Protein AF-0000000077059252 (afdb_homodimer)

InterPro domains:
  IPR004911 Gamma interferon inducible lysosomal thiol reductase GILT [PF03227] (79-178)
  IPR004911 Gamma interferon inducible lysosomal thiol reductase GILT [PTHR13234] (48-245)

Structure (mmCIF, N/CA/C/O backbone):
data_AF-0000000077059252-model_v1
#
loop_
_entity.id
_entity.type
_entity.pdbx_description
1 polymer 'Gamma interferon inducible lysosomal thiol reductase'
#
loop_
_atom_site.group_PDB
_atom_site.id
_atom_site.type_symbol
_atom_site.label_atom_id
_atom_site.label_alt_id
_atom_site.label_comp_id
_atom_site.label_asym_id
_atom_site.label_entity_id
_atom_site.label_seq_id
_atom_site.pdbx_PDB_ins_code
_atom_site.Cartn_x
_atom_site.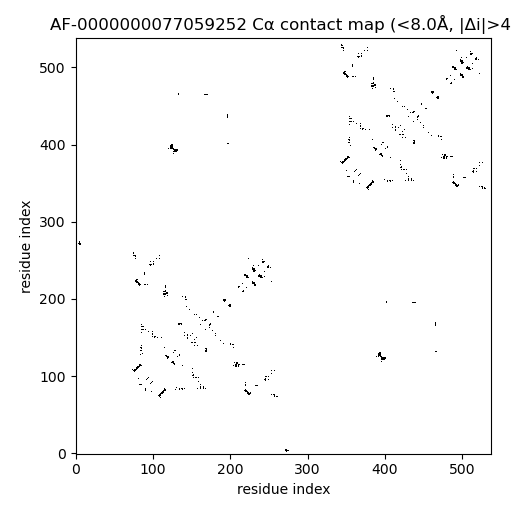Cartn_y
_atom_site.Cartn_z
_atom_site.occupancy
_atom_site.B_iso_or_equiv
_atom_site.auth_seq_id
_atom_site.auth_comp_id
_atom_site.auth_asym_id
_atom_site.auth_atom_id
_atom_site.pdbx_PDB_model_num
ATOM 1 N N . MET A 1 1 ? 4.316 29.188 -79.188 1 21.06 1 MET A N 1
ATOM 2 C CA . MET A 1 1 ? 5.75 29.453 -79.312 1 21.06 1 MET A CA 1
ATOM 3 C C . MET A 1 1 ? 6.496 28.922 -78.062 1 21.06 1 MET A C 1
ATOM 5 O O . MET A 1 1 ? 6.227 29.344 -76.938 1 21.06 1 MET A O 1
ATOM 9 N N . LYS A 1 2 ? 7.172 27.656 -77.938 1 27.19 2 LYS A N 1
ATOM 10 C CA . LYS A 1 2 ? 7.043 26.344 -77.312 1 27.19 2 LYS A CA 1
ATOM 11 C C . LYS A 1 2 ? 8.125 26.141 -76.25 1 27.19 2 LYS A C 1
ATOM 13 O O . LYS A 1 2 ? 8.258 25.047 -75.688 1 27.19 2 LYS A O 1
ATOM 18 N N . PRO A 1 3 ? 9.062 27.328 -75.75 1 21.55 3 PRO A N 1
ATOM 19 C CA . PRO A 1 3 ? 10.461 26.922 -75.625 1 21.55 3 PRO A CA 1
ATOM 20 C C . PRO A 1 3 ? 10.664 25.875 -74.5 1 21.55 3 PRO A C 1
ATOM 22 O O . PRO A 1 3 ? 9.742 25.594 -73.75 1 21.55 3 PRO A O 1
ATOM 25 N N . SER A 1 4 ? 11.836 25.984 -73.562 1 21.55 4 SER A N 1
ATOM 26 C CA . SER A 1 4 ? 13.242 25.641 -73.375 1 21.55 4 SER A CA 1
ATOM 27 C C . SER A 1 4 ? 13.469 24.969 -72.062 1 21.55 4 SER A C 1
ATOM 29 O O . SER A 1 4 ? 13.664 25.656 -71.062 1 21.55 4 SER A O 1
ATOM 31 N N . ASP A 1 5 ? 12.781 23.781 -71.562 1 21.81 5 ASP A N 1
ATOM 32 C CA . ASP A 1 5 ? 12.508 22.859 -70.5 1 21.81 5 ASP A CA 1
ATOM 33 C C . ASP A 1 5 ? 13.789 22.188 -70 1 21.81 5 ASP A C 1
ATOM 35 O O . ASP A 1 5 ? 13.742 21.25 -69.188 1 21.81 5 ASP A O 1
ATOM 39 N N . GLU A 1 6 ? 14.914 22.281 -70.875 1 21.23 6 GLU A N 1
ATOM 40 C CA . GLU A 1 6 ? 15.969 21.281 -70.875 1 21.23 6 GLU A CA 1
ATOM 41 C C . GLU A 1 6 ? 16.703 21.281 -69.5 1 21.23 6 GLU A C 1
ATOM 43 O O . GLU A 1 6 ? 17.109 20.234 -69 1 21.23 6 GLU A O 1
ATOM 48 N N . VAL A 1 7 ? 17.234 22.453 -69 1 21.25 7 VAL A N 1
ATOM 49 C CA . VAL A 1 7 ? 18.641 22.516 -68.625 1 21.25 7 VAL A CA 1
ATOM 50 C C . VAL A 1 7 ? 18.828 21.938 -67.188 1 21.25 7 VAL A C 1
ATOM 52 O O . VAL A 1 7 ? 19.922 21.469 -66.875 1 21.25 7 VAL A O 1
ATOM 55 N N . LEU A 1 8 ? 18.016 22.141 -66.125 1 22.25 8 LEU A N 1
ATOM 56 C CA . LEU A 1 8 ? 18.609 22.484 -64.812 1 22.25 8 LEU A CA 1
ATOM 57 C C . LEU A 1 8 ? 18.969 21.234 -64.062 1 22.25 8 LEU A C 1
ATOM 59 O O . LEU A 1 8 ? 18.312 20.922 -63.031 1 22.25 8 LEU A O 1
ATOM 63 N N . ILE A 1 9 ? 19.219 19.875 -64.688 1 22.58 9 ILE A N 1
ATOM 64 C CA . ILE A 1 9 ? 19.328 18.5 -64.188 1 22.58 9 ILE A CA 1
ATOM 65 C C . ILE A 1 9 ? 20.625 18.359 -63.406 1 22.58 9 ILE A C 1
ATOM 67 O O . ILE A 1 9 ? 20.953 17.266 -62.938 1 22.58 9 ILE A O 1
ATOM 71 N N . GLN A 1 10 ? 21.672 19.344 -63.5 1 19.48 10 GLN A N 1
ATOM 72 C CA . GLN A 1 10 ? 23.078 18.906 -63.5 1 19.48 10 GLN A CA 1
ATOM 73 C C . GLN A 1 10 ? 23.438 18.234 -62.188 1 19.48 10 GLN A C 1
ATOM 75 O O . GLN A 1 10 ? 24.031 17.156 -62.188 1 19.48 10 GLN A O 1
ATOM 80 N N . SER A 1 11 ? 23.75 18.938 -61 1 22.11 11 SER A N 1
ATOM 81 C CA . SER A 1 11 ? 25.047 18.812 -60.344 1 22.11 11 SER A CA 1
ATOM 82 C C . SER A 1 11 ? 25 17.797 -59.188 1 22.11 11 SER A C 1
ATOM 84 O O . SER A 1 11 ? 25.75 17.906 -58.219 1 22.11 11 SER A O 1
ATOM 86 N N . ARG A 1 12 ? 24.156 16.672 -59.156 1 21.78 12 ARG A N 1
ATOM 87 C CA . ARG A 1 12 ? 23.828 15.727 -58.094 1 21.78 12 ARG A CA 1
ATOM 88 C C . ARG A 1 12 ? 25.062 14.922 -57.688 1 21.78 12 ARG A C 1
ATOM 90 O O . ARG A 1 12 ? 24.984 14.078 -56.781 1 21.78 12 ARG A O 1
ATOM 97 N N . ARG A 1 13 ? 26.109 14.617 -58.656 1 21 13 ARG A N 1
ATOM 98 C CA . ARG A 1 13 ? 26.875 13.375 -58.625 1 21 13 ARG A CA 1
ATOM 99 C C . ARG A 1 13 ? 27.844 13.352 -57.469 1 21 13 ARG A C 1
ATOM 101 O O . ARG A 1 13 ? 28.594 12.383 -57.281 1 21 13 ARG A O 1
ATOM 108 N N . ALA A 1 14 ? 28.344 14.523 -56.781 1 20.06 14 ALA A N 1
ATOM 109 C CA . ALA A 1 14 ? 29.781 14.531 -56.5 1 20.06 14 ALA A CA 1
ATOM 110 C C . ALA A 1 14 ? 30.141 13.445 -55.469 1 20.06 14 ALA A C 1
ATOM 112 O O . ALA A 1 14 ? 31.094 12.688 -55.688 1 20.06 14 ALA A O 1
ATOM 113 N N . GLN A 1 15 ? 30.109 13.617 -54 1 19.83 15 GLN A N 1
ATOM 114 C CA . GLN A 1 15 ? 31.297 13.469 -53.156 1 19.83 15 GLN A CA 1
ATOM 115 C C . GLN A 1 15 ? 31.406 12.039 -52.625 1 19.83 15 GLN A C 1
ATOM 117 O O . GLN A 1 15 ? 30.672 11.656 -51.719 1 19.83 15 GLN A O 1
ATOM 122 N N . ARG A 1 16 ? 31.344 10.883 -53.375 1 21.17 16 ARG A N 1
ATOM 123 C CA . ARG A 1 16 ? 31.391 9.453 -53.125 1 21.17 16 ARG A CA 1
ATOM 124 C C . ARG A 1 16 ? 32.594 9.086 -52.25 1 21.17 16 ARG A C 1
ATOM 126 O O . ARG A 1 16 ? 32.531 8.141 -51.469 1 21.17 16 ARG A O 1
ATOM 133 N N . ARG A 1 17 ? 33.906 9.508 -52.688 1 20.38 17 ARG A N 1
ATOM 134 C CA . ARG A 1 17 ? 34.969 8.531 -52.844 1 20.38 17 ARG A CA 1
ATOM 135 C C . ARG A 1 17 ? 35.5 8.039 -51.5 1 20.38 17 ARG A C 1
ATOM 137 O O . ARG A 1 17 ? 35.906 6.879 -51.375 1 20.38 17 ARG A O 1
ATOM 144 N N . ARG A 1 18 ? 36 8.93 -50.5 1 20.52 18 ARG A N 1
ATOM 145 C CA . ARG A 1 18 ? 37.406 8.781 -50.094 1 20.52 18 ARG A CA 1
ATOM 146 C C . ARG A 1 18 ? 37.531 7.676 -49.062 1 20.52 18 ARG A C 1
ATOM 148 O O . ARG A 1 18 ? 38.625 7.457 -48.531 1 20.52 18 ARG A O 1
ATOM 155 N N . LEU A 1 19 ? 36.5 7.121 -48.375 1 23.69 19 LEU A N 1
ATOM 156 C CA . LEU A 1 19 ? 36.875 6.711 -47 1 23.69 19 LEU A CA 1
ATOM 157 C C . LEU A 1 19 ? 37.594 5.363 -47.031 1 23.69 19 LEU A C 1
ATOM 159 O O . LEU A 1 19 ? 36.969 4.332 -46.75 1 23.69 19 LEU A O 1
ATOM 163 N N . ALA A 1 20 ? 38.469 5.098 -48.031 1 20.31 20 ALA A N 1
ATOM 164 C CA . ALA A 1 20 ? 39.031 3.768 -48.25 1 20.31 20 ALA A CA 1
ATOM 165 C C . ALA A 1 20 ? 39.75 3.25 -47.031 1 20.31 20 ALA A C 1
ATOM 167 O O . ALA A 1 20 ? 39.5 2.135 -46.562 1 20.31 20 ALA A O 1
ATOM 168 N N . VAL A 1 21 ? 41.125 3.672 -46.719 1 21.88 21 VAL A N 1
ATOM 169 C CA . VAL A 1 21 ? 42.312 2.846 -46.906 1 21.88 21 VAL A CA 1
ATOM 170 C C . VAL A 1 21 ? 42.656 2.164 -45.594 1 21.88 21 VAL A C 1
ATOM 172 O O . VAL A 1 21 ? 43.219 1.06 -45.562 1 21.88 21 VAL A O 1
ATOM 175 N N . ARG A 1 22 ? 42.625 2.76 -44.25 1 21.72 22 ARG A N 1
ATOM 176 C CA . ARG A 1 22 ? 43.844 2.693 -43.469 1 21.72 22 ARG A CA 1
ATOM 177 C C . ARG A 1 22 ? 43.969 1.344 -42.781 1 21.72 22 ARG A C 1
ATOM 179 O O . ARG A 1 22 ? 43.344 1.102 -41.75 1 21.72 22 ARG A O 1
ATOM 186 N N . PHE A 1 23 ? 44.094 0.149 -43.406 1 23.86 23 PHE A N 1
ATOM 187 C CA . PHE A 1 23 ? 44 -1.206 -42.875 1 23.86 23 PHE A CA 1
ATOM 188 C C . PHE A 1 23 ? 45.188 -1.527 -42 1 23.86 23 PHE A C 1
ATOM 190 O O . PHE A 1 23 ? 45.281 -2.604 -41.406 1 23.86 23 PHE A O 1
ATOM 197 N N . THR A 1 24 ? 46.469 -0.781 -42.125 1 20.64 24 THR A N 1
ATOM 198 C CA . THR A 1 24 ? 47.656 -1.607 -42.219 1 20.64 24 THR A CA 1
ATOM 199 C C . THR A 1 24 ? 47.938 -2.352 -40.938 1 20.64 24 THR A C 1
ATOM 201 O O . THR A 1 24 ? 48.031 -3.582 -40.906 1 20.64 24 THR A O 1
ATOM 204 N N . LEU A 1 25 ? 49.312 -2.182 -40.188 1 21.55 25 LEU A N 1
ATOM 205 C CA . LEU A 1 25 ? 50.531 -2.965 -40.094 1 21.55 25 LEU A CA 1
ATOM 206 C C . LEU A 1 25 ? 50.688 -3.574 -38.719 1 21.55 25 LEU A C 1
ATOM 208 O O . LEU A 1 25 ? 51.188 -4.688 -38.562 1 21.55 25 LEU A O 1
ATOM 212 N N . LEU A 1 26 ? 50.531 -2.814 -37.5 1 24.98 26 LEU A N 1
ATOM 213 C CA . LEU A 1 26 ? 51.656 -2.852 -36.562 1 24.98 26 LEU A CA 1
ATOM 214 C C . LEU A 1 26 ? 51.594 -4.09 -35.656 1 24.98 26 LEU A C 1
ATOM 216 O O . LEU A 1 26 ? 50.719 -4.18 -34.781 1 24.98 26 LEU A O 1
ATOM 220 N N . ALA A 1 27 ? 51.812 -5.32 -36.156 1 22 27 ALA A N 1
ATOM 221 C CA . ALA A 1 27 ? 51.688 -6.711 -35.719 1 22 27 ALA A CA 1
ATOM 222 C C . ALA A 1 27 ? 52.531 -6.965 -34.469 1 22 27 ALA A C 1
ATOM 224 O O . ALA A 1 27 ? 52.062 -7.617 -33.531 1 22 27 ALA A O 1
ATOM 225 N N . ALA A 1 28 ? 53.969 -6.875 -34.469 1 22.64 28 ALA A N 1
ATOM 226 C CA . ALA A 1 28 ? 54.875 -8 -34.312 1 22.64 28 ALA A CA 1
ATOM 227 C C . ALA A 1 28 ? 55.281 -8.18 -32.875 1 22.64 28 ALA A C 1
ATOM 229 O O . ALA A 1 28 ? 55.656 -9.281 -32.438 1 22.64 28 ALA A O 1
ATOM 230 N N . PHE A 1 29 ? 55.719 -7.18 -31.984 1 23.59 29 PHE A N 1
ATOM 231 C CA . PHE A 1 29 ? 57.031 -7.27 -31.344 1 23.59 29 PHE A CA 1
ATOM 232 C C . PHE A 1 29 ? 56.938 -8.125 -30.078 1 23.59 29 PHE A C 1
ATOM 234 O O . PHE A 1 29 ? 57.562 -7.801 -29.062 1 23.59 29 PHE A O 1
ATOM 241 N N . VAL A 1 30 ? 55.844 -8.781 -29.734 1 25.75 30 VAL A N 1
ATOM 242 C CA . VAL A 1 30 ? 55.656 -9.18 -28.344 1 25.75 30 VAL A CA 1
ATOM 243 C C . VAL A 1 30 ? 56.594 -10.344 -28.016 1 25.75 30 VAL A C 1
ATOM 245 O O . VAL A 1 30 ? 56.219 -11.258 -27.281 1 25.75 30 VAL A O 1
ATOM 248 N N . PHE A 1 31 ? 57.75 -10.406 -28.734 1 24.16 31 PHE A N 1
ATOM 249 C CA . PHE A 1 31 ? 58.469 -11.672 -28.719 1 24.16 31 PHE A CA 1
ATOM 250 C C . PHE A 1 31 ? 58.719 -12.141 -27.281 1 24.16 31 PHE A C 1
ATOM 252 O O . PHE A 1 31 ? 58.531 -11.367 -26.344 1 24.16 31 PHE A O 1
ATOM 259 N N . VAL A 1 32 ? 60 -12.719 -26.953 1 22.73 32 VAL A N 1
ATOM 260 C CA . VAL A 1 32 ? 60.625 -13.977 -26.578 1 22.73 32 VAL A CA 1
ATOM 261 C C . VAL A 1 32 ? 61.031 -13.93 -25.109 1 22.73 32 VAL A C 1
ATOM 263 O O . VAL A 1 32 ? 61.656 -14.875 -24.609 1 22.73 32 VAL A O 1
ATOM 266 N N . CYS A 1 33 ? 60.938 -12.75 -24.344 1 24.89 33 CYS A N 1
ATOM 267 C CA . CYS A 1 33 ? 62.062 -12.656 -23.391 1 24.89 33 CYS A CA 1
ATOM 268 C C . CYS A 1 33 ? 61.938 -13.727 -22.312 1 24.89 33 CYS A C 1
ATOM 270 O O . CYS A 1 33 ? 61 -13.727 -21.531 1 24.89 33 CYS A O 1
ATOM 272 N N . LEU A 1 34 ? 62.562 -14.906 -22.531 1 24.42 34 LEU A N 1
ATOM 273 C CA . LEU A 1 34 ? 62.656 -16.281 -22.062 1 24.42 34 LEU A CA 1
ATOM 274 C C . LEU A 1 34 ? 63.094 -16.328 -20.594 1 24.42 34 LEU A C 1
ATOM 276 O O . LEU A 1 34 ? 62.469 -17.016 -19.781 1 24.42 34 LEU A O 1
ATOM 280 N N . ARG A 1 35 ? 64.375 -16.172 -20.391 1 22.2 35 ARG A N 1
ATOM 281 C CA . ARG A 1 35 ? 65.188 -17.266 -19.875 1 22.2 35 ARG A CA 1
ATOM 282 C C . ARG A 1 35 ? 65.188 -17.297 -18.344 1 22.2 35 ARG A C 1
ATOM 284 O O . ARG A 1 35 ? 65.312 -18.359 -17.75 1 22.2 35 ARG A O 1
ATOM 291 N N . ALA A 1 36 ? 65.562 -16.172 -17.656 1 24.42 36 ALA A N 1
ATOM 292 C CA . ALA A 1 36 ? 66.688 -16.344 -16.719 1 24.42 36 ALA A CA 1
ATOM 293 C C . ALA A 1 36 ? 66.188 -16.703 -15.328 1 24.42 36 ALA A C 1
ATOM 295 O O . ALA A 1 36 ? 66.312 -15.914 -14.391 1 24.42 36 ALA A O 1
ATOM 296 N N . PHE A 1 37 ? 65.062 -17.406 -15.141 1 28.09 37 PHE A N 1
ATOM 297 C CA . PHE A 1 37 ? 64.375 -17.266 -13.875 1 28.09 37 PHE A CA 1
ATOM 298 C C . PHE A 1 37 ? 65.062 -18.047 -12.766 1 28.09 37 PHE A C 1
ATOM 300 O O . PHE A 1 37 ? 64.75 -19.219 -12.547 1 28.09 37 PHE A O 1
ATOM 307 N N . GLY A 1 38 ? 66.438 -17.891 -12.727 1 23.73 38 GLY A N 1
ATOM 308 C CA . GLY A 1 38 ? 67 -18.875 -11.812 1 23.73 38 GLY A CA 1
ATOM 309 C C . GLY A 1 38 ? 66.438 -18.766 -10.414 1 23.73 38 GLY A C 1
ATOM 310 O O . GLY A 1 38 ? 66 -17.703 -10 1 23.73 38 GLY A O 1
ATOM 311 N N . PRO A 1 39 ? 66.062 -19.922 -9.656 1 28.2 39 PRO A N 1
ATOM 312 C CA . PRO A 1 39 ? 65.125 -20.156 -8.562 1 28.2 39 PRO A CA 1
ATOM 313 C C . PRO A 1 39 ? 65.625 -19.531 -7.242 1 28.2 39 PRO A C 1
ATOM 315 O O . PRO A 1 39 ? 64.812 -19.375 -6.32 1 28.2 39 PRO A O 1
ATOM 318 N N . THR A 1 40 ? 67 -19.203 -7.133 1 27.55 40 THR A N 1
ATOM 319 C CA . THR A 1 40 ? 67.562 -19.688 -5.887 1 27.55 40 THR A CA 1
ATOM 320 C C . THR A 1 40 ? 67 -18.953 -4.691 1 27.55 40 THR A C 1
ATOM 322 O O . THR A 1 40 ? 66.5 -17.828 -4.832 1 27.55 40 THR A O 1
ATOM 325 N N . PHE A 1 41 ? 66.938 -19.656 -3.453 1 26.84 41 PHE A N 1
ATOM 326 C CA . PHE A 1 41 ? 66.25 -19.781 -2.158 1 26.84 41 PHE A CA 1
ATOM 327 C C . PHE A 1 41 ? 66.75 -18.672 -1.208 1 26.84 41 PHE A C 1
ATOM 329 O O . PHE A 1 41 ? 66.375 -18.656 -0.037 1 26.84 41 PHE A O 1
ATOM 336 N N . LEU A 1 42 ? 67.438 -17.594 -1.762 1 22.05 42 LEU A N 1
ATOM 337 C CA . LEU A 1 42 ? 68.25 -17 -0.729 1 22.05 42 LEU A CA 1
ATOM 338 C C . LEU A 1 42 ? 67.438 -16.406 0.392 1 22.05 42 LEU A C 1
ATOM 340 O O . LEU A 1 42 ? 66.5 -15.641 0.136 1 22.05 42 LEU A O 1
ATOM 344 N N . ARG A 1 43 ? 67.562 -17.094 1.571 1 24.7 43 ARG A N 1
ATOM 345 C CA . ARG A 1 43 ? 67 -17.141 2.92 1 24.7 43 ARG A CA 1
ATOM 346 C C . ARG A 1 43 ? 67.188 -15.812 3.646 1 24.7 43 ARG A C 1
ATOM 348 O O . ARG A 1 43 ? 66.875 -15.695 4.832 1 24.7 43 ARG A O 1
ATOM 355 N N . SER A 1 44 ? 67.875 -14.758 2.9 1 21.94 44 SER A N 1
ATOM 356 C CA . SER A 1 44 ? 68.562 -13.875 3.824 1 21.94 44 SER A CA 1
ATOM 357 C C . SER A 1 44 ? 67.625 -13.266 4.844 1 21.94 44 SER A C 1
ATOM 359 O O . SER A 1 44 ? 66.438 -13.023 4.539 1 21.94 44 SER A O 1
ATOM 361 N N . SER A 1 45 ? 68.125 -13.188 6.098 1 26.95 45 SER A N 1
ATOM 362 C CA . SER A 1 45 ? 67.812 -12.922 7.5 1 26.95 45 SER A CA 1
ATOM 363 C C . SER A 1 45 ? 67.375 -11.477 7.719 1 26.95 45 SER A C 1
ATOM 365 O O . SER A 1 45 ? 67.312 -11 8.859 1 26.95 45 SER A O 1
ATOM 367 N N . CYS A 1 46 ? 67 -10.797 6.602 1 24.91 46 CYS A N 1
ATOM 368 C CA . CYS A 1 46 ? 67.125 -9.367 6.875 1 24.91 46 CYS A CA 1
ATOM 369 C C . CYS A 1 46 ? 66.25 -8.992 8.086 1 24.91 46 CYS A C 1
ATOM 371 O O . CYS A 1 46 ? 65.062 -9.273 8.109 1 24.91 46 CYS A O 1
ATOM 373 N N . SER A 1 47 ? 67 -8.828 9.117 1 26.28 47 SER A N 1
ATOM 374 C CA . SER A 1 47 ? 66.75 -8.398 10.484 1 26.28 47 SER A CA 1
ATOM 375 C C . SER A 1 47 ? 65.875 -7.125 10.5 1 26.28 47 SER A C 1
ATOM 377 O O . SER A 1 47 ? 66.188 -6.172 9.773 1 26.28 47 SER A O 1
ATOM 379 N N . THR A 1 48 ? 64.688 -7.285 10.938 1 27.67 48 THR A N 1
ATOM 380 C CA . THR A 1 48 ? 63.469 -6.488 11.008 1 27.67 48 THR A CA 1
ATOM 381 C C . THR A 1 48 ? 63.688 -5.23 11.844 1 27.67 48 THR A C 1
ATOM 383 O O . THR A 1 48 ? 62.75 -4.488 12.125 1 27.67 48 THR A O 1
ATOM 386 N N . HIS A 1 49 ? 64.938 -4.613 11.688 1 27.3 49 HIS A N 1
ATOM 387 C CA . HIS A 1 49 ? 65 -3.646 12.781 1 27.3 49 HIS A CA 1
ATOM 388 C C . HIS A 1 49 ? 63.906 -2.582 12.625 1 27.3 49 HIS A C 1
ATOM 390 O O . HIS A 1 49 ? 63.938 -1.572 13.328 1 27.3 49 HIS A O 1
ATOM 396 N N . LEU A 1 50 ? 63.031 -2.674 11.656 1 25.73 50 LEU A N 1
ATOM 397 C CA . LEU A 1 50 ? 62.469 -1.356 11.398 1 25.73 50 LEU A CA 1
ATOM 398 C C . LEU A 1 50 ? 61.844 -0.785 12.664 1 25.73 50 LEU A C 1
ATOM 400 O O . LEU A 1 50 ? 60.906 -1.379 13.219 1 25.73 50 LEU A O 1
ATOM 404 N N . ASP A 1 51 ? 62.688 -0.089 13.422 1 24.86 51 ASP A N 1
ATOM 405 C CA . ASP A 1 51 ? 62.438 0.659 14.648 1 24.86 51 ASP A CA 1
ATOM 406 C C . ASP A 1 51 ? 61.188 1.516 14.516 1 24.86 51 ASP A C 1
ATOM 408 O O . ASP A 1 51 ? 60.75 1.843 13.406 1 24.86 51 ASP A O 1
ATOM 412 N N . THR A 1 52 ? 60.625 1.928 15.734 1 27.36 52 THR A N 1
ATOM 413 C CA . THR A 1 52 ? 59.406 2.352 16.422 1 27.36 52 THR A CA 1
ATOM 414 C C . THR A 1 52 ? 59.094 3.801 16.094 1 27.36 52 THR A C 1
ATOM 416 O O . THR A 1 52 ? 58.125 4.367 16.641 1 27.36 52 THR A O 1
ATOM 419 N N . PHE A 1 53 ? 59.812 4.449 15.094 1 26.66 53 PHE A N 1
ATOM 420 C CA . PHE A 1 53 ? 59.562 5.852 15.391 1 26.66 53 PHE A CA 1
ATOM 421 C C . PHE A 1 53 ? 58.062 6.145 15.32 1 26.66 53 PHE A C 1
ATOM 423 O O . PHE A 1 53 ? 57.469 6.09 14.242 1 26.66 53 PHE A O 1
ATOM 430 N N . SER A 1 54 ? 57.312 5.719 16.359 1 26.39 54 SER A N 1
ATOM 431 C CA . SER A 1 54 ? 55.906 6 16.594 1 26.39 54 SER A CA 1
ATOM 432 C C . SER A 1 54 ? 55.625 7.5 16.594 1 26.39 54 SER A C 1
ATOM 434 O O . SER A 1 54 ? 55.781 8.164 17.625 1 26.39 54 SER A O 1
ATOM 436 N N . ARG A 1 55 ? 56.438 8.234 15.773 1 21.86 55 ARG A N 1
ATOM 437 C CA . ARG A 1 55 ? 56.188 9.648 16 1 21.86 55 ARG A CA 1
ATOM 438 C C . ARG A 1 55 ? 54.688 9.93 16 1 21.86 55 ARG A C 1
ATOM 440 O O . ARG A 1 55 ? 53.938 9.453 15.125 1 21.86 55 ARG A O 1
ATOM 447 N N . SER A 1 56 ? 54.219 10.453 17.156 1 27.36 56 SER A N 1
ATOM 448 C CA . SER A 1 56 ? 52.969 10.953 17.703 1 27.36 56 SER A CA 1
ATOM 449 C C . SER A 1 56 ? 52.344 12.016 16.781 1 27.36 56 SER A C 1
ATOM 451 O O . SER A 1 56 ? 51.344 12.656 17.141 1 27.36 56 SER A O 1
ATOM 453 N N . TRP A 1 57 ? 52.844 12.141 15.531 1 26.42 57 TRP A N 1
ATOM 454 C CA . TRP A 1 57 ? 52.312 13.406 15.031 1 26.42 57 TRP A CA 1
ATOM 455 C C . TRP A 1 57 ? 50.812 13.461 15.195 1 26.42 57 TRP A C 1
ATOM 457 O O . TRP A 1 57 ? 50.094 12.656 14.602 1 26.42 57 TRP A O 1
ATOM 467 N N . ARG A 1 58 ? 50.438 13.758 16.469 1 26.03 58 ARG A N 1
ATOM 468 C CA . ARG A 1 58 ? 49.125 14.195 16.891 1 26.03 58 ARG A CA 1
ATOM 469 C C . ARG A 1 58 ? 48.562 15.234 15.922 1 26.03 58 ARG A C 1
ATOM 471 O O . ARG A 1 58 ? 49.031 16.375 15.891 1 26.03 58 ARG A O 1
ATOM 478 N N . THR A 1 59 ? 48.688 14.914 14.602 1 27.92 59 THR A N 1
ATOM 479 C CA . THR A 1 59 ? 48.031 15.977 13.852 1 27.92 59 THR A CA 1
ATOM 480 C C . THR A 1 59 ? 46.719 16.391 14.531 1 27.92 59 THR A C 1
ATOM 482 O O . THR A 1 59 ? 45.906 15.539 14.875 1 27.92 59 THR A O 1
ATOM 485 N N . ASP A 1 60 ? 46.875 17.453 15.266 1 29.88 60 ASP A N 1
ATOM 486 C CA . ASP A 1 60 ? 45.75 18.203 15.844 1 29.88 60 ASP A CA 1
ATOM 487 C C . ASP A 1 60 ? 44.625 18.359 14.836 1 29.88 60 ASP A C 1
ATOM 489 O O . ASP A 1 60 ? 44.781 19.031 13.805 1 29.88 60 ASP A O 1
ATOM 493 N N . VAL A 1 61 ? 44.156 17.219 14.328 1 30.27 61 VAL A N 1
ATOM 494 C CA . VAL A 1 61 ? 42.875 17.422 13.664 1 30.27 61 VAL A CA 1
ATOM 495 C C . VAL A 1 61 ? 42.062 18.5 14.398 1 30.27 61 VAL A C 1
ATOM 497 O O . VAL A 1 61 ? 41.688 18.312 15.547 1 30.27 61 VAL A O 1
ATOM 500 N N . THR A 1 62 ? 42.594 19.656 14.219 1 29.39 62 THR A N 1
ATOM 501 C CA . THR A 1 62 ? 41.688 20.719 14.656 1 29.39 62 THR A CA 1
ATOM 502 C C . THR A 1 62 ? 40.219 20.328 14.438 1 29.39 62 THR A C 1
ATOM 504 O O . THR A 1 62 ? 39.844 19.984 13.32 1 29.39 62 THR A O 1
ATOM 507 N N . SER A 1 63 ? 39.75 19.641 15.43 1 28.94 63 SER A N 1
ATOM 508 C CA . SER A 1 63 ? 38.281 19.547 15.602 1 28.94 63 SER A CA 1
ATOM 509 C C . SER A 1 63 ? 37.594 20.766 15.055 1 28.94 63 SER A C 1
ATOM 511 O O . SER A 1 63 ? 37.719 21.875 15.586 1 28.94 63 SER A O 1
ATOM 513 N N . GLN A 1 64 ? 37.781 20.969 13.703 1 28.66 64 GLN A N 1
ATOM 514 C CA . GLN A 1 64 ? 36.844 22.062 13.383 1 28.66 64 GLN A CA 1
ATOM 515 C C . GLN A 1 64 ? 35.625 22 14.281 1 28.66 64 GLN A C 1
ATOM 517 O O . GLN A 1 64 ? 35 20.938 14.445 1 28.66 64 GLN A O 1
ATOM 522 N N . ALA A 1 65 ? 35.625 22.75 15.297 1 29.25 65 ALA A N 1
ATOM 523 C CA . ALA A 1 65 ? 34.5 22.938 16.219 1 29.25 65 ALA A CA 1
ATOM 524 C C . ALA A 1 65 ? 33.188 22.719 15.492 1 29.25 65 ALA A C 1
ATOM 526 O O . ALA A 1 65 ? 33.062 23.031 14.305 1 29.25 65 ALA A O 1
ATOM 527 N N . PRO A 1 66 ? 32.5 21.672 15.945 1 32.81 66 PRO A N 1
ATOM 528 C CA . PRO A 1 66 ? 31.156 21.641 15.383 1 32.81 66 PRO A CA 1
ATOM 529 C C . PRO A 1 66 ? 30.625 23.016 15.008 1 32.81 66 PRO A C 1
ATOM 531 O O . PRO A 1 66 ? 30.938 24 15.68 1 32.81 66 PRO A O 1
ATOM 534 N N . LEU A 1 67 ? 30.812 23.453 13.766 1 31.88 67 LEU A N 1
ATOM 535 C CA . LEU A 1 67 ? 29.953 24.609 13.5 1 31.88 67 LEU A CA 1
ATOM 536 C C . LEU A 1 67 ? 28.797 24.656 14.492 1 31.88 67 LEU A C 1
ATOM 538 O O . LEU A 1 67 ? 28.078 23.672 14.68 1 31.88 67 LEU A O 1
ATOM 542 N N . ALA A 1 68 ? 29.031 25.25 15.602 1 32.72 68 ALA A N 1
ATOM 543 C CA . ALA A 1 68 ? 27.906 25.625 16.453 1 32.72 68 ALA A CA 1
ATOM 544 C C . ALA A 1 68 ? 26.656 25.906 15.609 1 32.72 68 ALA A C 1
ATOM 546 O O . ALA A 1 68 ? 26.641 26.828 14.797 1 32.72 68 ALA A O 1
ATOM 547 N N . SER A 1 69 ? 26.156 24.875 14.992 1 33.69 69 SER A N 1
ATOM 548 C CA . SER A 1 69 ? 24.766 25.156 14.664 1 33.69 69 SER A CA 1
ATOM 549 C C . SER A 1 69 ? 24.156 26.125 15.672 1 33.69 69 SER A C 1
ATOM 551 O O . SER A 1 69 ? 24 25.797 16.844 1 33.69 69 SER A O 1
ATOM 553 N N . SER A 1 70 ? 24.734 27.266 15.766 1 34.41 70 SER A N 1
ATOM 554 C CA . SER A 1 70 ? 23.938 28.203 16.547 1 34.41 70 SER A CA 1
ATOM 555 C C . SER A 1 70 ? 22.469 27.797 16.578 1 34.41 70 SER A C 1
ATOM 557 O O . SER A 1 70 ? 21.859 27.594 15.531 1 34.41 70 SER A O 1
ATOM 559 N N . ASN A 1 71 ? 22.094 26.906 17.375 1 39.47 71 ASN A N 1
ATOM 560 C CA . ASN A 1 71 ? 20.719 26.688 17.797 1 39.47 71 ASN A CA 1
ATOM 561 C C . ASN A 1 71 ? 19.859 27.938 17.625 1 39.47 71 ASN A C 1
ATOM 563 O O . ASN A 1 71 ? 19.625 28.656 18.594 1 39.47 71 ASN A O 1
ATOM 567 N N . THR A 1 72 ? 20.281 28.812 16.875 1 42.69 72 THR A N 1
ATOM 568 C CA . THR A 1 72 ? 19.25 29.828 16.703 1 42.69 72 THR A CA 1
ATOM 569 C C . THR A 1 72 ? 17.875 29.172 16.594 1 42.69 72 THR A C 1
ATOM 571 O O . THR A 1 72 ? 17.562 28.547 15.578 1 42.69 72 THR A O 1
ATOM 574 N N . LYS A 1 73 ? 17.453 28.5 17.594 1 50.91 73 LYS A N 1
ATOM 575 C CA . LYS A 1 73 ? 16.094 27.984 17.734 1 50.91 73 LYS A CA 1
ATOM 576 C C . LYS A 1 73 ? 15.109 28.734 16.844 1 50.91 73 LYS A C 1
ATOM 578 O O . LYS A 1 73 ? 15.055 29.969 16.875 1 50.91 73 LYS A O 1
ATOM 583 N N . SER A 1 74 ? 14.703 28.203 15.734 1 62.5 74 SER A N 1
ATOM 584 C CA . SER A 1 74 ? 13.688 28.844 14.898 1 62.5 74 SER A CA 1
ATOM 585 C C . SER A 1 74 ? 12.758 29.719 15.719 1 62.5 74 SER A C 1
ATOM 587 O O . SER A 1 74 ? 12.273 29.312 16.781 1 62.5 74 SER A O 1
ATOM 589 N N . LYS A 1 75 ? 12.836 31.047 15.602 1 85.75 75 LYS A N 1
ATOM 590 C CA . LYS A 1 75 ? 11.945 32.031 16.188 1 85.75 75 LYS A CA 1
ATOM 591 C C . LYS A 1 75 ? 10.484 31.672 15.977 1 85.75 75 LYS A C 1
ATOM 593 O O . LYS A 1 75 ? 9.609 32.094 16.734 1 85.75 75 LYS A O 1
ATOM 598 N N . ARG A 1 76 ? 10.367 30.672 15.188 1 95.75 76 ARG A N 1
ATOM 599 C CA . ARG A 1 76 ? 8.992 30.312 14.875 1 95.75 76 ARG A CA 1
ATOM 600 C C . ARG A 1 76 ? 8.469 29.25 15.836 1 95.75 76 ARG A C 1
ATOM 602 O O . ARG A 1 76 ? 9.242 28.469 16.391 1 95.75 76 ARG A O 1
ATOM 609 N N . VAL A 1 77 ? 7.246 29.234 16.062 1 97.81 77 VAL A N 1
ATOM 610 C CA . VAL A 1 77 ? 6.594 28.344 17.016 1 97.81 77 VAL A CA 1
ATOM 611 C C . VAL A 1 77 ? 6.234 27.031 16.328 1 97.81 77 VAL A C 1
ATOM 613 O O . VAL A 1 77 ? 5.566 27.031 15.289 1 97.81 77 VAL A O 1
ATOM 616 N N . PRO A 1 78 ? 6.688 25.875 16.844 1 98.19 78 PRO A N 1
ATOM 617 C CA . PRO A 1 78 ? 6.305 24.594 16.25 1 98.19 78 PRO A CA 1
ATOM 618 C C . PRO A 1 78 ? 4.801 24.344 16.312 1 98.19 78 PRO A C 1
ATOM 620 O O . PRO A 1 78 ? 4.203 24.438 17.391 1 98.19 78 PRO A O 1
ATOM 623 N N . LEU A 1 79 ? 4.199 24.156 15.234 1 98.5 79 LEU A N 1
ATOM 624 C CA . LEU A 1 79 ? 2.801 23.766 15.078 1 98.5 79 LEU A CA 1
ATOM 625 C C . LEU A 1 79 ? 2.672 22.5 14.234 1 98.5 79 LEU A C 1
ATOM 627 O O . LEU A 1 79 ? 3.277 22.406 13.164 1 98.5 79 LEU A O 1
ATOM 631 N N . GLU A 1 80 ? 1.908 21.5 14.781 1 98.69 80 GLU A N 1
ATOM 632 C CA . GLU A 1 80 ? 1.849 20.203 14.109 1 98.69 80 GLU A CA 1
ATOM 633 C C . GLU A 1 80 ? 0.43 19.641 14.117 1 98.69 80 GLU A C 1
ATOM 635 O O . GLU A 1 80 ? -0.285 19.766 15.117 1 98.69 80 GLU A O 1
ATOM 640 N N . ALA A 1 81 ? 0.002 19.188 13.023 1 98.88 81 ALA A N 1
ATOM 641 C CA . ALA A 1 81 ? -1.258 18.453 12.953 1 98.88 81 ALA A CA 1
ATOM 642 C C . ALA A 1 81 ? -1.019 16.984 12.602 1 98.88 81 ALA A C 1
ATOM 644 O O . ALA A 1 81 ? -0.247 16.672 11.688 1 98.88 81 ALA A O 1
ATOM 645 N N . HIS A 1 82 ? -1.571 16.078 13.367 1 98.94 82 HIS A N 1
ATOM 646 C CA . HIS A 1 82 ? -1.572 14.641 13.102 1 98.94 82 HIS A CA 1
ATOM 647 C C . HIS A 1 82 ? -2.922 14.18 12.555 1 98.94 82 HIS A C 1
ATOM 649 O O . HIS A 1 82 ? -3.947 14.344 13.227 1 98.94 82 HIS A O 1
ATOM 655 N N . ILE A 1 83 ? -2.91 13.562 11.344 1 98.94 83 ILE A N 1
ATOM 656 C CA . ILE A 1 83 ? -4.195 13.25 10.719 1 98.94 83 ILE A CA 1
ATOM 657 C C . ILE A 1 83 ? -4.133 11.875 10.07 1 98.94 83 ILE A C 1
ATOM 659 O O . ILE A 1 83 ? -3.115 11.18 10.156 1 98.94 83 ILE A O 1
ATOM 663 N N . MET A 1 84 ? -5.258 11.383 9.555 1 98.38 84 MET A N 1
ATOM 664 C CA . MET A 1 84 ? -5.488 10.305 8.602 1 98.38 84 MET A CA 1
ATOM 665 C C . MET A 1 84 ? -6.254 10.805 7.383 1 98.38 84 MET A C 1
ATOM 667 O O . MET A 1 84 ? -7.297 11.445 7.52 1 98.38 84 MET A O 1
ATOM 671 N N . SER A 1 85 ? -5.746 10.531 6.219 1 98.75 85 SER A N 1
ATOM 672 C CA . SER A 1 85 ? -6.223 11.203 5.012 1 98.75 85 SER A CA 1
ATOM 673 C C . SER A 1 85 ? -7.691 10.891 4.75 1 98.75 85 SER A C 1
ATOM 675 O O . SER A 1 85 ? -8.406 11.703 4.156 1 98.75 85 SER A O 1
ATOM 677 N N . LYS A 1 86 ? -8.18 9.734 5.227 1 97.75 86 LYS A N 1
ATOM 678 C CA . LYS A 1 86 ? -9.562 9.359 4.938 1 97.75 86 LYS A CA 1
ATOM 679 C C . LYS A 1 86 ? -10.43 9.438 6.191 1 97.75 86 LYS A C 1
ATOM 681 O O . LYS A 1 86 ? -11.375 8.656 6.348 1 97.75 86 LYS A O 1
ATOM 686 N N . CYS A 1 87 ? -10.094 10.297 7.043 1 98.19 87 CYS A N 1
ATOM 687 C CA . CYS A 1 87 ? -10.844 10.492 8.273 1 98.19 87 CYS A CA 1
ATOM 688 C C . CYS A 1 87 ? -11.68 11.766 8.203 1 98.19 87 CYS A C 1
ATOM 690 O O . CYS A 1 87 ? -11.164 12.836 7.879 1 98.19 87 CYS A O 1
ATOM 692 N N . PRO A 1 88 ? -12.969 11.633 8.539 1 98.62 88 PRO A N 1
ATOM 693 C CA . PRO A 1 88 ? -13.812 12.828 8.508 1 98.62 88 PRO A CA 1
ATOM 694 C C . PRO A 1 88 ? -13.367 13.898 9.508 1 98.62 88 PRO A C 1
ATOM 696 O O . PRO A 1 88 ? -13.492 15.094 9.242 1 98.62 88 PRO A O 1
ATOM 699 N N . ASP A 1 89 ? -12.859 13.492 10.656 1 98.81 89 ASP A N 1
ATOM 700 C CA . ASP A 1 89 ? -12.398 14.453 11.648 1 98.81 89 ASP A CA 1
ATOM 701 C C . ASP A 1 89 ? -11.164 15.211 11.148 1 98.81 89 ASP A C 1
ATOM 703 O O . ASP A 1 89 ? -10.969 16.375 11.492 1 98.81 89 ASP A O 1
ATOM 707 N N . ALA A 1 90 ? -10.32 14.539 10.352 1 98.88 90 ALA A N 1
ATOM 708 C CA . ALA A 1 90 ? -9.219 15.242 9.703 1 98.88 90 ALA A CA 1
ATOM 709 C C . ALA A 1 90 ? -9.727 16.359 8.797 1 98.88 90 ALA A C 1
ATOM 711 O O . ALA A 1 90 ? -9.203 17.469 8.82 1 98.88 90 ALA A O 1
ATOM 712 N N . ARG A 1 91 ? -10.781 16.062 8.023 1 98.88 91 ARG A N 1
ATOM 713 C CA . ARG A 1 91 ? -11.398 17.062 7.16 1 98.88 91 ARG A CA 1
ATOM 714 C C . ARG A 1 91 ? -11.859 18.266 7.965 1 98.88 91 ARG A C 1
ATOM 716 O O . ARG A 1 91 ? -11.523 19.406 7.633 1 98.88 91 ARG A O 1
ATOM 723 N N . ASP A 1 92 ? -12.594 18 9.008 1 98.81 92 ASP A N 1
ATOM 724 C CA . ASP A 1 92 ? -13.164 19.078 9.812 1 98.81 92 ASP A CA 1
ATOM 725 C C . ASP A 1 92 ? -12.062 19.906 10.469 1 98.81 92 ASP A C 1
ATOM 727 O O . ASP A 1 92 ? -12.141 21.141 10.508 1 98.81 92 ASP A O 1
ATOM 731 N N . CYS A 1 93 ? -11.109 19.266 11.008 1 98.88 93 CYS A N 1
ATOM 732 C CA . CYS A 1 93 ? -9.992 19.922 11.672 1 98.88 93 CYS A CA 1
ATOM 733 C C . CYS A 1 93 ? -9.242 20.828 10.711 1 98.88 93 CYS A C 1
ATOM 735 O O . CYS A 1 93 ? -8.953 21.984 11.039 1 98.88 93 CYS A O 1
ATOM 737 N N . LEU A 1 94 ? -8.922 20.312 9.5 1 98.88 94 LEU A N 1
ATOM 738 C CA . LEU A 1 94 ? -8.219 21.109 8.5 1 98.88 94 LEU A CA 1
ATOM 739 C C . LEU A 1 94 ? -9.07 22.281 8.031 1 98.88 94 LEU A C 1
ATOM 741 O O . LEU A 1 94 ? -8.594 23.422 7.957 1 98.88 94 LEU A O 1
ATOM 745 N N . ARG A 1 95 ? -10.32 22.031 7.766 1 98.75 95 ARG A N 1
ATOM 746 C CA . ARG A 1 95 ? -11.234 23.016 7.203 1 98.75 95 ARG A CA 1
ATOM 747 C C . ARG A 1 95 ? -11.547 24.109 8.219 1 98.75 95 ARG A C 1
ATOM 749 O O . ARG A 1 95 ? -11.586 25.297 7.871 1 98.75 95 ARG A O 1
ATOM 756 N N . ASP A 1 96 ? -11.719 23.734 9.453 1 98.69 96 ASP A N 1
ATOM 757 C CA . ASP A 1 96 ? -12.312 24.656 10.414 1 98.69 96 ASP A CA 1
ATOM 758 C C . ASP A 1 96 ? -11.234 25.312 11.281 1 98.69 96 ASP A C 1
ATOM 760 O O . ASP A 1 96 ? -11.477 26.359 11.906 1 98.69 96 ASP A O 1
ATOM 764 N N . LEU A 1 97 ? -10.086 24.734 11.305 1 98.69 97 LEU A N 1
ATOM 765 C CA . LEU A 1 97 ? -9.125 25.234 12.289 1 98.69 97 LEU A CA 1
ATOM 766 C C . LEU A 1 97 ? -7.75 25.406 11.664 1 98.69 97 LEU A C 1
ATOM 768 O O . LEU A 1 97 ? -7.254 26.531 11.555 1 98.69 97 LEU A O 1
ATOM 772 N N . VAL A 1 98 ? -7.156 24.375 11.109 1 98.75 98 VAL A N 1
ATOM 773 C CA . VAL A 1 98 ? -5.73 24.375 10.797 1 98.75 98 VAL A CA 1
ATOM 774 C C . VAL A 1 98 ? -5.461 25.297 9.609 1 98.75 98 VAL A C 1
ATOM 776 O O . VAL A 1 98 ? -4.645 26.219 9.695 1 98.75 98 VAL A O 1
ATOM 779 N N . VAL A 1 99 ? -6.176 25.062 8.516 1 98.69 99 VAL A N 1
ATOM 780 C CA . VAL A 1 99 ? -5.879 25.797 7.285 1 98.69 99 VAL A CA 1
ATOM 781 C C . VAL A 1 99 ? -6.195 27.281 7.477 1 98.69 99 VAL A C 1
ATOM 783 O O . VAL A 1 99 ? -5.359 28.141 7.195 1 98.69 99 VAL A O 1
ATOM 786 N N . PRO A 1 100 ? -7.359 27.672 8.016 1 98.62 100 PRO A N 1
ATOM 787 C CA . PRO A 1 100 ? -7.605 29.094 8.234 1 98.62 100 PRO A CA 1
ATOM 788 C C . PRO A 1 100 ? -6.621 29.719 9.227 1 98.62 100 PRO A C 1
ATOM 790 O O . PRO A 1 100 ? -6.262 30.891 9.086 1 98.62 100 PRO A O 1
ATOM 793 N N . ALA A 1 101 ? -6.191 28.984 10.234 1 98.56 101 ALA A N 1
ATOM 794 C CA . ALA A 1 101 ? -5.223 29.531 11.188 1 98.56 101 ALA A CA 1
ATOM 795 C C . ALA A 1 101 ? -3.877 29.781 10.523 1 98.56 101 ALA A C 1
ATOM 797 O O . ALA A 1 101 ? -3.258 30.828 10.742 1 98.56 101 ALA A O 1
ATOM 798 N N . ILE A 1 102 ? -3.439 28.844 9.75 1 98.19 102 ILE A N 1
ATOM 799 C CA . ILE A 1 102 ? -2.143 28.953 9.094 1 98.19 102 ILE A CA 1
ATOM 800 C C . ILE A 1 102 ? -2.111 30.172 8.195 1 98.19 102 ILE A C 1
ATOM 802 O O . ILE A 1 102 ? -1.08 30.844 8.07 1 98.19 102 ILE A O 1
ATOM 806 N N . GLU A 1 103 ? -3.209 30.531 7.582 1 96.75 103 GLU A N 1
ATOM 807 C CA . GLU A 1 103 ? -3.289 31.719 6.73 1 96.75 103 GLU A CA 1
ATOM 808 C C . GLU A 1 103 ? -2.934 32.969 7.508 1 96.75 103 GLU A C 1
ATOM 810 O O . GLU A 1 103 ? -2.361 33.906 6.945 1 96.75 103 GLU A O 1
ATOM 815 N N . LYS A 1 104 ? -3.131 32.969 8.742 1 97.69 104 LYS A N 1
ATOM 816 C CA . LYS A 1 104 ? -2.949 34.156 9.562 1 97.69 104 LYS A CA 1
ATOM 817 C C . LYS A 1 104 ? -1.586 34.156 10.25 1 97.69 104 LYS A C 1
ATOM 819 O O . LYS A 1 104 ? -1.074 35.219 10.633 1 97.69 104 LYS A O 1
ATOM 824 N N . ILE A 1 105 ? -1.003 32.969 10.406 1 97.38 105 ILE A N 1
ATOM 825 C CA . ILE A 1 105 ? 0.178 32.875 11.258 1 97.38 105 ILE A CA 1
ATOM 826 C C . ILE A 1 105 ? 1.312 32.188 10.516 1 97.38 105 ILE A C 1
ATOM 828 O O . ILE A 1 105 ? 2.256 31.688 11.125 1 97.38 105 ILE A O 1
ATOM 832 N N . LYS A 1 106 ? 1.229 32.094 9.211 1 95.44 106 LYS A N 1
ATOM 833 C CA . LYS A 1 106 ? 2.164 31.312 8.398 1 95.44 106 LYS A CA 1
ATOM 834 C C . LYS A 1 106 ? 3.605 31.734 8.656 1 95.44 106 LYS A C 1
ATOM 836 O O . LYS A 1 106 ? 4.52 30.922 8.625 1 95.44 106 LYS A O 1
ATOM 841 N N . ASP A 1 107 ? 3.887 33 9.023 1 94.5 107 ASP A N 1
ATOM 842 C CA . ASP A 1 107 ? 5.238 33.531 9.211 1 94.5 107 ASP A CA 1
ATOM 843 C C . ASP A 1 107 ? 5.719 33.312 10.641 1 94.5 107 ASP A C 1
ATOM 845 O O . ASP A 1 107 ? 6.902 33.469 10.938 1 94.5 107 ASP A O 1
ATOM 849 N N . LYS A 1 108 ? 4.859 32.875 11.492 1 96.56 108 LYS A N 1
ATOM 850 C CA . LYS A 1 108 ? 5.191 32.75 12.906 1 96.56 108 LYS A CA 1
ATOM 851 C C . LYS A 1 108 ? 5.32 31.297 13.336 1 96.56 108 LYS A C 1
ATOM 853 O O . LYS A 1 108 ? 5.742 31.016 14.453 1 96.56 108 LYS A O 1
ATOM 858 N N . VAL A 1 109 ? 5.02 30.359 12.375 1 97.56 109 VAL A N 1
ATOM 859 C CA . VAL A 1 109 ? 4.984 28.953 12.797 1 97.56 109 VAL A CA 1
ATOM 860 C C . VAL A 1 109 ? 5.895 28.125 11.898 1 97.56 109 VAL A C 1
ATOM 862 O O . VAL A 1 109 ? 6.148 28.484 10.75 1 97.56 109 VAL A O 1
ATOM 865 N N . ASP A 1 110 ? 6.477 27.156 12.484 1 97 110 ASP A N 1
ATOM 866 C CA . ASP A 1 110 ? 7.031 26 11.773 1 97 110 ASP A CA 1
ATOM 867 C C . ASP A 1 110 ? 6.039 24.844 11.758 1 97 110 ASP A C 1
ATOM 869 O O . ASP A 1 110 ? 5.992 24.047 12.695 1 97 110 ASP A O 1
ATOM 873 N N . PHE A 1 111 ? 5.348 24.781 10.672 1 98.12 111 PHE A N 1
ATOM 874 C CA . PHE A 1 111 ? 4.238 23.844 10.609 1 98.12 111 PHE A CA 1
ATOM 875 C C . PHE A 1 111 ? 4.707 22.5 10.07 1 98.12 111 PHE A C 1
ATOM 877 O O . PHE A 1 111 ? 5.523 22.438 9.148 1 98.12 111 PHE A O 1
ATOM 884 N N . ARG A 1 112 ? 4.164 21.438 10.648 1 97.81 112 ARG A N 1
ATOM 885 C CA . ARG A 1 112 ? 4.426 20.062 10.203 1 97.81 112 ARG A CA 1
ATOM 886 C C . ARG A 1 112 ? 3.135 19.266 10.125 1 97.81 112 ARG A C 1
ATOM 888 O O . ARG A 1 112 ? 2.283 19.359 11.016 1 97.81 112 ARG A O 1
ATOM 895 N N . LEU A 1 113 ? 2.957 18.594 9.031 1 98.69 113 LEU A N 1
ATOM 896 C CA . LEU A 1 113 ? 1.861 17.641 8.859 1 98.69 113 LEU A CA 1
ATOM 897 C C . LEU A 1 113 ? 2.34 16.203 9.078 1 98.69 113 LEU A C 1
ATOM 899 O O . LEU A 1 113 ? 3.291 15.766 8.438 1 98.69 113 LEU A O 1
ATOM 903 N N . SER A 1 114 ? 1.761 15.492 10.016 1 98.81 114 SER A N 1
ATOM 904 C CA . SER A 1 114 ? 2.105 14.109 10.32 1 98.81 114 SER A CA 1
ATOM 905 C C . SER A 1 114 ? 0.888 13.203 10.211 1 98.81 114 SER A C 1
ATOM 907 O O . SER A 1 114 ? -0.251 13.672 10.258 1 98.81 114 SER A O 1
ATOM 909 N N . PHE A 1 115 ? 1.188 11.922 10.078 1 98.88 115 PHE A N 1
ATOM 910 C CA . PHE A 1 115 ? 0.102 10.977 9.852 1 98.88 115 PHE A CA 1
ATOM 911 C C . PHE A 1 115 ? 0.108 9.883 10.914 1 98.88 115 PHE A C 1
ATOM 913 O O . PHE A 1 115 ? 1.167 9.508 11.422 1 98.88 115 PHE A O 1
ATOM 920 N N . ILE A 1 116 ? -1.095 9.43 11.18 1 97.75 116 ILE A N 1
ATOM 921 C CA . ILE A 1 116 ? -1.292 8.383 12.172 1 97.75 116 ILE A CA 1
ATOM 922 C C . ILE A 1 116 ? -1.494 7.043 11.477 1 97.75 116 ILE A C 1
ATOM 924 O O . ILE A 1 116 ? -2.27 6.941 10.516 1 97.75 116 ILE A O 1
ATOM 928 N N . GLY A 1 117 ? -0.843 6.047 11.898 1 94.06 117 GLY A N 1
ATOM 929 C CA . GLY A 1 117 ? -0.895 4.66 11.461 1 94.06 117 GLY A CA 1
ATOM 930 C C . GLY A 1 117 ? -0.005 3.742 12.273 1 94.06 117 GLY A C 1
ATOM 931 O O . GLY A 1 117 ? 0.454 4.117 13.359 1 94.06 117 GLY A O 1
ATOM 932 N N . TRP A 1 118 ? 0.121 2.521 11.734 1 90.31 118 TRP A N 1
ATOM 933 C CA . TRP A 1 118 ? 0.891 1.544 12.5 1 90.31 118 TRP A CA 1
ATOM 934 C C . TRP A 1 118 ? 1.951 0.882 11.625 1 90.31 118 TRP A C 1
ATOM 936 O O . TRP A 1 118 ? 1.715 0.622 10.438 1 90.31 118 TRP A O 1
ATOM 946 N N . THR A 1 119 ? 3.09 0.683 12.234 1 85.75 119 THR A N 1
ATOM 947 C CA . THR A 1 119 ? 4.152 -0.09 11.602 1 85.75 119 THR A CA 1
ATOM 948 C C . THR A 1 119 ? 4.289 -1.461 12.258 1 85.75 119 THR A C 1
ATOM 950 O O . THR A 1 119 ? 4.012 -1.614 13.445 1 85.75 119 THR A O 1
ATOM 953 N N . ASP A 1 120 ? 4.48 -2.424 11.469 1 76.81 120 ASP A N 1
ATOM 954 C CA . ASP A 1 120 ? 4.754 -3.76 11.992 1 76.81 120 ASP A CA 1
ATOM 955 C C . ASP A 1 120 ? 6.242 -3.953 12.258 1 76.81 120 ASP A C 1
ATOM 957 O O . ASP A 1 120 ? 7.059 -3.879 11.336 1 76.81 120 ASP A O 1
ATOM 961 N N . PRO A 1 121 ? 6.617 -4.258 13.508 1 75.44 121 PRO A N 1
ATOM 962 C CA . PRO A 1 121 ? 8.039 -4.387 13.828 1 75.44 121 PRO A CA 1
ATOM 963 C C . PRO A 1 121 ? 8.68 -5.621 13.195 1 75.44 121 PRO A C 1
ATOM 965 O O . PRO A 1 121 ? 9.906 -5.707 13.102 1 75.44 121 PRO A O 1
ATOM 968 N N . HIS A 1 122 ? 7.895 -6.586 12.82 1 73.75 122 HIS A N 1
ATOM 969 C CA . HIS A 1 122 ? 8.445 -7.852 12.336 1 73.75 122 HIS A CA 1
ATOM 970 C C . HIS A 1 122 ? 8.555 -7.859 10.82 1 73.75 122 HIS A C 1
ATOM 972 O O . HIS A 1 122 ? 9.18 -8.75 10.242 1 73.75 122 HIS A O 1
ATOM 978 N N . ASN A 1 123 ? 7.895 -6.922 10.344 1 70.94 123 ASN A N 1
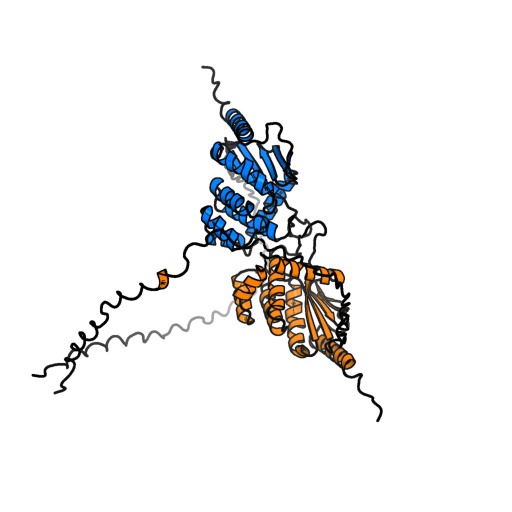ATOM 979 C CA . ASN A 1 123 ? 7.965 -6.77 8.891 1 70.94 123 ASN A CA 1
ATOM 980 C C . ASN A 1 123 ? 8.031 -5.301 8.484 1 70.94 123 ASN A C 1
ATOM 982 O O . ASN A 1 123 ? 8.156 -4.422 9.336 1 70.94 123 ASN A O 1
ATOM 986 N N . ASP A 1 124 ? 8.352 -4.902 7.273 1 74.62 124 ASP A N 1
ATOM 987 C CA . ASP A 1 124 ? 8.43 -3.529 6.777 1 74.62 124 ASP A CA 1
ATOM 988 C C . ASP A 1 124 ? 7.062 -3.035 6.309 1 74.62 124 ASP A C 1
ATOM 990 O O . ASP A 1 124 ? 6.977 -2.123 5.484 1 74.62 124 ASP A O 1
ATOM 994 N N . GLY A 1 125 ? 6 -3.576 6.945 1 79.75 125 GLY A N 1
ATOM 995 C CA . GLY A 1 125 ? 4.652 -3.248 6.508 1 79.75 125 GLY A CA 1
ATOM 996 C C . GLY A 1 125 ? 4.043 -2.094 7.277 1 79.75 125 GLY A C 1
ATOM 997 O O . GLY A 1 125 ? 4.492 -1.764 8.375 1 79.75 125 GLY A O 1
ATOM 998 N N . VAL A 1 126 ? 3.16 -1.357 6.664 1 87.38 126 VAL A N 1
ATOM 999 C CA . VAL A 1 126 ? 2.391 -0.29 7.293 1 87.38 126 VAL A CA 1
ATOM 1000 C C . VAL A 1 126 ? 0.899 -0.611 7.211 1 87.38 126 VAL A C 1
ATOM 1002 O O . VAL A 1 126 ? 0.454 -1.294 6.289 1 87.38 126 VAL A O 1
ATOM 1005 N N . THR A 1 127 ? 0.2 -0.122 8.281 1 88.81 127 THR A N 1
ATOM 1006 C CA . THR A 1 127 ? -1.245 -0.318 8.32 1 88.81 127 THR A CA 1
ATOM 1007 C C . THR A 1 127 ? -1.963 1.006 8.57 1 88.81 127 THR A C 1
ATOM 1009 O O . THR A 1 127 ? -1.524 1.812 9.391 1 88.81 127 THR A O 1
ATOM 1012 N N . CYS A 1 128 ? -2.992 1.229 7.832 1 92.81 128 CYS A N 1
ATOM 1013 C CA . CYS A 1 128 ? -3.842 2.404 7.988 1 92.81 128 CYS A CA 1
ATOM 1014 C C . CYS A 1 128 ? -5.23 2.012 8.469 1 92.81 128 CYS A C 1
ATOM 1016 O O . CYS A 1 128 ? -5.77 0.979 8.062 1 92.81 128 CYS A O 1
ATOM 1018 N N . MET A 1 129 ? -5.828 2.871 9.289 1 91.69 129 MET A N 1
ATOM 1019 C CA . MET A 1 129 ? -7.105 2.602 9.945 1 91.69 129 MET A CA 1
ATOM 1020 C C . MET A 1 129 ? -8.203 2.346 8.914 1 91.69 129 MET A C 1
ATOM 1022 O O . MET A 1 129 ? -9.023 1.441 9.086 1 91.69 129 MET A O 1
ATOM 1026 N N . HIS A 1 130 ? -8.195 3.096 7.844 1 91.25 130 HIS A N 1
ATOM 1027 C CA . HIS A 1 130 ? -9.266 3.01 6.855 1 91.25 130 HIS A CA 1
ATOM 1028 C C . HIS A 1 130 ? -8.797 2.283 5.598 1 91.25 130 HIS A C 1
ATOM 1030 O O . HIS A 1 130 ? -9.242 2.598 4.492 1 91.25 130 HIS A O 1
ATOM 1036 N N . GLY A 1 131 ? -7.879 1.442 5.75 1 88.69 131 GLY A N 1
ATOM 1037 C CA . GLY A 1 131 ? -7.453 0.579 4.66 1 88.69 131 GLY A CA 1
ATOM 1038 C C . GLY A 1 131 ? -6.293 1.146 3.867 1 88.69 131 GLY A C 1
ATOM 1039 O O . GLY A 1 131 ? -5.82 2.248 4.152 1 88.69 131 GLY A O 1
ATOM 1040 N N . GLN A 1 132 ? -5.918 0.447 2.82 1 90.38 132 GLN A N 1
ATOM 1041 C CA . GLN A 1 132 ? -4.699 0.753 2.074 1 90.38 132 GLN A CA 1
ATOM 1042 C C . GLN A 1 132 ? -4.871 2.016 1.237 1 90.38 132 GLN A C 1
ATOM 1044 O O . GLN A 1 132 ? -3.904 2.738 0.987 1 90.38 132 GLN A O 1
ATOM 1049 N N . THR A 1 133 ? -6.102 2.238 0.781 1 93.56 133 THR A N 1
ATOM 1050 C CA . THR A 1 133 ? -6.32 3.451 0.003 1 93.56 133 THR A CA 1
ATOM 1051 C C . THR A 1 133 ? -6.051 4.691 0.85 1 93.56 133 THR A C 1
ATOM 1053 O O . THR A 1 133 ? -5.625 5.727 0.329 1 93.56 133 THR A O 1
ATOM 1056 N N . GLU A 1 134 ? -6.234 4.582 2.152 1 96.25 134 GLU A N 1
ATOM 1057 C CA . GLU A 1 134 ? -5.848 5.66 3.059 1 96.25 134 GLU A CA 1
ATOM 1058 C C . GLU A 1 134 ? -4.332 5.836 3.092 1 96.25 134 GLU A C 1
ATOM 1060 O O . GLU A 1 134 ? -3.834 6.965 3.092 1 96.25 134 GLU A O 1
ATOM 1065 N N . CYS A 1 135 ? -3.615 4.719 3.189 1 95.12 135 CYS A N 1
ATOM 1066 C CA . CYS A 1 135 ? -2.158 4.793 3.186 1 95.12 135 CYS A CA 1
ATOM 1067 C C . CYS A 1 135 ? -1.654 5.504 1.935 1 95.12 135 CYS A C 1
ATOM 1069 O O . CYS A 1 135 ? -0.716 6.301 2.004 1 95.12 135 CYS A O 1
ATOM 1071 N N . LEU A 1 136 ? -2.316 5.207 0.845 1 95.25 136 LEU A N 1
ATOM 1072 C CA . LEU A 1 136 ? -1.934 5.871 -0.396 1 95.25 136 LEU A CA 1
ATOM 1073 C C . LEU A 1 136 ? -2.24 7.363 -0.332 1 95.25 136 LEU A C 1
ATOM 1075 O O . LEU A 1 136 ? -1.447 8.188 -0.797 1 95.25 136 LEU A O 1
ATOM 1079 N N . GLY A 1 137 ? -3.383 7.695 0.217 1 98.12 137 GLY A N 1
ATOM 1080 C CA . GLY A 1 137 ? -3.686 9.102 0.435 1 98.12 137 GLY A CA 1
ATOM 1081 C C . GLY A 1 137 ? -2.662 9.805 1.308 1 98.12 137 GLY A C 1
ATOM 1082 O O . GLY A 1 137 ? -2.211 10.898 0.982 1 98.12 137 GLY A O 1
ATOM 1083 N N . ASN A 1 138 ? -2.285 9.125 2.404 1 98.44 138 ASN A N 1
ATOM 1084 C CA . ASN A 1 138 ? -1.256 9.664 3.287 1 98.44 138 ASN A CA 1
ATOM 1085 C C . ASN A 1 138 ? 0.047 9.93 2.535 1 98.44 138 ASN A C 1
ATOM 1087 O O . ASN A 1 138 ? 0.668 10.977 2.709 1 98.44 138 ASN A O 1
ATOM 1091 N N . LEU A 1 139 ? 0.376 8.992 1.759 1 97.56 139 LEU A N 1
ATOM 1092 C CA . LEU A 1 139 ? 1.604 9.07 0.976 1 97.56 139 LEU A CA 1
ATOM 1093 C C . LEU A 1 139 ? 1.565 10.266 0.026 1 97.56 139 LEU A C 1
ATOM 1095 O O . LEU A 1 139 ? 2.545 11.008 -0.086 1 97.56 139 LEU A O 1
ATOM 1099 N N . LEU A 1 140 ? 0.504 10.414 -0.65 1 98.25 140 LEU A N 1
ATOM 1100 C CA . LEU A 1 140 ? 0.335 11.5 -1.604 1 98.25 140 LEU A CA 1
ATOM 1101 C C . LEU A 1 140 ? 0.483 12.852 -0.916 1 98.25 140 LEU A C 1
ATOM 1103 O O . LEU A 1 140 ? 1.167 13.742 -1.427 1 98.25 140 LEU A O 1
ATOM 1107 N N . GLU A 1 141 ? -0.102 12.961 0.193 1 98.81 141 GLU A N 1
ATOM 1108 C CA . GLU A 1 141 ? -0.069 14.211 0.942 1 98.81 141 GLU A CA 1
ATOM 1109 C C . GLU A 1 141 ? 1.328 14.492 1.488 1 98.81 141 GLU A C 1
ATOM 1111 O O . GLU A 1 141 ? 1.778 15.641 1.497 1 98.81 141 GLU A O 1
ATOM 1116 N N . LEU A 1 142 ? 2.021 13.477 1.906 1 98.75 142 LEU A N 1
ATOM 1117 C CA . LEU A 1 142 ? 3.398 13.633 2.367 1 98.75 142 LEU A CA 1
ATOM 1118 C C . LEU A 1 142 ? 4.312 14.031 1.215 1 98.75 142 LEU A C 1
ATOM 1120 O O . LEU A 1 142 ? 5.211 14.859 1.393 1 98.75 142 LEU A O 1
ATOM 1124 N N . CYS A 1 143 ? 4.059 13.438 0.069 1 98.62 143 CYS A N 1
ATOM 1125 C CA . CYS A 1 143 ? 4.828 13.828 -1.107 1 98.62 143 CYS A CA 1
ATOM 1126 C C . CYS A 1 143 ? 4.594 15.289 -1.457 1 98.62 143 CYS A C 1
ATOM 1128 O O . CYS A 1 143 ? 5.531 16.016 -1.808 1 98.62 143 CYS A O 1
ATOM 1130 N N . ALA A 1 144 ? 3.365 15.719 -1.358 1 98.75 144 ALA A N 1
ATOM 1131 C CA . ALA A 1 144 ? 3.061 17.125 -1.618 1 98.75 144 ALA A CA 1
ATOM 1132 C C . ALA A 1 144 ? 3.82 18.031 -0.66 1 98.75 144 ALA A C 1
ATOM 1134 O O . ALA A 1 144 ? 4.387 19.047 -1.075 1 98.75 144 ALA A O 1
ATOM 1135 N N . ALA A 1 145 ? 3.873 17.672 0.588 1 98.44 145 ALA A N 1
ATOM 1136 C CA . ALA A 1 145 ? 4.57 18.453 1.596 1 98.44 145 ALA A CA 1
ATOM 1137 C C . ALA A 1 145 ? 6.074 18.484 1.326 1 98.44 145 ALA A C 1
ATOM 1139 O O . ALA A 1 145 ? 6.73 19.516 1.549 1 98.44 145 ALA A O 1
ATOM 1140 N N . LYS A 1 146 ? 6.586 17.375 0.903 1 98.25 146 LYS A N 1
ATOM 1141 C CA . LYS A 1 146 ? 8.016 17.281 0.599 1 98.25 146 LYS A CA 1
ATOM 1142 C C . LYS A 1 146 ? 8.375 18.141 -0.608 1 98.25 146 LYS A C 1
ATOM 1144 O O . LYS A 1 146 ? 9.391 18.844 -0.597 1 98.25 146 LYS A O 1
ATOM 1149 N N . LEU A 1 147 ? 7.566 18.125 -1.606 1 98.19 147 LEU A N 1
ATOM 1150 C CA . LEU A 1 147 ? 7.84 18.797 -2.871 1 98.19 147 LEU A CA 1
ATOM 1151 C C . LEU A 1 147 ? 7.582 20.297 -2.756 1 98.19 147 LEU A C 1
ATOM 1153 O O . LEU A 1 147 ? 8.273 21.109 -3.391 1 98.19 147 LEU A O 1
ATOM 1157 N N . TYR A 1 148 ? 6.586 20.672 -1.948 1 98 148 TYR A N 1
ATOM 1158 C CA . TYR A 1 148 ? 6.148 22.047 -1.772 1 98 148 TYR A CA 1
ATOM 1159 C C . TYR A 1 148 ? 6.07 22.422 -0.294 1 98 148 TYR A C 1
ATOM 1161 O O . TYR A 1 148 ? 4.977 22.531 0.266 1 98 148 TYR A O 1
ATOM 1169 N N . PRO A 1 149 ? 7.203 22.781 0.261 1 96.12 149 PRO A N 1
ATOM 1170 C CA . PRO A 1 149 ? 7.293 22.875 1.72 1 96.12 149 PRO A CA 1
ATOM 1171 C C . PRO A 1 149 ? 6.594 24.125 2.27 1 96.12 149 PRO A C 1
ATOM 1173 O O . PRO A 1 149 ? 6.465 24.266 3.486 1 96.12 149 PRO A O 1
ATOM 1176 N N . GLN A 1 150 ? 6.105 24.938 1.429 1 94.25 150 GLN A N 1
ATOM 1177 C CA . GLN A 1 150 ? 5.266 26.031 1.909 1 94.25 150 GLN A CA 1
ATOM 1178 C C . GLN A 1 150 ? 3.881 25.531 2.312 1 94.25 150 GLN A C 1
ATOM 1180 O O . GLN A 1 150 ? 3.15 24.984 1.485 1 94.25 150 GLN A O 1
ATOM 1185 N N . PRO A 1 151 ? 3.459 25.797 3.494 1 96.06 151 PRO A N 1
ATOM 1186 C CA . PRO A 1 151 ? 2.25 25.172 4.023 1 96.06 151 PRO A CA 1
ATOM 1187 C C . PRO A 1 151 ? 1.005 25.484 3.203 1 96.06 151 PRO A C 1
ATOM 1189 O O . PRO A 1 151 ? 0.138 24.625 3.023 1 96.06 151 PRO A O 1
ATOM 1192 N N . LYS A 1 152 ? 0.953 26.609 2.723 1 94.44 152 LYS A N 1
ATOM 1193 C CA . LYS A 1 152 ? -0.239 27 1.973 1 94.44 152 LYS A CA 1
ATOM 1194 C C . LYS A 1 152 ? -0.509 26.031 0.831 1 94.44 152 LYS A C 1
ATOM 1196 O O . LYS A 1 152 ? -1.655 25.641 0.599 1 94.44 152 LYS A O 1
ATOM 1201 N N . THR A 1 153 ? 0.528 25.672 0.179 1 97.06 153 THR A N 1
ATOM 1202 C CA . THR A 1 153 ? 0.376 24.844 -1.007 1 97.06 153 THR A CA 1
ATOM 1203 C C . THR A 1 153 ? -0.003 23.406 -0.62 1 97.06 153 THR A C 1
ATOM 1205 O O . THR A 1 153 ? -1.054 22.906 -1.024 1 97.06 153 THR A O 1
ATOM 1208 N N . TYR A 1 154 ? 0.824 22.75 0.187 1 98.31 154 TYR A N 1
ATOM 1209 C CA . TYR A 1 154 ? 0.565 21.344 0.45 1 98.31 154 TYR A CA 1
ATOM 1210 C C . TYR A 1 154 ? -0.639 21.172 1.369 1 98.31 154 TYR A C 1
ATOM 1212 O O . TYR A 1 154 ? -1.351 20.172 1.29 1 98.31 154 TYR A O 1
ATOM 1220 N N . LEU A 1 155 ? -0.948 22.125 2.225 1 98.5 155 LEU A N 1
ATOM 1221 C CA . LEU A 1 155 ? -2.146 22.047 3.053 1 98.5 155 LEU A CA 1
ATOM 1222 C C . LEU A 1 155 ? -3.4 22.281 2.217 1 98.5 155 LEU A C 1
ATOM 1224 O O . LEU A 1 155 ? -4.453 21.703 2.49 1 98.5 155 LEU A O 1
ATOM 1228 N N . GLY A 1 156 ? -3.258 23.219 1.234 1 98.31 156 GLY A N 1
ATOM 1229 C CA . GLY A 1 156 ? -4.359 23.375 0.298 1 98.31 156 GLY A CA 1
ATOM 1230 C C . GLY A 1 156 ? -4.707 22.078 -0.421 1 98.31 156 GLY A C 1
ATOM 1231 O O . GLY A 1 156 ? -5.883 21.734 -0.553 1 98.31 156 GLY A O 1
ATOM 1232 N N . PHE A 1 157 ? -3.719 21.359 -0.859 1 98.88 157 PHE A N 1
ATOM 1233 C CA . PHE A 1 157 ? -3.883 20.062 -1.503 1 98.88 157 PHE A CA 1
ATOM 1234 C C . PHE A 1 157 ? -4.531 19.062 -0.552 1 98.88 157 PHE A C 1
ATOM 1236 O O . PHE A 1 157 ? -5.477 18.375 -0.925 1 98.88 157 PHE A O 1
ATOM 1243 N N . THR A 1 158 ? -4.035 19 0.672 1 98.94 158 THR A N 1
ATOM 1244 C CA . THR A 1 158 ? -4.535 18.078 1.688 1 98.94 158 THR A CA 1
ATOM 1245 C C . THR A 1 158 ? -5.992 18.391 2.02 1 98.94 158 THR A C 1
ATOM 1247 O O . THR A 1 158 ? -6.809 17.469 2.137 1 98.94 158 THR A O 1
ATOM 1250 N N . LEU A 1 159 ? -6.297 19.656 2.158 1 98.88 159 LEU A N 1
ATOM 1251 C CA . LEU A 1 159 ? -7.68 20.047 2.422 1 98.88 159 LEU A CA 1
ATOM 1252 C C . LEU A 1 159 ? -8.578 19.688 1.246 1 98.88 159 LEU A C 1
ATOM 1254 O O . LEU A 1 159 ? -9.68 19.156 1.438 1 98.88 159 LEU A O 1
ATOM 1258 N N . CYS A 1 160 ? -8.156 19.953 0.047 1 98.94 160 CYS A N 1
ATOM 1259 C CA . CYS A 1 160 ? -8.914 19.625 -1.149 1 98.94 160 CYS A CA 1
ATOM 1260 C C . CYS A 1 160 ? -9.273 18.141 -1.172 1 98.94 160 CYS A C 1
ATOM 1262 O O . CYS A 1 160 ? -10.43 17.781 -1.387 1 98.94 160 CYS A O 1
ATOM 1264 N N . LEU A 1 161 ? -8.297 17.25 -0.946 1 98.88 161 LEU A N 1
ATOM 1265 C CA . LEU A 1 161 ? -8.531 15.812 -0.899 1 98.88 161 LEU A CA 1
ATOM 1266 C C . LEU A 1 161 ? -9.516 15.453 0.214 1 98.88 161 LEU A C 1
ATOM 1268 O O . LEU A 1 161 ? -10.43 14.664 0.007 1 98.88 161 LEU A O 1
ATOM 1272 N N . SER A 1 162 ? -9.336 16.109 1.349 1 98.81 162 SER A N 1
ATOM 1273 C CA . SER A 1 162 ? -10.109 15.758 2.533 1 98.81 162 SER A CA 1
ATOM 1274 C C . SER A 1 162 ? -11.594 16.062 2.338 1 98.81 162 SER A C 1
ATOM 1276 O O . SER A 1 162 ? -12.453 15.398 2.928 1 98.81 162 SER A O 1
ATOM 1278 N N . LEU A 1 163 ? -11.891 17.016 1.515 1 98.81 163 LEU A N 1
ATOM 1279 C CA . LEU A 1 163 ? -13.281 17.375 1.269 1 98.81 163 LEU A CA 1
ATOM 1280 C C . LEU A 1 163 ? -14.023 16.25 0.556 1 98.81 163 LEU A C 1
ATOM 1282 O O . LEU A 1 163 ? -15.258 16.203 0.585 1 98.81 163 LEU A O 1
ATOM 1286 N N . SER A 1 164 ? -13.344 15.391 -0.09 1 98.56 164 SER A N 1
ATOM 1287 C CA . SER A 1 164 ? -13.867 14.18 -0.707 1 98.56 164 SER A CA 1
ATOM 1288 C C . SER A 1 164 ? -13.133 12.945 -0.211 1 98.56 164 SER A C 1
ATOM 1290 O O . SER A 1 164 ? -12.75 12.086 -1.006 1 98.56 164 SER A O 1
ATOM 1292 N N . TYR A 1 165 ? -12.953 12.844 1.085 1 98.31 165 TYR A N 1
ATOM 1293 C CA . TYR A 1 165 ? -12.055 11.883 1.705 1 98.31 165 TYR A CA 1
ATOM 1294 C C . TYR A 1 165 ? -12.453 10.453 1.347 1 98.31 165 TYR A C 1
ATOM 1296 O O . TYR A 1 165 ? -11.594 9.586 1.176 1 98.31 165 TYR A O 1
ATOM 1304 N N . PRO A 1 166 ? -13.781 10.039 1.138 1 97.06 166 PRO A N 1
ATOM 1305 C CA . PRO A 1 166 ? -14.078 8.648 0.798 1 97.06 166 PRO A CA 1
ATOM 1306 C C . PRO A 1 166 ? -13.492 8.227 -0.545 1 97.06 166 PRO A C 1
ATOM 1308 O O . PRO A 1 166 ? -13.25 7.035 -0.773 1 97.06 166 PRO A O 1
ATOM 1311 N N . ASP A 1 167 ? -13.227 9.25 -1.396 1 97.38 167 ASP A N 1
ATOM 1312 C CA . ASP A 1 167 ? -12.805 8.961 -2.764 1 97.38 167 ASP A CA 1
ATOM 1313 C C . ASP A 1 167 ? -11.281 8.922 -2.871 1 97.38 167 ASP A C 1
ATOM 1315 O O . ASP A 1 167 ? -10.734 8.609 -3.932 1 97.38 167 ASP A O 1
ATOM 1319 N N . ILE A 1 168 ? -10.594 9.281 -1.821 1 97.5 168 ILE A N 1
ATOM 1320 C CA . ILE A 1 168 ? -9.141 9.156 -1.821 1 97.5 168 ILE A CA 1
ATOM 1321 C C . ILE A 1 168 ? -8.75 7.691 -2.02 1 97.5 168 ILE A C 1
ATOM 1323 O O . ILE A 1 168 ? -9.297 6.805 -1.359 1 97.5 168 ILE A O 1
ATOM 1327 N N . PRO A 1 169 ? -7.867 7.43 -2.967 1 96.94 169 PRO A N 1
ATOM 1328 C CA . PRO A 1 169 ? -7.023 8.305 -3.781 1 96.94 169 PRO A CA 1
ATOM 1329 C C . PRO A 1 169 ? -7.438 8.328 -5.25 1 96.94 169 PRO A C 1
ATOM 1331 O O . PRO A 1 169 ? -6.582 8.336 -6.141 1 96.94 169 PRO A O 1
ATOM 1334 N N . ALA A 1 170 ? -8.695 8.43 -5.609 1 96.19 170 ALA A N 1
ATOM 1335 C CA . ALA A 1 170 ? -9.141 8.422 -7 1 96.19 170 ALA A CA 1
ATOM 1336 C C . ALA A 1 170 ? -8.281 9.352 -7.852 1 96.19 170 ALA A C 1
ATOM 1338 O O . ALA A 1 170 ? -7.98 10.477 -7.441 1 96.19 170 ALA A O 1
ATOM 1339 N N . ARG A 1 171 ? -7.926 8.891 -9.047 1 93.5 171 ARG A N 1
ATOM 1340 C CA . ARG A 1 171 ? -7.039 9.625 -9.945 1 93.5 171 ARG A CA 1
ATOM 1341 C C . ARG A 1 171 ? -7.613 10.992 -10.281 1 93.5 171 ARG A C 1
ATOM 1343 O O . ARG A 1 171 ? -6.902 12 -10.219 1 93.5 171 ARG A O 1
ATOM 1350 N N . GLU A 1 172 ? -8.875 11 -10.625 1 96 172 GLU A N 1
ATOM 1351 C CA . GLU A 1 172 ? -9.516 12.258 -11.008 1 96 172 GLU A CA 1
ATOM 1352 C C . GLU A 1 172 ? -9.5 13.25 -9.844 1 96 172 GLU A C 1
ATOM 1354 O O . GLU A 1 172 ? -9.305 14.445 -10.055 1 96 172 GLU A O 1
ATOM 1359 N N . LEU A 1 173 ? -9.719 12.742 -8.664 1 98.06 173 LEU A N 1
ATOM 1360 C CA . LEU A 1 173 ? -9.695 13.594 -7.477 1 98.06 173 LEU A CA 1
ATOM 1361 C C . LEU A 1 173 ? -8.305 14.164 -7.242 1 98.06 173 LEU A C 1
ATOM 1363 O O . LEU A 1 173 ? -8.156 15.367 -7.012 1 98.06 173 LEU A O 1
ATOM 1367 N N . VAL A 1 174 ? -7.293 13.344 -7.312 1 98.31 174 VAL A N 1
ATOM 1368 C CA . VAL A 1 174 ? -5.91 13.766 -7.094 1 98.31 174 VAL A CA 1
ATOM 1369 C C . VAL A 1 174 ? -5.508 14.797 -8.141 1 98.31 174 VAL A C 1
ATOM 1371 O O . VAL A 1 174 ? -4.891 15.812 -7.816 1 98.31 174 VAL A O 1
ATOM 1374 N N . GLU A 1 175 ? -5.91 14.547 -9.336 1 97.75 175 GLU A N 1
ATOM 1375 C CA . GLU A 1 175 ? -5.562 15.453 -10.422 1 97.75 175 GLU A CA 1
ATOM 1376 C C . GLU A 1 175 ? -6.23 16.812 -10.234 1 97.75 175 GLU A C 1
ATOM 1378 O O . GLU A 1 175 ? -5.59 17.859 -10.398 1 97.75 175 GLU A O 1
ATOM 1383 N N . SER A 1 176 ? -7.477 16.828 -9.938 1 98.44 176 SER A N 1
ATOM 1384 C CA . SER A 1 176 ? -8.203 18.078 -9.742 1 98.44 176 SER A CA 1
ATOM 1385 C C . SER A 1 176 ? -7.648 18.859 -8.562 1 98.44 176 SER A C 1
ATOM 1387 O O . SER A 1 176 ? -7.477 20.078 -8.648 1 98.44 176 SER A O 1
ATOM 1389 N N . CYS A 1 177 ? -7.309 18.172 -7.477 1 98.88 177 CYS A N 1
ATOM 1390 C CA . CYS A 1 177 ? -6.793 18.844 -6.289 1 98.88 177 CYS A CA 1
ATOM 1391 C C . CYS A 1 177 ? -5.371 19.344 -6.52 1 98.88 177 CYS A C 1
ATOM 1393 O O . CYS A 1 177 ? -4.984 20.391 -5.992 1 98.88 177 CYS A O 1
ATOM 1395 N N . ALA A 1 178 ? -4.586 18.547 -7.305 1 98.75 178 ALA A N 1
ATOM 1396 C CA . ALA A 1 178 ? -3.25 19.016 -7.664 1 98.75 178 ALA A CA 1
ATOM 1397 C C . ALA A 1 178 ? -3.322 20.312 -8.461 1 98.75 178 ALA A C 1
ATOM 1399 O O . ALA A 1 178 ? -2.609 21.281 -8.156 1 98.75 178 ALA A O 1
ATOM 1400 N N . LEU A 1 179 ? -4.195 20.297 -9.422 1 98.12 179 LEU A N 1
ATOM 1401 C CA . LEU A 1 179 ? -4.379 21.484 -10.242 1 98.12 179 LEU A CA 1
ATOM 1402 C C . LEU A 1 179 ? -4.836 22.672 -9.398 1 98.12 179 LEU A C 1
ATOM 1404 O O . LEU A 1 179 ? -4.281 23.766 -9.508 1 98.12 179 LEU A O 1
ATOM 1408 N N . GLU A 1 180 ? -5.762 22.5 -8.555 1 98.06 180 GLU A N 1
ATOM 1409 C CA . GLU A 1 180 ? -6.328 23.562 -7.727 1 98.06 180 GLU A CA 1
ATOM 1410 C C . GLU A 1 180 ? -5.277 24.141 -6.781 1 98.06 180 GLU A C 1
ATOM 1412 O O . GLU A 1 180 ? -5.305 25.328 -6.473 1 98.06 180 GLU A O 1
ATOM 1417 N N . SER A 1 181 ? -4.359 23.344 -6.359 1 98.12 181 SER A N 1
ATOM 1418 C CA . SER A 1 181 ? -3.426 23.766 -5.324 1 98.12 181 SER A CA 1
ATOM 1419 C C . SER A 1 181 ? -2.072 24.141 -5.918 1 98.12 181 SER A C 1
ATOM 1421 O O . SER A 1 181 ? -1.112 24.391 -5.184 1 98.12 181 SER A O 1
ATOM 1423 N N . GLY A 1 182 ? -1.952 24.094 -7.219 1 97.62 182 GLY A N 1
ATOM 1424 C CA . GLY A 1 182 ? -0.704 24.469 -7.867 1 97.62 182 GLY A CA 1
ATOM 1425 C C . GLY A 1 182 ? 0.366 23.406 -7.758 1 97.62 182 GLY A C 1
ATOM 1426 O O . GLY A 1 182 ? 1.557 23.703 -7.688 1 97.62 182 GLY A O 1
ATOM 1427 N N . ILE A 1 183 ? -0.024 22.188 -7.652 1 98.25 183 ILE A N 1
ATOM 1428 C CA . ILE A 1 183 ? 0.894 21.062 -7.559 1 98.25 183 ILE A CA 1
ATOM 1429 C C . ILE A 1 183 ? 1.03 20.391 -8.922 1 98.25 183 ILE A C 1
ATOM 1431 O O . ILE A 1 183 ? 0.036 20.188 -9.625 1 98.25 183 ILE A O 1
ATOM 1435 N N . ASP A 1 184 ? 2.254 20.125 -9.266 1 98.25 184 ASP A N 1
ATOM 1436 C CA . ASP A 1 184 ? 2.541 19.406 -10.508 1 98.25 184 ASP A CA 1
ATOM 1437 C C . ASP A 1 184 ? 2.26 17.922 -10.352 1 98.25 184 ASP A C 1
ATOM 1439 O O . ASP A 1 184 ? 2.977 17.219 -9.633 1 98.25 184 ASP A O 1
ATOM 1443 N N . LYS A 1 185 ? 1.353 17.531 -11.133 1 97.25 185 LYS A N 1
ATOM 1444 C CA . LYS A 1 185 ? 0.91 16.156 -11.016 1 97.25 185 LYS A CA 1
ATOM 1445 C C . LYS A 1 185 ? 2.047 15.188 -11.336 1 97.25 185 LYS A C 1
ATOM 1447 O O . LYS A 1 185 ? 2.199 14.156 -10.68 1 97.25 185 LYS A O 1
ATOM 1452 N N . ALA A 1 186 ? 2.791 15.461 -12.352 1 96.69 186 ALA A N 1
ATOM 1453 C CA . ALA A 1 186 ? 3.885 14.578 -12.758 1 96.69 186 ALA A CA 1
ATOM 1454 C C . ALA A 1 186 ? 4.941 14.477 -11.656 1 96.69 186 ALA A C 1
ATOM 1456 O O . ALA A 1 186 ? 5.477 13.391 -11.406 1 96.69 186 ALA A O 1
ATOM 1457 N N . LYS A 1 187 ? 5.242 15.57 -11.078 1 98.06 187 LYS A N 1
ATOM 1458 C CA . LYS A 1 187 ? 6.199 15.562 -9.977 1 98.06 187 LYS A CA 1
ATOM 1459 C C . LYS A 1 187 ? 5.664 14.781 -8.789 1 98.06 187 LYS A C 1
ATOM 1461 O O . LYS A 1 187 ? 6.414 14.062 -8.117 1 98.06 187 LYS A O 1
ATOM 1466 N N . LEU A 1 188 ? 4.383 14.953 -8.539 1 98.12 188 LEU A N 1
ATOM 1467 C CA . LEU A 1 188 ? 3.744 14.219 -7.457 1 98.12 188 LEU A CA 1
ATOM 1468 C C . LEU A 1 188 ? 3.818 12.711 -7.703 1 98.12 188 LEU A C 1
ATOM 1470 O O . LEU A 1 188 ? 4.172 11.945 -6.805 1 98.12 188 LEU A O 1
ATOM 1474 N N . GLU A 1 189 ? 3.506 12.289 -8.883 1 94.25 189 GLU A N 1
ATOM 1475 C CA . GLU A 1 189 ? 3.562 10.883 -9.266 1 94.25 189 GLU A CA 1
ATOM 1476 C C . GLU A 1 189 ? 4.992 10.344 -9.188 1 94.25 189 GLU A C 1
ATOM 1478 O O . GLU A 1 189 ? 5.215 9.219 -8.742 1 94.25 189 GLU A O 1
ATOM 1483 N N . ALA A 1 190 ? 5.926 11.141 -9.641 1 96.25 190 ALA A N 1
ATOM 1484 C CA . ALA A 1 190 ? 7.332 10.75 -9.586 1 96.25 190 ALA A CA 1
ATOM 1485 C C . ALA A 1 190 ? 7.785 10.562 -8.141 1 96.25 190 ALA A C 1
ATOM 1487 O O . ALA A 1 190 ? 8.562 9.648 -7.844 1 96.25 190 ALA A O 1
ATOM 1488 N N . CYS A 1 191 ? 7.332 11.383 -7.285 1 97.81 191 CYS A N 1
ATOM 1489 C CA . CYS A 1 191 ? 7.668 11.273 -5.871 1 97.81 191 CYS A CA 1
ATOM 1490 C C . CYS A 1 191 ? 7.168 9.953 -5.293 1 97.81 191 CYS A C 1
ATOM 1492 O O . CYS A 1 191 ? 7.887 9.281 -4.555 1 97.81 191 CYS A O 1
ATOM 1494 N N . THR A 1 192 ? 5.938 9.562 -5.641 1 95.38 192 THR A N 1
ATOM 1495 C CA . THR A 1 192 ? 5.344 8.344 -5.102 1 95.38 192 THR A CA 1
ATOM 1496 C C . THR A 1 192 ? 6.051 7.109 -5.648 1 95.38 192 THR A C 1
ATOM 1498 O O . THR A 1 192 ? 6.059 6.059 -5.008 1 95.38 192 THR A O 1
ATOM 1501 N N . ALA A 1 193 ? 6.676 7.254 -6.727 1 92.62 193 ALA A N 1
ATOM 1502 C CA . ALA A 1 193 ? 7.293 6.105 -7.391 1 92.62 193 ALA A CA 1
ATOM 1503 C C . ALA A 1 193 ? 8.805 6.109 -7.203 1 92.62 193 ALA A C 1
ATOM 1505 O O . ALA A 1 193 ? 9.492 5.176 -7.621 1 92.62 193 ALA A O 1
ATOM 1506 N N . ASP A 1 194 ? 9.328 7.176 -6.602 1 94.81 194 ASP A N 1
ATOM 1507 C CA . ASP A 1 194 ? 10.773 7.336 -6.473 1 94.81 194 ASP A CA 1
ATOM 1508 C C . ASP A 1 194 ? 11.398 6.121 -5.785 1 94.81 194 ASP A C 1
ATOM 1510 O O . ASP A 1 194 ? 10.898 5.66 -4.758 1 94.81 194 ASP A O 1
ATOM 1514 N N . ASP A 1 195 ? 12.539 5.637 -6.383 1 94.62 195 ASP A N 1
ATOM 1515 C CA . ASP A 1 195 ? 13.211 4.441 -5.887 1 94.62 195 ASP A CA 1
ATOM 1516 C C . ASP A 1 195 ? 12.234 3.275 -5.754 1 94.62 195 ASP A C 1
ATOM 1518 O O . ASP A 1 195 ? 12.164 2.635 -4.703 1 94.62 195 ASP A O 1
ATOM 1522 N N . ASN A 1 196 ? 11.438 3.104 -6.746 1 91 196 ASN A N 1
ATOM 1523 C CA . ASN A 1 196 ? 10.445 2.039 -6.836 1 91 196 ASN A CA 1
ATOM 1524 C C . ASN A 1 196 ? 9.438 2.115 -5.691 1 91 196 ASN A C 1
ATOM 1526 O O . ASN A 1 196 ? 8.984 1.087 -5.191 1 91 196 ASN A O 1
ATOM 1530 N N . GLY A 1 197 ? 9.234 3.316 -5.207 1 92.62 197 GLY A N 1
ATOM 1531 C CA . GLY A 1 197 ? 8.242 3.553 -4.164 1 92.62 197 GLY A CA 1
ATOM 1532 C C . GLY A 1 197 ? 8.836 3.559 -2.77 1 92.62 197 GLY A C 1
ATOM 1533 O O . GLY A 1 197 ? 8.203 4.016 -1.819 1 92.62 197 GLY A O 1
ATOM 1534 N N . HIS A 1 198 ? 10.062 3.119 -2.58 1 92.44 198 HIS A N 1
ATOM 1535 C CA . HIS A 1 198 ? 10.664 2.951 -1.262 1 92.44 198 HIS A CA 1
ATOM 1536 C C . HIS A 1 198 ? 10.781 4.289 -0.536 1 92.44 198 HIS A C 1
ATOM 1538 O O . HIS A 1 198 ? 10.602 4.355 0.682 1 92.44 198 HIS A O 1
ATOM 1544 N N . LEU A 1 199 ? 11.047 5.285 -1.249 1 94.5 199 LEU A N 1
ATOM 1545 C CA . LEU A 1 199 ? 11.219 6.594 -0.625 1 94.5 199 LEU A CA 1
ATOM 1546 C C . LEU A 1 199 ? 9.906 7.082 -0.023 1 94.5 199 LEU A C 1
ATOM 1548 O O . LEU A 1 199 ? 9.867 7.5 1.137 1 94.5 199 LEU A O 1
ATOM 1552 N N . ALA A 1 200 ? 8.836 7.047 -0.794 1 95.62 200 ALA A N 1
ATOM 1553 C CA . ALA A 1 200 ? 7.543 7.535 -0.328 1 95.62 200 ALA A CA 1
ATOM 1554 C C . ALA A 1 200 ? 7.035 6.707 0.848 1 95.62 200 ALA A C 1
ATOM 1556 O O . ALA A 1 200 ? 6.504 7.25 1.818 1 95.62 200 ALA A O 1
ATOM 1557 N N . TRP A 1 201 ? 7.223 5.434 0.763 1 93.56 201 TRP A N 1
ATOM 1558 C CA . TRP A 1 201 ? 6.781 4.57 1.854 1 93.56 201 TRP A CA 1
ATOM 1559 C C . TRP A 1 201 ? 7.641 4.777 3.096 1 93.56 201 TRP A C 1
ATOM 1561 O O . TRP A 1 201 ? 7.148 4.68 4.223 1 93.56 201 TRP A O 1
ATOM 1571 N N . GLY A 1 202 ? 8.906 5.043 2.836 1 93.62 202 GLY A N 1
ATOM 1572 C CA . GLY A 1 202 ? 9.766 5.418 3.949 1 93.62 202 GLY A CA 1
ATOM 1573 C C . GLY A 1 202 ? 9.305 6.68 4.656 1 93.62 202 GLY A C 1
ATOM 1574 O O . GLY A 1 202 ? 9.328 6.75 5.887 1 93.62 202 GLY A O 1
ATOM 1575 N N . LEU A 1 203 ? 8.914 7.668 3.873 1 96.5 203 LEU A N 1
ATOM 1576 C CA . LEU A 1 203 ? 8.367 8.906 4.426 1 96.5 203 LEU A CA 1
ATOM 1577 C C . LEU A 1 203 ? 7.137 8.625 5.281 1 96.5 203 LEU A C 1
ATOM 1579 O O . LEU A 1 203 ? 6.977 9.203 6.355 1 96.5 203 LEU A O 1
ATOM 1583 N N . LEU A 1 204 ? 6.289 7.762 4.781 1 96.88 204 LEU A N 1
ATOM 1584 C CA . LEU A 1 204 ? 5.07 7.402 5.496 1 96.88 204 LEU A CA 1
ATOM 1585 C C . LEU A 1 204 ? 5.395 6.723 6.82 1 96.88 204 LEU A C 1
ATOM 1587 O O . LEU A 1 204 ? 4.828 7.07 7.859 1 96.88 204 LEU A O 1
ATOM 1591 N N . LYS A 1 205 ? 6.312 5.785 6.805 1 94.75 205 LYS A N 1
ATOM 1592 C CA . LYS A 1 205 ? 6.719 5.074 8.016 1 94.75 205 LYS A CA 1
ATOM 1593 C C . LYS A 1 205 ? 7.285 6.035 9.055 1 94.75 205 LYS A C 1
ATOM 1595 O O . LYS A 1 205 ? 6.965 5.934 10.242 1 94.75 205 LYS A O 1
ATOM 1600 N N . LYS A 1 206 ? 8.125 6.906 8.586 1 96.5 206 LYS A N 1
ATOM 1601 C CA . LYS A 1 206 ? 8.695 7.898 9.492 1 96.5 206 LYS A CA 1
ATOM 1602 C C . LYS A 1 206 ? 7.602 8.781 10.102 1 96.5 206 LYS A C 1
ATOM 1604 O O . LYS A 1 206 ? 7.676 9.141 11.273 1 96.5 206 LYS A O 1
ATOM 1609 N N . SER A 1 207 ? 6.664 9.125 9.32 1 98.25 207 SER A N 1
ATOM 1610 C CA . SER A 1 207 ? 5.555 9.938 9.805 1 98.25 207 SER A CA 1
ATOM 1611 C C . SER A 1 207 ? 4.742 9.188 10.859 1 98.25 207 SER A C 1
ATOM 1613 O O . SER A 1 207 ? 4.332 9.773 11.867 1 98.25 207 SER A O 1
ATOM 1615 N N . PHE A 1 208 ? 4.496 7.895 10.617 1 96.75 208 PHE A N 1
ATOM 1616 C CA . PHE A 1 208 ? 3.809 7.062 11.594 1 96.75 208 PHE A CA 1
ATOM 1617 C C . PHE A 1 208 ? 4.598 7 12.898 1 96.75 208 PHE A C 1
ATOM 1619 O O . PHE A 1 208 ? 4.023 7.129 13.984 1 96.75 208 PHE A O 1
ATOM 1626 N N . GLN A 1 209 ? 5.867 6.832 12.797 1 96.19 209 GLN A N 1
ATOM 1627 C CA . GLN A 1 209 ? 6.727 6.766 13.977 1 96.19 209 GLN A CA 1
ATOM 1628 C C . GLN A 1 209 ? 6.688 8.078 14.758 1 96.19 209 GLN A C 1
ATOM 1630 O O . GLN A 1 209 ? 6.676 8.062 15.992 1 96.19 209 GLN A O 1
ATOM 1635 N N . ARG A 1 210 ? 6.652 9.117 14.078 1 97.62 210 ARG A N 1
ATOM 1636 C CA . ARG A 1 210 ? 6.566 10.43 14.727 1 97.62 210 ARG A CA 1
ATOM 1637 C C . ARG 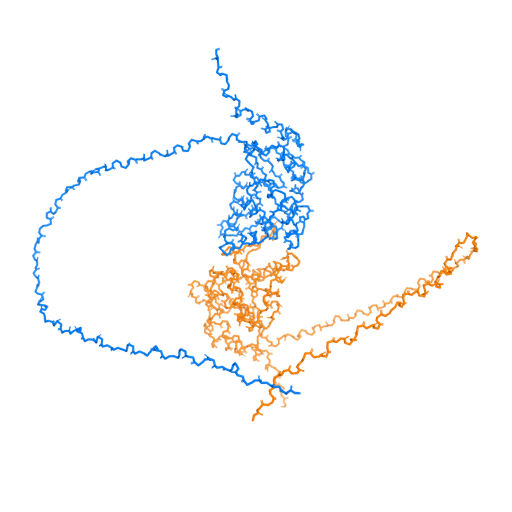A 1 210 ? 5.305 10.539 15.57 1 97.62 210 ARG A C 1
ATOM 1639 O O . ARG A 1 210 ? 5.359 11 16.719 1 97.62 210 ARG A O 1
ATOM 1646 N N . SER A 1 211 ? 4.188 10.188 14.961 1 98.38 211 SER A N 1
ATOM 1647 C CA . SER A 1 211 ? 2.928 10.242 15.695 1 98.38 211 SER A CA 1
ATOM 1648 C C . SER A 1 211 ? 2.938 9.281 16.875 1 98.38 211 SER A C 1
ATOM 1650 O O . SER A 1 211 ? 2.428 9.609 17.953 1 98.38 211 SER A O 1
ATOM 1652 N N . GLU A 1 212 ? 3.523 8.125 16.641 1 96.31 212 GLU A N 1
ATOM 1653 C CA . GLU A 1 212 ? 3.654 7.164 17.734 1 96.31 212 GLU A CA 1
ATOM 1654 C C . GLU A 1 212 ? 4.52 7.723 18.859 1 96.31 212 GLU A C 1
ATOM 1656 O O . GLU A 1 212 ? 4.16 7.625 20.031 1 96.31 212 GLU A O 1
ATOM 1661 N N . ASP A 1 213 ? 5.66 8.289 18.547 1 97.12 213 ASP A N 1
ATOM 1662 C CA . ASP A 1 213 ? 6.582 8.859 19.516 1 97.12 213 ASP A CA 1
ATOM 1663 C C . ASP A 1 213 ? 5.914 9.984 20.312 1 97.12 213 ASP A C 1
ATOM 1665 O O . ASP A 1 213 ? 6.242 10.203 21.484 1 97.12 213 ASP A O 1
ATOM 1669 N N . ALA A 1 214 ? 5.008 10.672 19.688 1 98.19 214 ALA A N 1
ATOM 1670 C CA . ALA A 1 214 ? 4.293 11.766 20.344 1 98.19 214 ALA A CA 1
ATOM 1671 C C . ALA A 1 214 ? 3.072 11.25 21.094 1 98.19 214 ALA A C 1
ATOM 1673 O O . ALA A 1 214 ? 2.311 12.039 21.672 1 98.19 214 ALA A O 1
ATOM 1674 N N . ASN A 1 215 ? 2.799 9.969 21.094 1 97.56 215 ASN A N 1
ATOM 1675 C CA . ASN A 1 215 ? 1.676 9.312 21.75 1 97.56 215 ASN A CA 1
ATOM 1676 C C . ASN A 1 215 ? 0.338 9.828 21.219 1 97.56 215 ASN A C 1
ATOM 1678 O O . ASN A 1 215 ? -0.592 10.055 22 1 97.56 215 ASN A O 1
ATOM 1682 N N . VAL A 1 216 ? 0.287 10.109 19.922 1 98.38 216 VAL A N 1
ATOM 1683 C CA . VAL A 1 216 ? -0.93 10.602 19.281 1 98.38 216 VAL A CA 1
ATOM 1684 C C . VAL A 1 216 ? -1.642 9.445 18.562 1 98.38 216 VAL A C 1
ATOM 1686 O O . VAL A 1 216 ? -1.047 8.758 17.734 1 98.38 216 VAL A O 1
ATOM 1689 N N . THR A 1 217 ? -2.955 9.297 18.875 1 95.94 217 THR A N 1
ATOM 1690 C CA . THR A 1 217 ? -3.682 8.172 18.297 1 95.94 217 THR A CA 1
ATOM 1691 C C . THR A 1 217 ? -4.973 8.648 17.641 1 95.94 217 THR A C 1
ATOM 1693 O O . THR A 1 217 ? -5.613 7.887 16.906 1 95.94 217 THR A O 1
ATOM 1696 N N . ALA A 1 218 ? -5.262 9.914 17.828 1 97.75 218 ALA A N 1
ATOM 1697 C CA . ALA A 1 218 ? -6.539 10.398 17.328 1 97.75 218 ALA A CA 1
ATOM 1698 C C . ALA A 1 218 ? -6.336 11.352 16.141 1 97.75 218 ALA A C 1
ATOM 1700 O O . ALA A 1 218 ? -5.52 12.273 16.219 1 97.75 218 ALA A O 1
ATOM 1701 N N . SER A 1 219 ? -6.922 11.055 15.062 1 97.75 219 SER A N 1
ATOM 1702 C CA . SER A 1 219 ? -7.043 11.984 13.938 1 97.75 219 SER A CA 1
ATOM 1703 C C . SER A 1 219 ? -8.352 12.766 14 1 97.75 219 SER A C 1
ATOM 1705 O O . SER A 1 219 ? -9.438 12.18 13.93 1 97.75 219 SER A O 1
ATOM 1707 N N . CYS A 1 220 ? -8.141 14.023 14.289 1 98.56 220 CYS A N 1
ATOM 1708 C CA . CYS A 1 220 ? -7.062 14.984 14.141 1 98.56 220 CYS A CA 1
ATOM 1709 C C . CYS A 1 220 ? -6.566 15.469 15.5 1 98.56 220 CYS A C 1
ATOM 1711 O O . CYS A 1 220 ? -7.371 15.805 16.375 1 98.56 220 CYS A O 1
ATOM 1713 N N . THR A 1 221 ? -5.289 15.43 15.711 1 98.94 221 THR A N 1
ATOM 1714 C CA . THR A 1 221 ? -4.656 16.031 16.891 1 98.94 221 THR A CA 1
ATOM 1715 C C . THR A 1 221 ? -3.752 17.188 16.484 1 98.94 221 THR A C 1
ATOM 1717 O O . THR A 1 221 ? -2.883 17.031 15.617 1 98.94 221 THR A O 1
ATOM 1720 N N . VAL A 1 222 ? -3.994 18.344 17.078 1 98.88 222 VAL A N 1
ATOM 1721 C CA . VAL A 1 222 ? -3.168 19.531 16.875 1 98.88 222 VAL A CA 1
ATOM 1722 C C . VAL A 1 222 ? -2.238 19.734 18.062 1 98.88 222 VAL A C 1
ATOM 1724 O O . VAL A 1 222 ? -2.684 19.734 19.219 1 98.88 222 VAL A O 1
ATOM 1727 N N . ARG A 1 223 ? -0.982 19.844 17.75 1 98.69 223 ARG A N 1
ATOM 1728 C CA . ARG A 1 223 ? 0.014 20.094 18.781 1 98.69 223 ARG A CA 1
ATOM 1729 C C . ARG A 1 223 ? 0.678 21.453 18.594 1 98.69 223 ARG A C 1
ATOM 1731 O O . ARG A 1 223 ? 0.986 21.844 17.469 1 98.69 223 ARG A O 1
ATOM 1738 N N . LEU A 1 224 ? 0.81 22.156 19.609 1 98.31 224 LEU A N 1
ATOM 1739 C CA . LEU A 1 224 ? 1.47 23.453 19.641 1 98.31 224 LEU A CA 1
ATOM 1740 C C . LEU A 1 224 ? 2.65 23.422 20.609 1 98.31 224 LEU A C 1
ATOM 1742 O O . LEU A 1 224 ? 2.494 23.062 21.781 1 98.31 224 LEU A O 1
ATOM 1746 N N . ALA A 1 225 ? 3.898 23.766 20.094 1 97.06 225 ALA A N 1
ATOM 1747 C CA . ALA A 1 225 ? 5.121 23.719 20.891 1 97.06 225 ALA A CA 1
ATOM 1748 C C . ALA A 1 225 ? 5.289 22.359 21.562 1 97.06 225 ALA A C 1
ATOM 1750 O O . ALA A 1 225 ? 5.543 22.281 22.766 1 97.06 225 ALA A O 1
ATOM 1751 N N . GLU A 1 226 ? 4.902 21.312 20.844 1 96.88 226 GLU A N 1
ATOM 1752 C CA . GLU A 1 226 ? 5.164 19.922 21.156 1 96.88 226 GLU A CA 1
ATOM 1753 C C . GLU A 1 226 ? 4.191 19.391 22.219 1 96.88 226 GLU A C 1
ATOM 1755 O O . GLU A 1 226 ? 4.359 18.297 22.734 1 96.88 226 GLU A O 1
ATOM 1760 N N . GLU A 1 227 ? 3.184 20.188 22.453 1 97.25 227 GLU A N 1
ATOM 1761 C CA . GLU A 1 227 ? 2.135 19.75 23.375 1 97.25 227 GLU A CA 1
ATOM 1762 C C . GLU A 1 227 ? 0.782 19.688 22.672 1 97.25 227 GLU A C 1
ATOM 1764 O O . GLU A 1 227 ? 0.47 20.516 21.812 1 97.25 227 GLU A O 1
ATOM 1769 N N . VAL A 1 228 ? -0.019 18.734 23.141 1 98.38 228 VAL A N 1
ATOM 1770 C CA . VAL A 1 228 ? -1.359 18.609 22.562 1 98.38 228 VAL A CA 1
ATOM 1771 C C . VAL A 1 228 ? -2.158 19.875 22.875 1 98.38 228 VAL A C 1
ATOM 1773 O O . VAL A 1 228 ? -2.246 20.297 24.031 1 98.38 228 VAL A O 1
ATOM 1776 N N . ARG A 1 229 ? -2.684 20.453 21.859 1 98.31 229 ARG A N 1
ATOM 1777 C CA . ARG A 1 229 ? -3.422 21.703 21.984 1 98.31 229 ARG A CA 1
ATOM 1778 C C . ARG A 1 229 ? -4.914 21.5 21.75 1 98.31 229 ARG A C 1
ATOM 1780 O O . ARG A 1 229 ? -5.75 22.172 22.344 1 98.31 229 ARG A O 1
ATOM 1787 N N . CYS A 1 230 ? -5.262 20.688 20.875 1 98.62 230 CYS A N 1
ATOM 1788 C CA . CYS A 1 230 ? -6.656 20.391 20.562 1 98.62 230 CYS A CA 1
ATOM 1789 C C . CYS A 1 230 ? -6.785 19.062 19.828 1 98.62 230 CYS A C 1
ATOM 1791 O O . CYS A 1 230 ? -5.957 18.75 18.969 1 98.62 230 CYS A O 1
ATOM 1793 N N . ILE A 1 231 ? -7.883 18.375 20.109 1 98.75 231 ILE A N 1
ATOM 1794 C CA . ILE A 1 231 ? -8.18 17.109 19.438 1 98.75 231 ILE A CA 1
ATOM 1795 C C . ILE A 1 231 ? -9.586 17.172 18.844 1 98.75 231 ILE A C 1
ATOM 1797 O O . ILE A 1 231 ? -10.531 17.609 19.5 1 98.75 231 ILE A O 1
ATOM 1801 N N . ARG A 1 232 ? -9.742 16.844 17.594 1 98.62 232 ARG A N 1
ATOM 1802 C CA . ARG A 1 232 ? -11.031 16.625 16.953 1 98.62 232 ARG A CA 1
ATOM 1803 C C . ARG A 1 232 ? -11.312 15.141 16.781 1 98.62 232 ARG A C 1
ATOM 1805 O O . ARG A 1 232 ? -10.641 14.461 16 1 98.62 232 ARG A O 1
ATOM 1812 N N . ASP A 1 233 ? -12.266 14.617 17.484 1 97.75 233 ASP A N 1
ATOM 1813 C CA . ASP A 1 233 ? -12.547 13.188 17.5 1 97.75 233 ASP A CA 1
ATOM 1814 C C . ASP A 1 233 ? -14.039 12.922 17.672 1 97.75 233 ASP A C 1
ATOM 1816 O O . ASP A 1 233 ? -14.688 13.523 18.547 1 97.75 233 ASP A O 1
ATOM 1820 N N . ALA A 1 234 ? -14.539 12.102 16.812 1 97.19 234 ALA A N 1
ATOM 1821 C CA . ALA A 1 234 ? -15.945 11.727 16.844 1 97.19 234 ALA A CA 1
ATOM 1822 C C . ALA A 1 234 ? -16.844 12.953 16.734 1 97.19 234 ALA A C 1
ATOM 1824 O O . ALA A 1 234 ? -17.844 13.07 17.438 1 97.19 234 ALA A O 1
ATOM 1825 N N . GLY A 1 235 ? -16.359 13.836 15.977 1 97.31 235 GLY A N 1
ATOM 1826 C CA . GLY A 1 235 ? -17.188 15 15.688 1 97.31 235 GLY A CA 1
ATOM 1827 C C . GLY A 1 235 ? -17.125 16.062 16.766 1 97.31 235 GLY A C 1
ATOM 1828 O O . GLY A 1 235 ? -17.828 17.078 16.703 1 97.31 235 GLY A O 1
ATOM 1829 N N . GLU A 1 236 ? -16.266 15.812 17.734 1 97.94 236 GLU A N 1
ATOM 1830 C CA . GLU A 1 236 ? -16.188 16.75 18.859 1 97.94 236 GLU A CA 1
ATOM 1831 C C . GLU A 1 236 ? -14.758 17.234 19.078 1 97.94 236 GLU A C 1
ATOM 1833 O O . GLU A 1 236 ? -13.805 16.469 18.875 1 97.94 236 GLU A O 1
ATOM 1838 N N . TRP A 1 237 ? -14.688 18.5 19.516 1 98.12 237 TRP A N 1
ATOM 1839 C CA . TRP A 1 237 ? -13.398 19.047 19.953 1 98.12 237 TRP A CA 1
ATOM 1840 C C . TRP A 1 237 ? -13.141 18.688 21.422 1 98.12 237 TRP A C 1
ATOM 1842 O O . TRP A 1 237 ? -14.016 18.859 22.266 1 98.12 237 TRP A O 1
ATOM 1852 N N . LYS A 1 238 ? -11.992 18.141 21.641 1 97.94 238 LYS A N 1
ATOM 1853 C CA . LYS A 1 238 ? -11.57 17.734 22.969 1 97.94 238 LYS A CA 1
ATOM 1854 C C . LYS A 1 238 ? -10.188 18.297 23.312 1 97.94 238 LYS A C 1
ATOM 1856 O O . LYS A 1 238 ? -9.383 18.562 22.406 1 97.94 238 LYS A O 1
ATOM 1861 N N . ASP A 1 239 ? -9.891 18.531 24.641 1 97.19 239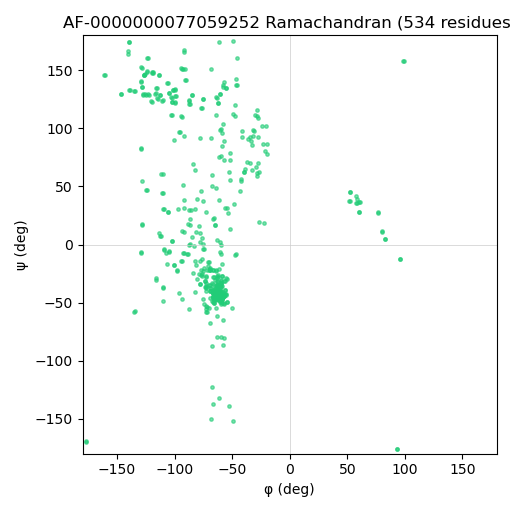 ASP A N 1
ATOM 1862 C CA . ASP A 1 239 ? -8.586 18.953 25.141 1 97.19 239 ASP A CA 1
ATOM 1863 C C . ASP A 1 239 ? -8.164 20.281 24.5 1 97.19 239 ASP A C 1
ATOM 1865 O O . ASP A 1 239 ? -7.031 20.422 24.047 1 97.19 239 ASP A O 1
ATOM 1869 N N . CYS A 1 240 ? -9.172 21.156 24.359 1 97.69 240 CYS A N 1
ATOM 1870 C CA . CYS A 1 240 ? -8.938 22.469 23.781 1 97.69 240 CYS A CA 1
ATOM 1871 C C . CYS A 1 240 ? -9.07 23.562 24.828 1 97.69 240 CYS A C 1
ATOM 1873 O O . CYS A 1 240 ? -9.859 24.484 24.672 1 97.69 240 CYS A O 1
ATOM 1875 N N . GLU A 1 241 ? -8.242 23.531 25.891 1 91.62 241 GLU A N 1
ATOM 1876 C CA . GLU A 1 241 ? -8.344 24.438 27.031 1 91.62 241 GLU A CA 1
ATOM 1877 C C . GLU A 1 241 ? -8.273 25.891 26.578 1 91.62 241 GLU A C 1
ATOM 1879 O O . GLU A 1 241 ? -8.953 26.75 27.156 1 91.62 241 GLU A O 1
ATOM 1884 N N . GLY A 1 242 ? -7.637 26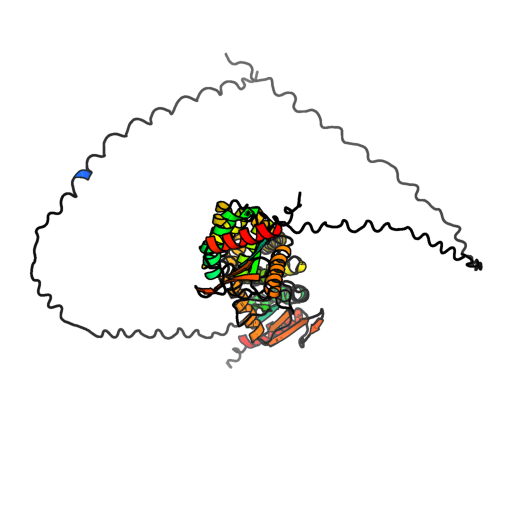.281 25.609 1 91.06 242 GLY A N 1
ATOM 1885 C CA . GLY A 1 242 ? -7.547 27.656 25.141 1 91.06 242 GLY A CA 1
ATOM 1886 C C . GLY A 1 242 ? -8.594 28 24.094 1 91.06 242 GLY A C 1
ATOM 1887 O O . GLY A 1 242 ? -8.562 29.078 23.516 1 91.06 242 GLY A O 1
ATOM 1888 N N . GLY A 1 243 ? -9.586 27.109 23.906 1 96.62 243 GLY A N 1
ATOM 1889 C CA . GLY A 1 243 ? -10.578 27.297 22.844 1 96.62 243 GLY A CA 1
ATOM 1890 C C . GLY A 1 243 ? -10.273 26.5 21.594 1 96.62 243 GLY A C 1
ATOM 1891 O O . GLY A 1 243 ? -9.125 26.109 21.359 1 96.62 243 GLY A O 1
ATOM 1892 N N . SER A 1 244 ? -11.32 26.266 20.797 1 97 244 SER A N 1
ATOM 1893 C CA . SER A 1 244 ? -11.156 25.438 19.609 1 97 244 SER A CA 1
ATOM 1894 C C . SER A 1 244 ? -11.312 26.234 18.328 1 97 244 SER A C 1
ATOM 1896 O O . SER A 1 244 ? -11.359 25.672 17.234 1 97 244 SER A O 1
ATOM 1898 N N . GLY A 1 245 ? -11.414 27.5 18.438 1 97.88 245 GLY A N 1
ATOM 1899 C CA . GLY A 1 245 ? -11.609 28.344 17.266 1 97.88 245 GLY A CA 1
ATOM 1900 C C . GLY A 1 245 ? -10.305 28.844 16.672 1 97.88 245 GLY A C 1
ATOM 1901 O O . GLY A 1 245 ? -9.258 28.766 17.312 1 97.88 245 GLY A O 1
ATOM 1902 N N . VAL A 1 246 ? -10.359 29.375 15.508 1 98.75 246 VAL A N 1
ATOM 1903 C CA . VAL A 1 246 ? -9.211 29.906 14.789 1 98.75 246 VAL A CA 1
ATOM 1904 C C . VAL A 1 246 ? -8.57 31.031 15.594 1 98.75 246 VAL A C 1
ATOM 1906 O O . VAL A 1 246 ? -7.348 31.078 15.75 1 98.75 246 VAL A O 1
ATOM 1909 N N . LYS A 1 247 ? -9.383 31.922 16.094 1 98.38 247 LYS A N 1
ATOM 1910 C CA . LYS A 1 247 ? -8.875 33.031 16.875 1 98.38 247 LYS A CA 1
ATOM 1911 C C . LYS A 1 247 ? -8.117 32.562 18.109 1 98.38 247 LYS A C 1
ATOM 1913 O O . LYS A 1 247 ? -7.133 33.188 18.516 1 98.38 247 LYS A O 1
ATOM 1918 N N . ASP A 1 248 ? -8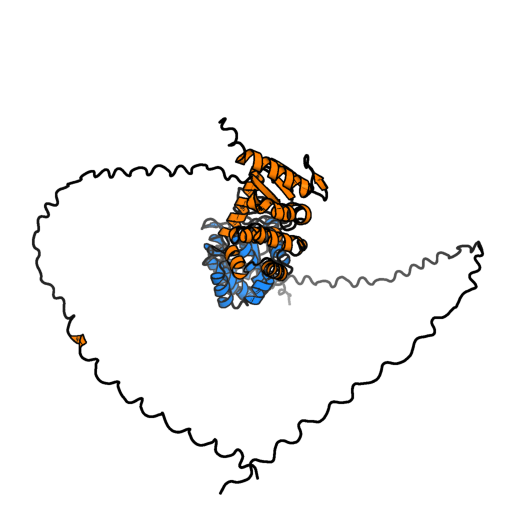.609 31.5 18.688 1 98.56 248 ASP A N 1
ATOM 1919 C CA . ASP A 1 248 ? -7.977 30.938 19.875 1 98.56 248 ASP A CA 1
ATOM 1920 C C . ASP A 1 248 ? -6.59 30.391 19.562 1 98.56 248 ASP A C 1
ATOM 1922 O O . ASP A 1 248 ? -5.621 30.688 20.266 1 98.56 248 ASP A O 1
ATOM 1926 N N . LEU A 1 249 ? -6.512 29.578 18.531 1 98.5 249 LEU A N 1
ATOM 1927 C CA . LEU A 1 249 ? -5.23 29.016 18.125 1 98.5 249 LEU A CA 1
ATOM 1928 C C . LEU A 1 249 ? -4.258 30.094 17.703 1 98.5 249 LEU A C 1
ATOM 1930 O O . LEU A 1 249 ? -3.086 30.078 18.078 1 98.5 249 LEU A O 1
ATOM 1934 N N . VAL A 1 250 ? -4.715 31.047 16.922 1 98.56 250 VAL A N 1
ATOM 1935 C CA . VAL A 1 250 ? -3.883 32.156 16.453 1 98.56 250 VAL A CA 1
ATOM 1936 C C . VAL A 1 250 ? -3.365 32.938 17.656 1 98.56 250 VAL A C 1
ATOM 1938 O O . VAL A 1 250 ? -2.188 33.312 17.703 1 98.56 250 VAL A O 1
ATOM 1941 N N . GLY A 1 251 ? -4.246 33.219 18.594 1 98.06 251 GLY A N 1
ATOM 1942 C CA . GLY A 1 251 ? -3.844 33.938 19.797 1 98.06 251 GLY A CA 1
ATOM 1943 C C . GLY A 1 251 ? -2.748 33.219 20.562 1 98.06 251 GLY A C 1
ATOM 1944 O O . GLY A 1 251 ? -1.798 33.844 21.031 1 98.06 251 GLY A O 1
ATOM 1945 N N . ASP A 1 252 ? -2.906 31.938 20.719 1 97.75 252 ASP A N 1
ATOM 1946 C CA . ASP A 1 252 ? -1.896 31.141 21.422 1 97.75 252 ASP A CA 1
ATOM 1947 C C . ASP A 1 252 ? -0.55 31.219 20.703 1 97.75 252 ASP A C 1
ATOM 1949 O O . ASP A 1 252 ? 0.496 31.328 21.344 1 97.75 252 ASP A O 1
ATOM 1953 N N . VAL A 1 253 ? -0.553 31.094 19.375 1 98 253 VAL A N 1
ATOM 1954 C CA . VAL A 1 253 ? 0.675 31.141 18.594 1 98 253 VAL A CA 1
ATOM 1955 C C . VAL A 1 253 ? 1.338 32.5 18.734 1 98 253 VAL A C 1
ATOM 1957 O O . VAL A 1 253 ? 2.553 32.594 18.938 1 98 253 VAL A O 1
ATOM 1960 N N . GLU A 1 254 ? 0.501 33.562 18.625 1 97.12 254 GLU A N 1
ATOM 1961 C CA . GLU A 1 254 ? 1.043 34.906 18.75 1 97.12 254 GLU A CA 1
ATOM 1962 C C . GLU A 1 254 ? 1.679 35.125 20.125 1 97.12 254 GLU A C 1
ATOM 1964 O O . GLU A 1 254 ? 2.744 35.75 20.234 1 97.12 254 GLU A O 1
ATOM 1969 N N . ARG A 1 255 ? 1.062 34.688 21.109 1 96.31 255 ARG A N 1
ATOM 1970 C CA . ARG A 1 255 ? 1.6 34.812 22.453 1 96.31 255 ARG A CA 1
ATOM 1971 C C . ARG A 1 255 ? 2.949 34.094 22.562 1 96.31 255 ARG A C 1
ATOM 1973 O O . ARG A 1 255 ? 3.922 34.688 23.047 1 96.31 255 ARG A O 1
ATOM 1980 N N . LEU A 1 256 ? 2.998 32.875 22.141 1 96.25 256 LEU A N 1
ATOM 1981 C CA . LEU A 1 256 ? 4.227 32.094 22.219 1 96.25 256 LEU A CA 1
ATOM 1982 C C . LEU A 1 256 ? 5.324 32.719 21.359 1 96.25 256 LEU A C 1
ATOM 1984 O O . LEU A 1 256 ? 6.492 32.719 21.766 1 96.25 256 LEU A O 1
ATOM 1988 N N . TYR A 1 257 ? 4.953 33.156 20.219 1 96.44 257 TYR A N 1
ATOM 1989 C CA . TYR A 1 257 ? 5.906 33.844 19.344 1 96.44 257 TYR A CA 1
ATOM 1990 C C . TYR A 1 257 ? 6.496 35.062 20 1 96.44 257 TYR A C 1
ATOM 1992 O O . TYR A 1 257 ? 7.699 35.312 19.906 1 96.44 257 TYR A O 1
ATOM 2000 N N . GLY A 1 258 ? 5.648 35.875 20.625 1 94.25 258 GLY A N 1
ATOM 2001 C CA . GLY A 1 258 ? 6.105 37.062 21.375 1 94.25 258 GLY A CA 1
ATOM 2002 C C . GLY A 1 258 ? 7.074 36.719 22.484 1 94.25 258 GLY A C 1
ATOM 2003 O O . GLY A 1 258 ? 8.086 37.375 22.672 1 94.25 258 GLY A O 1
ATOM 2004 N N . GLU A 1 259 ? 6.781 35.656 23.188 1 93.38 259 GLU A N 1
ATOM 2005 C CA . GLU A 1 259 ? 7.637 35.219 24.281 1 93.38 259 GLU A CA 1
ATOM 2006 C C . GLU A 1 259 ? 9 34.781 23.781 1 93.38 259 GLU A C 1
ATOM 2008 O O . GLU A 1 259 ? 10.023 35.031 24.422 1 93.38 259 GLU A O 1
ATOM 2013 N N . ARG A 1 260 ? 8.977 34.156 22.641 1 90.69 260 ARG A N 1
ATOM 2014 C CA . ARG A 1 260 ? 10.195 33.625 22.062 1 90.69 260 ARG A CA 1
ATOM 2015 C C . ARG A 1 260 ? 11.062 34.719 21.438 1 90.69 260 ARG A C 1
ATOM 2017 O O . ARG A 1 260 ? 12.289 34.594 21.406 1 90.69 260 ARG A O 1
ATOM 2024 N N . ASN A 1 261 ? 10.43 35.812 21.031 1 88.25 261 ASN A N 1
ATOM 2025 C CA . ASN A 1 261 ? 11.172 36.812 20.266 1 88.25 261 ASN A CA 1
ATOM 2026 C C . ASN A 1 261 ? 11.258 38.125 21.031 1 88.25 261 ASN A C 1
ATOM 2028 O O . ASN A 1 261 ? 11.992 39.031 20.625 1 88.25 261 ASN A O 1
ATOM 2032 N N . GLY A 1 262 ? 10.391 38.594 21.875 1 72.31 262 GLY A N 1
ATOM 2033 C CA . GLY A 1 262 ? 10.438 39.781 22.672 1 72.31 262 GLY A CA 1
ATOM 2034 C C . GLY A 1 262 ? 11.367 39.688 23.875 1 72.31 262 GLY A C 1
ATOM 2035 O O . GLY A 1 262 ? 11.727 40.688 24.484 1 72.31 262 GLY A O 1
ATOM 2036 N N . GLY A 1 263 ? 11.703 38.594 24.391 1 56.97 263 GLY A N 1
ATOM 2037 C CA . GLY A 1 263 ? 12.523 38.688 25.578 1 56.97 263 GLY A CA 1
ATOM 2038 C C . GLY A 1 263 ? 13.844 39.406 25.344 1 56.97 263 GLY A C 1
ATOM 2039 O O . GLY A 1 263 ? 14.688 39.469 26.25 1 56.97 263 GLY A O 1
ATOM 2040 N N . GLY A 1 264 ? 14.266 39.75 24.188 1 48.09 264 GLY A N 1
ATOM 2041 C CA . GLY A 1 264 ? 15.531 40.469 24.172 1 48.09 264 GLY A CA 1
ATOM 2042 C C . GLY A 1 264 ? 15.391 41.938 24.562 1 48.09 264 GLY A C 1
ATOM 2043 O O . GLY A 1 264 ? 16.359 42.688 24.5 1 48.09 264 GLY A O 1
ATOM 2044 N N . LYS A 1 265 ? 14.273 42.656 24.641 1 45.81 265 LYS A N 1
ATOM 2045 C CA . LYS A 1 265 ? 14.383 44.094 24.797 1 45.81 265 LYS A CA 1
ATOM 2046 C C . LYS A 1 265 ? 14.938 44.469 26.172 1 45.81 265 LYS A C 1
ATOM 2048 O O . LYS A 1 265 ? 15.273 45.625 26.422 1 45.81 265 LYS A O 1
ATOM 2053 N N . LYS A 1 266 ? 14.578 44 27.281 1 41.59 266 LYS A N 1
ATOM 2054 C CA . LYS A 1 266 ? 14.805 44.938 28.359 1 41.59 266 LYS A CA 1
ATOM 2055 C C . LYS A 1 266 ? 16.297 45.219 28.531 1 41.59 266 LYS A C 1
ATOM 2057 O O . LYS A 1 266 ? 17 44.469 29.219 1 41.59 266 LYS A O 1
ATOM 2062 N N . GLU A 1 267 ? 16.938 45.5 27.453 1 36.34 267 GLU A N 1
ATOM 2063 C CA . GLU A 1 267 ? 18.141 46.219 27.844 1 36.34 267 GLU A CA 1
ATOM 2064 C C . GLU A 1 267 ? 17.781 47.5 28.578 1 36.34 267 GLU A C 1
ATOM 2066 O O . GLU A 1 267 ? 16.953 48.281 28.109 1 36.34 267 GLU A O 1
ATOM 2071 N N . ASP A 1 268 ? 17.797 47.562 29.938 1 33.34 268 ASP A N 1
ATOM 2072 C CA . ASP A 1 268 ? 17.984 48.75 30.766 1 33.34 268 ASP A CA 1
ATOM 2073 C C . ASP A 1 268 ? 18.938 49.75 30.109 1 33.34 268 ASP A C 1
ATOM 2075 O O . ASP A 1 268 ? 20.094 49.406 29.828 1 33.34 268 ASP A O 1
ATOM 2079 N N . VAL A 1 269 ? 18.469 50.656 29.312 1 28.83 269 VAL A N 1
ATOM 2080 C CA . VAL A 1 269 ? 19.219 51.906 29.375 1 28.83 269 VAL A CA 1
ATOM 2081 C C . VAL A 1 269 ? 19.172 52.5 30.781 1 28.83 269 VAL A C 1
ATOM 2083 O O . VAL A 1 269 ? 18.125 52.438 31.438 1 28.83 269 VAL A O 1
ATOM 2086 N N . MET B 1 1 ? 14.867 17.969 -80.25 1 23.55 1 MET B N 1
ATOM 2087 C CA . MET B 1 1 ? 14.68 19.203 -79.438 1 23.55 1 MET B CA 1
ATOM 2088 C C . MET B 1 1 ? 13.406 19.125 -78.625 1 23.55 1 MET B C 1
ATOM 2090 O O . MET B 1 1 ? 12.305 19.062 -79.188 1 23.55 1 MET B O 1
ATOM 2094 N N . LYS B 1 2 ? 13.398 18.531 -77.312 1 30.02 2 LYS B N 1
ATOM 2095 C CA . LYS B 1 2 ? 12.562 17.859 -76.312 1 30.02 2 LYS B CA 1
ATOM 2096 C C . LYS B 1 2 ? 11.688 18.859 -75.562 1 30.02 2 LYS B C 1
ATOM 2098 O O . LYS B 1 2 ? 12.195 19.781 -74.938 1 30.02 2 LYS B O 1
ATOM 2103 N N . PRO B 1 3 ? 10.328 19.203 -76 1 29.91 3 PRO B N 1
ATOM 2104 C CA . PRO B 1 3 ? 9.32 20.25 -75.812 1 29.91 3 PRO B CA 1
ATOM 2105 C C . PRO B 1 3 ? 8.75 20.297 -74.438 1 29.91 3 PRO B C 1
ATOM 2107 O O . PRO B 1 3 ? 7.938 19.438 -74.062 1 29.91 3 PRO B O 1
ATOM 2110 N N . SER B 1 4 ? 9.617 20.531 -73.25 1 23.39 4 SER B N 1
ATOM 2111 C CA . SER B 1 4 ? 9.5 20.188 -71.812 1 23.39 4 SER B CA 1
ATOM 2112 C C . SER B 1 4 ? 8.273 20.844 -71.188 1 23.39 4 SER B C 1
ATOM 2114 O O . SER B 1 4 ? 7.613 21.672 -71.812 1 23.39 4 SER B O 1
ATOM 2116 N N . ASP B 1 5 ? 8.367 21.562 -69.938 1 22.8 5 ASP B N 1
ATOM 2117 C CA . ASP B 1 5 ? 7.941 21.469 -68.562 1 22.8 5 ASP B CA 1
ATOM 2118 C C . ASP B 1 5 ? 6.832 22.469 -68.25 1 22.8 5 ASP B C 1
ATOM 2120 O O . ASP B 1 5 ? 6.445 22.625 -67.125 1 22.8 5 ASP B O 1
ATOM 2124 N N . GLU B 1 6 ? 6.594 23.516 -69.062 1 21.72 6 GLU B N 1
ATOM 2125 C CA . GLU B 1 6 ? 6.145 24.828 -68.625 1 21.72 6 GLU B CA 1
ATOM 2126 C C . GLU B 1 6 ? 4.699 24.797 -68.188 1 21.72 6 GLU B C 1
ATOM 2128 O O . GLU B 1 6 ? 4.289 25.641 -67.375 1 21.72 6 GLU B O 1
ATOM 2133 N N . VAL B 1 7 ? 3.723 24.094 -68.812 1 25.09 7 VAL B N 1
ATOM 2134 C CA . VAL B 1 7 ? 2.406 24.672 -69.062 1 25.09 7 VAL B CA 1
ATOM 2135 C C . VAL B 1 7 ? 1.504 24.469 -67.875 1 25.09 7 VAL B C 1
ATOM 2137 O O . VAL B 1 7 ? 0.287 24.328 -68 1 25.09 7 VAL B O 1
ATOM 2140 N N . LEU B 1 8 ? 1.914 24.109 -66.5 1 23.16 8 LEU B N 1
ATOM 2141 C CA . LEU B 1 8 ? 1.216 23.469 -65.375 1 23.16 8 LEU B CA 1
ATOM 2142 C C . LEU B 1 8 ? 0.262 24.438 -64.688 1 23.16 8 LEU B C 1
ATOM 2144 O O . LEU B 1 8 ? -0.341 24.109 -63.688 1 23.16 8 LEU B O 1
ATOM 2148 N N . ILE B 1 9 ? 0.202 25.828 -64.875 1 23.73 9 ILE B N 1
ATOM 2149 C CA . ILE B 1 9 ? -0.179 26.859 -63.938 1 23.73 9 ILE B CA 1
ATOM 2150 C C 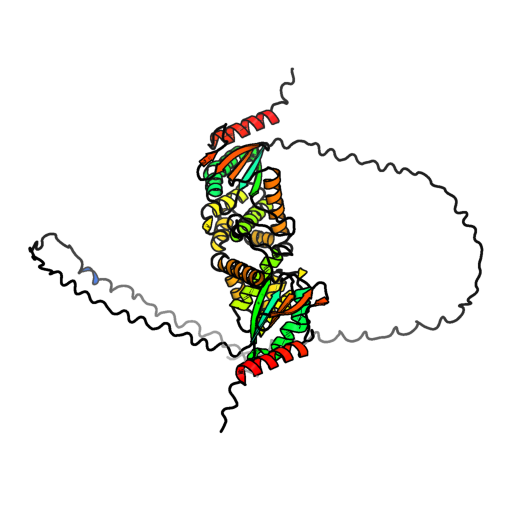. ILE B 1 9 ? -1.701 26.922 -63.812 1 23.73 9 ILE B C 1
ATOM 2152 O O . ILE B 1 9 ? -2.238 27.594 -62.938 1 23.73 9 ILE B O 1
ATOM 2156 N N . GLN B 1 10 ? -2.549 26.484 -64.875 1 20.2 10 GLN B N 1
ATOM 2157 C CA . GLN B 1 10 ? -3.762 27.234 -65.188 1 20.2 10 GLN B CA 1
ATOM 2158 C C . GLN B 1 10 ? -4.855 26.953 -64.125 1 20.2 10 GLN B C 1
ATOM 2160 O O . GLN B 1 10 ? -5.773 27.766 -63.969 1 20.2 10 GLN B O 1
ATOM 2165 N N . SER B 1 11 ? -5.207 25.672 -63.656 1 23.86 11 SER B N 1
ATOM 2166 C CA . SER B 1 11 ? -6.617 25.312 -63.625 1 23.86 11 SER B CA 1
ATOM 2167 C C . SER B 1 11 ? -7.262 25.75 -62.312 1 23.86 11 SER B C 1
ATOM 2169 O O . SER B 1 11 ? -8.211 25.109 -61.844 1 23.86 11 SER B O 1
ATOM 2171 N N . ARG B 1 12 ? -6.879 26.844 -61.531 1 22.78 12 ARG B N 1
ATOM 2172 C CA . ARG B 1 12 ? -7.113 27.266 -60.156 1 22.78 12 ARG B CA 1
ATOM 2173 C C . ARG B 1 12 ? -8.578 27.609 -59.906 1 22.78 12 ARG B C 1
ATOM 2175 O O . ARG B 1 12 ? -9.055 27.625 -58.781 1 22.78 12 ARG B O 1
ATOM 2182 N N . ARG B 1 13 ? -9.344 28.406 -60.812 1 22.64 13 ARG B N 1
ATOM 2183 C CA . ARG B 1 13 ? -10.266 29.469 -60.438 1 22.64 13 ARG B CA 1
ATOM 2184 C C . ARG B 1 13 ? -11.625 28.906 -60.031 1 22.64 13 ARG B C 1
ATOM 2186 O O . ARG B 1 13 ? -12.57 29.656 -59.781 1 22.64 13 ARG B O 1
ATOM 2193 N N . ALA B 1 14 ? -12.039 27.578 -60.375 1 21.84 14 ALA B N 1
ATOM 2194 C CA . ALA B 1 14 ? -13.438 27.328 -60.719 1 21.84 14 ALA B CA 1
ATOM 2195 C C . ALA B 1 14 ? -14.336 27.484 -59.5 1 21.84 14 ALA B C 1
ATOM 2197 O O . ALA B 1 14 ? -15.43 28.047 -59.625 1 21.84 14 ALA B O 1
ATOM 2198 N N . GLN B 1 15 ? -14.305 26.625 -58.406 1 22.23 15 GLN B N 1
ATOM 2199 C CA . GLN B 1 15 ? -15.516 25.984 -57.906 1 22.23 15 GLN B CA 1
ATOM 2200 C C . GLN B 1 15 ? -16.219 26.859 -56.875 1 22.23 15 GLN B C 1
ATOM 2202 O O . GLN B 1 15 ? -16.203 26.531 -55.688 1 22.23 15 GLN B O 1
ATOM 2207 N N . ARG B 1 16 ? -16 28.156 -56.719 1 22.53 16 ARG B N 1
ATOM 2208 C CA . ARG B 1 16 ? -16.281 29 -55.562 1 22.53 16 ARG B CA 1
ATOM 2209 C C . ARG B 1 16 ? -17.781 29.109 -55.312 1 22.53 16 ARG B C 1
ATOM 2211 O O . ARG B 1 16 ? -18.203 29.469 -54.219 1 22.53 16 ARG B O 1
ATOM 2218 N N . ARG B 1 17 ? -18.625 29.312 -56.375 1 23.31 17 ARG B N 1
ATOM 2219 C CA . ARG B 1 17 ? -19.688 30.297 -56.25 1 23.31 17 ARG B CA 1
ATOM 2220 C C . ARG B 1 17 ? -20.844 29.766 -55.406 1 23.31 17 ARG B C 1
ATOM 2222 O O . ARG B 1 17 ? -21.828 30.469 -55.188 1 23.31 17 ARG B O 1
ATOM 2229 N N . ARG B 1 18 ? -21.078 28.422 -55.344 1 23.53 18 ARG B N 1
ATOM 2230 C CA . ARG B 1 18 ? -22.484 28.016 -55.312 1 23.53 18 ARG B CA 1
ATOM 2231 C C . ARG B 1 18 ? -23.125 28.375 -54 1 23.53 18 ARG B C 1
ATOM 2233 O O . ARG B 1 18 ? -24.266 28.016 -53.75 1 23.53 18 ARG B O 1
ATOM 2240 N N . LEU B 1 19 ? -22.312 28.703 -52.938 1 26.36 19 LEU B N 1
ATOM 2241 C CA . LEU B 1 19 ? -22.844 28.422 -51.594 1 26.36 19 LEU B CA 1
ATOM 2242 C C . LEU B 1 19 ? -23.906 29.453 -51.219 1 26.36 19 LEU B C 1
ATOM 2244 O O . LEU B 1 19 ? -23.609 30.438 -50.562 1 26.36 19 LEU B O 1
ATOM 2248 N N . ALA B 1 20 ? -24.75 29.906 -52.188 1 23.75 20 ALA B N 1
ATOM 2249 C CA . ALA B 1 20 ? -25.719 30.969 -52 1 23.75 20 ALA B CA 1
ATOM 2250 C C . ALA B 1 20 ? -26.547 30.734 -50.75 1 23.75 20 ALA B C 1
ATOM 2252 O O . ALA B 1 20 ? -26.625 29.609 -50.25 1 23.75 20 ALA B O 1
ATOM 2253 N N . VAL B 1 21 ? -27.5 31.734 -50.312 1 28.09 21 VAL B N 1
ATOM 2254 C CA . VAL B 1 21 ? -28.156 32.562 -49.281 1 28.09 21 VAL B CA 1
ATOM 2255 C C . VAL B 1 21 ? -29.391 31.844 -48.75 1 28.09 21 VAL B C 1
ATOM 2257 O O . VAL B 1 21 ? -30.438 31.844 -49.406 1 28.09 21 VAL B O 1
ATOM 2260 N N . ARG B 1 22 ? -29.375 30.5 -48.562 1 25.58 22 ARG B N 1
ATOM 2261 C CA . ARG B 1 22 ? -30.531 29.625 -48.344 1 25.58 22 ARG B CA 1
ATOM 2262 C C . ARG B 1 22 ? -31.297 30 -47.094 1 25.58 22 ARG B C 1
ATOM 2264 O O . ARG B 1 22 ? -32.188 29.281 -46.656 1 25.58 22 ARG B O 1
ATOM 2271 N N . PHE B 1 23 ? -30.922 31.062 -46.344 1 27.56 23 PHE B N 1
ATOM 2272 C CA . PHE B 1 23 ? -31.188 30.938 -44.906 1 27.56 23 PHE B CA 1
ATOM 2273 C C . PHE B 1 23 ? -32.688 31.125 -44.625 1 27.56 23 PHE B C 1
ATOM 2275 O O . PHE B 1 23 ? -33.094 31.109 -43.469 1 27.56 23 PHE B O 1
ATOM 2282 N N . THR B 1 24 ? -33.438 31.781 -45.594 1 25 24 THR B N 1
ATOM 2283 C CA . THR B 1 24 ? -34.469 32.656 -45.062 1 25 24 THR B CA 1
ATOM 2284 C C . THR B 1 24 ? -35.5 31.844 -44.281 1 25 24 THR B C 1
ATOM 2286 O O . THR B 1 24 ? -35.969 32.25 -43.219 1 25 24 THR B O 1
ATOM 2289 N N . LEU B 1 25 ? -36.156 30.906 -45.031 1 25.03 25 LEU B N 1
ATOM 2290 C CA . LEU B 1 25 ? -37.625 30.922 -45.094 1 25.03 25 LEU B CA 1
ATOM 2291 C C . LEU B 1 25 ? -38.219 30.391 -43.781 1 25.03 25 LEU B C 1
ATOM 2293 O O . LEU B 1 25 ? -39.219 30.906 -43.312 1 25.03 25 LEU B O 1
ATOM 2297 N N . LEU B 1 26 ? -37.781 29.219 -43.312 1 26.52 26 LEU B N 1
ATOM 2298 C CA . LEU B 1 26 ? -38.812 28.234 -43.031 1 26.52 26 LEU B CA 1
ATOM 2299 C C . LEU B 1 26 ? -39.438 28.438 -41.656 1 26.52 26 LEU B C 1
ATOM 2301 O O . LEU B 1 26 ? -40.312 27.672 -41.25 1 26.52 26 LEU B O 1
ATOM 2305 N N . ALA B 1 27 ? -38.969 29.438 -40.906 1 26.89 27 ALA B N 1
ATOM 2306 C CA . ALA B 1 27 ? -39.125 29.172 -39.5 1 26.89 27 ALA B CA 1
ATOM 2307 C C . ALA B 1 27 ? -40.594 29.359 -39.062 1 26.89 27 ALA B C 1
ATOM 2309 O O . ALA B 1 27 ? -40.875 29.422 -37.875 1 26.89 27 ALA B O 1
ATOM 2310 N N . ALA B 1 28 ? -41.438 29.719 -40.031 1 25.77 28 ALA B N 1
ATOM 2311 C CA . ALA B 1 28 ? -42.688 30.344 -39.562 1 25.77 28 ALA B CA 1
ATOM 2312 C C . ALA B 1 28 ? -43.438 29.438 -38.562 1 25.77 28 ALA B C 1
ATOM 2314 O O . ALA B 1 28 ? -44.188 29.906 -37.75 1 25.77 28 ALA B O 1
ATOM 2315 N N . PHE B 1 29 ? -43.5 28.078 -38.906 1 25.81 29 PHE B N 1
ATOM 2316 C CA . PHE B 1 29 ? -44.844 27.469 -38.75 1 25.81 29 PHE B CA 1
ATOM 2317 C C . PHE B 1 29 ? -45.188 27.281 -37.281 1 25.81 29 PHE B C 1
ATOM 2319 O O . PHE B 1 29 ? -46.375 27.141 -36.969 1 25.81 29 PHE B O 1
ATOM 2326 N N . VAL B 1 30 ? -44.156 27 -36.469 1 27.27 30 VAL B N 1
ATOM 2327 C CA . VAL B 1 30 ? -44.562 26.047 -35.438 1 27.27 30 VAL B CA 1
ATOM 2328 C C . VAL B 1 30 ? -45.375 26.766 -34.375 1 27.27 30 VAL B C 1
ATOM 2330 O O . VAL B 1 30 ? -45.625 26.203 -33.281 1 27.27 30 VAL B O 1
ATOM 2333 N N . PHE B 1 31 ? -45.625 28.016 -34.656 1 27.92 31 PHE B N 1
ATOM 2334 C CA . PHE B 1 31 ? -45.969 28.812 -33.469 1 27.92 31 PHE B CA 1
ATOM 2335 C C . PHE B 1 31 ? -47.25 28.266 -32.812 1 27.92 31 PHE B C 1
ATOM 2337 O O . PHE B 1 31 ? -47.719 28.828 -31.812 1 27.92 31 PHE B O 1
ATOM 2344 N N . VAL B 1 32 ? -48.062 27.516 -33.594 1 25.59 32 VAL B N 1
ATOM 2345 C CA . VAL B 1 32 ? -49.469 27.703 -33.344 1 25.59 32 VAL B CA 1
ATOM 2346 C C . VAL B 1 32 ? -49.844 27.156 -31.969 1 25.59 32 VAL B C 1
ATOM 2348 O O . VAL B 1 32 ? -50.812 27.578 -31.359 1 25.59 32 VAL B O 1
ATOM 2351 N N . CYS B 1 33 ? -49.25 25.969 -31.609 1 24.72 33 CYS B N 1
ATOM 2352 C CA . CYS B 1 33 ? -50.125 25.062 -30.891 1 24.72 33 CYS B CA 1
ATOM 2353 C C . CYS B 1 33 ? -50.438 25.578 -29.5 1 24.72 33 CYS B C 1
ATOM 2355 O O . CYS B 1 33 ? -51.469 25.203 -28.906 1 24.72 33 CYS B O 1
ATOM 2357 N N . LEU B 1 34 ? -49.406 25.875 -28.703 1 26.78 34 LEU B N 1
ATOM 2358 C CA . LEU B 1 34 ? -49.469 25.375 -27.328 1 26.78 34 LEU B CA 1
ATOM 2359 C C . LEU B 1 34 ? -50.344 26.312 -26.469 1 26.78 34 LEU B C 1
ATOM 2361 O O . LEU B 1 34 ? -50.156 26.375 -25.25 1 26.78 34 LEU B O 1
ATOM 2365 N N . ARG B 1 35 ? -51 27.172 -27.188 1 23.73 35 ARG B N 1
ATOM 2366 C CA . ARG B 1 35 ? -51.344 28.234 -26.234 1 23.73 35 ARG B CA 1
ATOM 2367 C C . ARG B 1 35 ? -51.969 27.641 -24.984 1 23.73 35 ARG B C 1
ATOM 2369 O O . ARG B 1 35 ? -52.438 26.5 -24.984 1 23.73 35 ARG B O 1
ATOM 2376 N N . ALA B 1 36 ? -52.844 28.391 -24.281 1 25.84 36 ALA B N 1
ATOM 2377 C CA . ALA B 1 36 ? -53.281 28.906 -22.984 1 25.84 36 ALA B CA 1
ATOM 2378 C C . ALA B 1 36 ? -54.312 28 -22.359 1 25.84 36 ALA B C 1
ATOM 2380 O O . ALA B 1 36 ? -55.406 27.797 -22.922 1 25.84 36 ALA B O 1
ATOM 2381 N N . PHE B 1 37 ? -53.938 27 -21.484 1 30.91 37 PHE B N 1
ATOM 2382 C CA . PHE B 1 37 ? -54.5 25.953 -20.641 1 30.91 37 PHE B CA 1
ATOM 2383 C C . PHE B 1 37 ? -55.594 26.516 -19.734 1 30.91 37 PHE B C 1
ATOM 2385 O O . PHE B 1 37 ? -55.312 27.203 -18.766 1 30.91 37 PHE B O 1
ATOM 2392 N N . GLY B 1 38 ? -56.625 27.156 -20.203 1 24.39 38 GLY B N 1
ATOM 2393 C CA . GLY B 1 38 ? -57.406 27.766 -19.141 1 24.39 38 GLY B CA 1
ATOM 2394 C C . GLY B 1 38 ? -57.969 26.75 -18.156 1 24.39 38 GLY B C 1
ATOM 2395 O O . GLY B 1 38 ? -58 25.547 -18.453 1 24.39 38 GLY B O 1
ATOM 2396 N N . PRO B 1 39 ? -58.656 27.062 -17 1 29.38 39 PRO B N 1
ATOM 2397 C CA . PRO B 1 39 ? -58.969 26.656 -15.617 1 29.38 39 PRO B CA 1
ATOM 2398 C C . PRO B 1 39 ? -60.062 25.578 -15.547 1 29.38 39 PRO B C 1
ATOM 2400 O O . PRO B 1 39 ? -60.156 24.875 -14.539 1 29.38 39 PRO B O 1
ATOM 2403 N N . THR B 1 40 ? -61.031 25.453 -16.438 1 26.83 40 THR B N 1
ATOM 2404 C CA . THR B 1 40 ? -62.344 25.406 -15.82 1 26.83 40 THR B CA 1
ATOM 2405 C C . THR B 1 40 ? -62.688 24 -15.367 1 26.83 40 THR B C 1
ATOM 2407 O O . THR B 1 40 ? -63.656 23.797 -14.617 1 26.83 40 THR B O 1
ATOM 2410 N N . PHE B 1 41 ? -62.094 22.812 -15.977 1 24.84 41 PHE B N 1
ATOM 2411 C CA . PHE B 1 41 ? -63.125 21.797 -16.234 1 24.84 41 PHE B CA 1
ATOM 2412 C C . PHE B 1 41 ? -63.656 21.234 -14.938 1 24.84 41 PHE B C 1
ATOM 2414 O O . PHE B 1 41 ? -63.062 21.406 -13.875 1 24.84 41 PHE B O 1
ATOM 2421 N N . LEU B 1 42 ? -64.125 19.828 -15.016 1 23.69 42 LEU B N 1
ATOM 2422 C CA . LEU B 1 42 ? -65.188 18.859 -14.805 1 23.69 42 LEU B CA 1
ATOM 2423 C C . LEU B 1 42 ? -65 18.062 -13.531 1 23.69 42 LEU B C 1
ATOM 2425 O O . LEU B 1 42 ? -63.969 17.375 -13.406 1 23.69 42 LEU B O 1
ATOM 2429 N N . ARG B 1 43 ? -65.5 18.469 -12.375 1 26.44 43 ARG B N 1
ATOM 2430 C CA . ARG B 1 43 ? -65.312 17.875 -11.055 1 26.44 43 ARG B CA 1
ATOM 2431 C C . ARG B 1 43 ? -65.938 16.484 -11.008 1 26.44 43 ARG B C 1
ATOM 2433 O O . ARG B 1 43 ? -66.125 15.906 -9.93 1 26.44 43 ARG B O 1
ATOM 2440 N N . SER B 1 44 ? -66.25 15.812 -12.18 1 24.47 44 SER B N 1
ATOM 2441 C CA . SER B 1 44 ? -67.188 14.75 -12.016 1 24.47 44 SER B CA 1
ATOM 2442 C C . SER B 1 44 ? -66.75 13.688 -11.031 1 24.47 44 SER B C 1
ATOM 2444 O O . SER B 1 44 ? -65.5 13.438 -10.922 1 24.47 44 SER B O 1
ATOM 2446 N N . SER B 1 45 ? -67.625 13.203 -10.125 1 29.28 45 SER B N 1
ATOM 2447 C CA . SER B 1 45 ? -67.812 12.438 -8.891 1 29.28 45 SER B CA 1
ATOM 2448 C C . SER B 1 45 ? -67.438 10.977 -9.086 1 29.28 45 SER B C 1
ATOM 2450 O O . SER B 1 45 ? -67.75 10.141 -8.227 1 29.28 45 SER B O 1
ATOM 2452 N N . CYS B 1 46 ? -66.625 10.609 -10.055 1 25.64 46 CYS B N 1
ATOM 2453 C CA . CYS B 1 46 ? -66.625 9.195 -10.406 1 25.64 46 CYS B CA 1
ATOM 2454 C C . CYS B 1 46 ? -66.25 8.336 -9.195 1 25.64 46 CYS B C 1
ATOM 2456 O O . CYS B 1 46 ? -65.188 8.5 -8.594 1 25.64 46 CYS B O 1
ATOM 2458 N N . SER B 1 47 ? -67.312 7.855 -8.539 1 29.72 47 SER B N 1
ATOM 2459 C CA . SER B 1 47 ? -67.5 6.949 -7.406 1 29.72 47 SER B CA 1
ATOM 2460 C C . SER B 1 47 ? -66.75 5.641 -7.629 1 29.72 47 SER B C 1
ATOM 2462 O O . SER B 1 47 ? -67.125 4.836 -8.484 1 29.72 47 SER B O 1
ATOM 2464 N N . THR B 1 48 ? -65.438 5.684 -7.742 1 27.52 48 THR B N 1
ATOM 2465 C CA . THR B 1 48 ? -64.562 4.555 -8.156 1 27.52 48 THR B CA 1
ATOM 2466 C C . THR B 1 48 ? -64.75 3.377 -7.199 1 27.52 48 THR B C 1
ATOM 2468 O O . THR B 1 48 ? -64.625 3.523 -5.988 1 27.52 48 THR B O 1
ATOM 2471 N N . HIS B 1 49 ? -65.812 2.572 -7.512 1 30.12 49 HIS B N 1
ATOM 2472 C CA . HIS B 1 49 ? -66.062 1.301 -6.844 1 30.12 49 HIS B CA 1
ATOM 2473 C C . HIS B 1 49 ? -64.812 0.403 -6.902 1 30.12 49 HIS B C 1
ATOM 2475 O O . HIS B 1 49 ? -64.938 -0.76 -7.301 1 30.12 49 HIS B O 1
ATOM 2481 N N . LEU B 1 50 ? -63.625 0.885 -6.992 1 26.58 50 LEU B N 1
ATOM 2482 C CA . LEU B 1 50 ? -62.562 -0.063 -7.34 1 26.58 50 LEU B CA 1
ATOM 2483 C C . LEU B 1 50 ? -62.438 -1.163 -6.289 1 26.58 50 LEU B C 1
ATOM 2485 O O . LEU B 1 50 ? -62.094 -0.896 -5.141 1 26.58 50 LEU B O 1
ATOM 2489 N N . ASP B 1 51 ? -63.438 -2.084 -6.363 1 26.88 51 ASP B N 1
ATOM 2490 C CA . ASP B 1 51 ? -63.5 -3.291 -5.543 1 26.88 51 ASP B CA 1
ATOM 2491 C C . ASP B 1 51 ? -62.125 -4.004 -5.551 1 26.88 51 ASP B C 1
ATOM 2493 O O . ASP B 1 51 ? -61.344 -3.861 -6.496 1 26.88 51 ASP B O 1
ATOM 2497 N N . THR B 1 52 ? -61.75 -4.578 -4.328 1 29.38 52 THR B N 1
ATOM 2498 C CA . THR B 1 52 ? -60.625 -5.164 -3.611 1 29.38 52 THR B CA 1
ATOM 2499 C C . THR B 1 52 ? -60.188 -6.469 -4.27 1 29.38 52 THR B C 1
ATOM 2501 O O . THR B 1 52 ? -59.781 -7.414 -3.584 1 29.38 52 THR B O 1
ATOM 2504 N N . PHE B 1 53 ? -60.5 -6.703 -5.613 1 28.55 53 PHE B N 1
ATOM 2505 C CA . PHE B 1 53 ? -60.188 -8.102 -5.883 1 28.55 53 PHE B CA 1
ATOM 2506 C C . PHE B 1 53 ? -58.719 -8.414 -5.574 1 28.55 53 PHE B C 1
ATOM 2508 O O . PHE B 1 53 ? -57.844 -7.93 -6.262 1 28.55 53 PHE B O 1
ATOM 2515 N N . SER B 1 54 ? -58.344 -8.477 -4.277 1 27.91 54 SER B N 1
ATOM 2516 C CA . SER B 1 54 ? -57.031 -8.859 -3.77 1 27.91 54 SER B CA 1
ATOM 2517 C C . SER B 1 54 ? -56.625 -10.242 -4.27 1 27.91 54 SER B C 1
ATOM 2519 O O . SER B 1 54 ? -57 -11.258 -3.67 1 27.91 54 SER B O 1
ATOM 2521 N N . ARG B 1 55 ? -57.094 -10.633 -5.523 1 24.62 55 ARG B N 1
ATOM 2522 C CA . ARG B 1 55 ? -56.719 -12.008 -5.832 1 24.62 55 ARG B CA 1
ATOM 2523 C C . ARG B 1 55 ? -55.219 -12.234 -5.566 1 24.62 55 ARG B C 1
ATOM 2525 O O . ARG B 1 55 ? -54.375 -11.43 -5.984 1 24.62 55 ARG B O 1
ATOM 2532 N N . SER B 1 56 ? -54.969 -13.07 -4.535 1 29.28 56 SER B N 1
ATOM 2533 C CA . SER B 1 56 ? -53.75 -13.703 -3.99 1 29.28 56 SER B CA 1
ATOM 2534 C C . SER B 1 56 ? -52.938 -14.352 -5.09 1 29.28 56 SER B C 1
ATOM 2536 O O . SER B 1 56 ? -53.219 -15.484 -5.504 1 29.28 56 SER B O 1
ATOM 2538 N N . TRP B 1 57 ? -52.906 -13.758 -6.309 1 27.36 57 TRP B N 1
ATOM 2539 C CA . TRP B 1 57 ? -52.156 -14.578 -7.254 1 27.36 57 TRP B CA 1
ATOM 2540 C C . TRP B 1 57 ? -50.781 -14.953 -6.688 1 27.36 57 TRP B C 1
ATOM 2542 O O . TRP B 1 57 ? -49.938 -14.086 -6.453 1 27.36 57 TRP B O 1
ATOM 2552 N N . ARG B 1 58 ? -50.844 -15.891 -5.688 1 27.7 58 ARG B N 1
ATOM 2553 C CA . ARG B 1 58 ? -49.688 -16.625 -5.234 1 27.7 58 ARG B CA 1
ATOM 2554 C C . ARG B 1 58 ? -48.812 -17.094 -6.418 1 27.7 58 ARG B C 1
ATOM 2556 O O . ARG B 1 58 ? -49.25 -17.969 -7.18 1 27.7 58 ARG B O 1
ATOM 2563 N N . THR B 1 59 ? -48.438 -16.094 -7.254 1 28.94 59 THR B N 1
ATOM 2564 C CA . THR B 1 59 ? -47.531 -16.578 -8.281 1 28.94 59 THR B CA 1
ATOM 2565 C C . THR B 1 59 ? -46.5 -17.547 -7.688 1 28.94 59 THR B C 1
ATOM 2567 O O . THR B 1 59 ? -45.875 -17.25 -6.676 1 28.94 59 THR B O 1
ATOM 2570 N N . ASP B 1 60 ? -46.875 -18.828 -7.762 1 31.53 60 ASP B N 1
ATOM 2571 C CA . ASP B 1 60 ? -45.969 -19.938 -7.508 1 31.53 60 ASP B CA 1
ATOM 2572 C C . ASP B 1 60 ? -44.562 -19.672 -8.102 1 31.53 60 ASP B C 1
ATOM 2574 O O . ASP B 1 60 ? -44.438 -19.547 -9.32 1 31.53 60 ASP B O 1
ATOM 2578 N N . VAL B 1 61 ? -43.969 -18.625 -7.555 1 32.06 61 VAL B N 1
ATOM 2579 C CA . VAL B 1 61 ? -42.531 -18.547 -7.879 1 32.06 61 VAL B CA 1
ATOM 2580 C C . VAL B 1 61 ? -41.938 -19.953 -7.906 1 32.06 61 VAL B C 1
ATOM 2582 O O . VAL B 1 61 ? -41.875 -20.625 -6.879 1 32.06 61 VAL B O 1
ATOM 2585 N N . THR B 1 62 ? -42.344 -20.672 -8.953 1 30.72 62 THR B N 1
ATOM 2586 C CA . THR B 1 62 ? -41.594 -21.891 -9.18 1 30.72 62 THR B CA 1
ATOM 2587 C C . THR B 1 62 ? -40.125 -21.672 -8.836 1 30.72 62 THR B C 1
ATOM 2589 O O . THR B 1 62 ? -39.469 -20.75 -9.344 1 30.72 62 THR B O 1
ATOM 2592 N N . SER B 1 63 ? -39.844 -21.969 -7.574 1 30.56 63 SER B N 1
ATOM 2593 C CA . SER B 1 63 ? -38.469 -22.188 -7.133 1 30.56 63 SER B CA 1
ATOM 2594 C C . SER B 1 63 ? -37.625 -22.812 -8.242 1 30.56 63 SER B C 1
ATOM 2596 O O . SER B 1 63 ? -37.875 -23.953 -8.648 1 30.56 63 SER B O 1
ATOM 2598 N N . GLN B 1 64 ? -37.469 -21.984 -9.359 1 30.88 64 GLN B N 1
ATOM 2599 C CA . GLN B 1 64 ? -36.469 -22.578 -10.242 1 30.88 64 GLN B CA 1
ATOM 2600 C C . GLN B 1 64 ? -35.406 -23.344 -9.445 1 30.88 64 GLN B C 1
ATOM 2602 O O . GLN B 1 64 ? -34.875 -22.828 -8.461 1 30.88 64 GLN B O 1
ATOM 2607 N N . ALA B 1 65 ? -35.656 -24.641 -9.422 1 34.59 65 ALA B N 1
ATOM 2608 C CA . ALA B 1 65 ? -34.688 -25.578 -8.852 1 34.59 65 ALA B CA 1
ATOM 2609 C C . ALA B 1 65 ? -33.25 -25.062 -9.031 1 34.59 65 ALA B C 1
ATOM 2611 O O . ALA B 1 65 ? -32.938 -24.453 -10.055 1 34.59 65 ALA B O 1
ATOM 2612 N N . PRO B 1 66 ? -32.656 -24.703 -7.879 1 33.31 66 PRO B N 1
ATOM 2613 C CA . PRO B 1 66 ? -31.234 -24.359 -8.094 1 33.31 66 PRO B CA 1
ATOM 2614 C C . PRO B 1 66 ? -30.594 -25.172 -9.227 1 33.31 66 PRO B C 1
ATOM 2616 O O . PRO B 1 66 ? -30.938 -26.344 -9.414 1 33.31 66 PRO B O 1
ATOM 2619 N N . LEU B 1 67 ? -30.578 -24.641 -10.469 1 29.56 67 LEU B N 1
ATOM 2620 C CA . LEU B 1 67 ? -29.641 -25.344 -11.336 1 29.56 67 LEU B CA 1
ATOM 2621 C C . LEU B 1 67 ? -28.625 -26.125 -10.508 1 29.56 67 LEU B C 1
ATOM 2623 O O . LEU B 1 67 ? -27.906 -25.531 -9.688 1 29.56 67 LEU B O 1
ATOM 2627 N N . ALA B 1 68 ? -28.969 -27.219 -10 1 31.94 68 ALA B N 1
ATOM 2628 C CA . ALA B 1 68 ? -27.969 -28.172 -9.516 1 31.94 68 ALA B CA 1
ATOM 2629 C C . ALA B 1 68 ? -26.656 -28.031 -10.281 1 31.94 68 ALA B C 1
ATOM 2631 O O . ALA B 1 68 ? -26.609 -28.234 -11.492 1 31.94 68 ALA B O 1
ATOM 2632 N N . SER B 1 69 ? -26 -26.875 -10 1 33.03 69 SER B N 1
ATOM 2633 C CA . SER B 1 69 ? -24.609 -26.969 -10.43 1 33.03 69 SER B CA 1
ATOM 2634 C C . SER B 1 69 ? -24.141 -28.422 -10.438 1 33.03 69 SER B C 1
ATOM 2636 O O . SER B 1 69 ? -24.094 -29.078 -9.391 1 33.03 69 SER B O 1
ATOM 2638 N N . SER B 1 70 ? -24.75 -29.203 -11.242 1 35.22 70 SER B N 1
ATOM 2639 C CA . SER B 1 70 ? -24.031 -30.469 -11.383 1 35.22 70 SER B CA 1
ATOM 2640 C C . SER B 1 70 ? -22.547 -30.312 -11.039 1 35.22 70 SER B C 1
ATOM 2642 O O . SER B 1 70 ? -21.891 -29.406 -11.555 1 35.22 70 SER B O 1
ATOM 2644 N N . ASN B 1 71 ? -22.203 -30.422 -9.828 1 40.22 71 ASN B N 1
ATOM 2645 C CA . ASN B 1 71 ? -20.828 -30.656 -9.383 1 40.22 71 ASN B CA 1
ATOM 2646 C C . ASN B 1 71 ? -20.016 -31.375 -10.453 1 40.22 71 ASN B C 1
ATOM 2648 O O . ASN B 1 71 ? -19.828 -32.594 -10.398 1 40.22 71 ASN B O 1
ATOM 2652 N N . THR B 1 72 ? -20.406 -31.359 -11.641 1 43.53 72 THR B N 1
ATOM 2653 C CA . THR B 1 72 ? -19.375 -31.922 -12.508 1 43.53 72 THR B CA 1
ATOM 2654 C C . THR B 1 72 ? -17.984 -31.484 -12.062 1 43.53 72 THR B C 1
ATOM 2656 O O . THR B 1 72 ? -17.609 -30.328 -12.227 1 43.53 72 THR B O 1
ATOM 2659 N N . LYS B 1 73 ? -17.562 -31.891 -10.914 1 51.62 73 LYS B N 1
ATOM 2660 C CA . LYS B 1 73 ? -16.203 -31.734 -10.406 1 51.62 73 LYS B CA 1
ATOM 2661 C C . LYS B 1 73 ? -15.211 -31.578 -11.547 1 51.62 73 LYS B C 1
ATOM 2663 O O . LYS B 1 73 ? -15.164 -32.406 -12.461 1 51.62 73 LYS B O 1
ATOM 2668 N N . SER B 1 74 ? -14.734 -30.422 -11.883 1 62.28 74 SER B N 1
ATOM 2669 C CA . SER B 1 74 ? -13.703 -30.203 -12.891 1 62.28 74 SER B CA 1
ATOM 2670 C C . SER B 1 74 ? -12.773 -31.406 -13.008 1 62.28 74 SER B C 1
ATOM 2672 O O . SER B 1 74 ? -12.32 -31.953 -12 1 62.28 74 SER B O 1
ATOM 2674 N N . LYS B 1 75 ? -12.789 -32.188 -14.109 1 85.56 75 LYS B N 1
ATOM 2675 C CA . LYS B 1 75 ? -11.898 -33.281 -14.469 1 85.56 75 LYS B CA 1
ATOM 2676 C C . LYS B 1 75 ? -10.438 -32.875 -14.289 1 85.56 75 LYS B C 1
ATOM 2678 O O . LYS B 1 75 ? -9.57 -33.75 -14.109 1 85.56 75 LYS B O 1
ATOM 2683 N N . ARG B 1 76 ? -10.297 -31.656 -14.055 1 95.69 76 ARG B N 1
ATOM 2684 C CA . ARG B 1 76 ? -8.914 -31.188 -13.961 1 95.69 76 ARG B CA 1
ATOM 2685 C C . ARG B 1 76 ? -8.414 -31.25 -12.523 1 95.69 76 ARG B C 1
ATOM 2687 O O . ARG B 1 76 ? -9.211 -31.172 -11.578 1 95.69 76 ARG B O 1
ATOM 2694 N N . VAL B 1 77 ? -7.184 -31.422 -12.344 1 97.81 77 VAL B N 1
ATOM 2695 C CA . VAL B 1 77 ? -6.559 -31.578 -11.039 1 97.81 77 VAL B CA 1
ATOM 2696 C C . VAL B 1 77 ? -6.199 -30.219 -10.469 1 97.81 77 VAL B C 1
ATOM 2698 O O . VAL B 1 77 ? -5.516 -29.422 -11.125 1 97.81 77 VAL B O 1
ATOM 2701 N N . PRO B 1 78 ? -6.672 -29.859 -9.266 1 98.19 78 PRO B N 1
ATOM 2702 C CA . PRO B 1 78 ? -6.289 -28.578 -8.656 1 98.19 78 PRO B CA 1
ATOM 2703 C C . PRO B 1 78 ? -4.789 -28.484 -8.391 1 98.19 78 PRO B C 1
ATOM 2705 O O . PRO B 1 78 ? -4.211 -29.375 -7.762 1 98.19 78 PRO B O 1
ATOM 2708 N N . LEU B 1 79 ? -4.172 -27.531 -8.93 1 98.5 79 LEU B N 1
ATOM 2709 C CA . LEU B 1 79 ? -2.771 -27.188 -8.711 1 98.5 79 LEU B CA 1
ATOM 2710 C C . LEU B 1 79 ? -2.637 -25.719 -8.289 1 98.5 79 LEU B C 1
ATOM 2712 O O . LEU B 1 79 ? -3.23 -24.844 -8.906 1 98.5 79 LEU B O 1
ATOM 2716 N N . GLU B 1 80 ? -1.884 -25.5 -7.164 1 98.69 80 GLU B N 1
ATOM 2717 C CA . GLU B 1 80 ? -1.825 -24.156 -6.602 1 98.69 80 GLU B CA 1
ATOM 2718 C C . GLU B 1 80 ? -0.412 -23.812 -6.137 1 98.69 80 GLU B C 1
ATOM 2720 O O . GLU B 1 80 ? 0.287 -24.656 -5.582 1 98.69 80 GLU B O 1
ATOM 2725 N N . ALA B 1 81 ? 0.027 -22.688 -6.488 1 98.88 81 ALA B N 1
ATOM 2726 C CA . ALA B 1 81 ? 1.282 -22.172 -5.949 1 98.88 81 ALA B CA 1
ATOM 2727 C C . ALA B 1 81 ? 1.037 -20.953 -5.062 1 98.88 81 ALA B C 1
ATOM 2729 O O . ALA B 1 81 ? 0.286 -20.047 -5.43 1 98.88 81 ALA B O 1
ATOM 2730 N N . HIS B 1 82 ? 1.565 -20.953 -3.854 1 98.94 82 HIS B N 1
ATOM 2731 C CA . HIS B 1 82 ? 1.558 -19.828 -2.93 1 98.94 82 HIS B CA 1
ATOM 2732 C C . HIS B 1 82 ? 2.914 -19.125 -2.9 1 98.94 82 HIS B C 1
ATOM 2734 O O . HIS B 1 82 ? 3.928 -19.75 -2.576 1 98.94 82 HIS B O 1
ATOM 2740 N N . ILE B 1 83 ? 2.916 -17.797 -3.209 1 98.94 83 ILE B N 1
ATOM 2741 C CA . ILE B 1 83 ? 4.207 -17.141 -3.348 1 98.94 83 ILE B CA 1
ATOM 2742 C C . ILE B 1 83 ? 4.145 -15.75 -2.715 1 98.94 83 ILE B C 1
ATOM 2744 O O . ILE B 1 83 ? 3.125 -15.367 -2.137 1 98.94 83 ILE B O 1
ATOM 2748 N N . MET B 1 84 ? 5.273 -15.062 -2.66 1 98.44 84 MET B N 1
ATOM 2749 C CA . MET B 1 84 ? 5.512 -13.633 -2.443 1 98.44 84 MET B CA 1
ATOM 2750 C C . MET B 1 84 ? 6.305 -13.031 -3.6 1 98.44 84 MET B C 1
ATOM 2752 O O . MET B 1 84 ? 7.348 -13.562 -3.982 1 98.44 84 MET B O 1
ATOM 2756 N N . SER B 1 85 ? 5.824 -11.953 -4.133 1 98.75 85 SER B N 1
ATOM 2757 C CA . SER B 1 85 ? 6.328 -11.461 -5.414 1 98.75 85 SER B CA 1
ATOM 2758 C C . SER B 1 85 ? 7.801 -11.078 -5.316 1 98.75 85 SER B C 1
ATOM 2760 O O . SER B 1 85 ? 8.531 -11.148 -6.305 1 98.75 85 SER B O 1
ATOM 2762 N N . LYS B 1 86 ? 8.266 -10.695 -4.121 1 97.81 86 LYS B N 1
ATOM 2763 C CA . LYS B 1 86 ? 9.648 -10.242 -3.996 1 97.81 86 LYS B CA 1
ATOM 2764 C C . LYS B 1 86 ? 10.492 -11.258 -3.234 1 97.81 86 LYS B C 1
ATOM 2766 O O . LYS B 1 86 ? 11.422 -10.891 -2.514 1 97.81 86 LYS B O 1
ATOM 2771 N N . CYS B 1 87 ? 10.141 -12.469 -3.352 1 98.19 87 CYS B N 1
ATOM 2772 C CA . CYS B 1 87 ? 10.875 -13.547 -2.697 1 98.19 87 CYS B CA 1
ATOM 2773 C C . CYS B 1 87 ? 11.727 -14.312 -3.703 1 98.19 87 CYS B C 1
ATOM 2775 O O . CYS B 1 87 ? 11.227 -14.742 -4.742 1 98.19 87 CYS B O 1
ATOM 2777 N N . PRO B 1 88 ? 13 -14.5 -3.367 1 98.62 88 PRO B N 1
ATOM 2778 C CA . PRO B 1 88 ? 13.859 -15.258 -4.285 1 98.62 88 PRO B CA 1
ATOM 2779 C C . PRO B 1 88 ? 13.398 -16.703 -4.461 1 98.62 88 PRO B C 1
ATOM 2781 O O . PRO B 1 88 ? 13.547 -17.266 -5.547 1 98.62 88 PRO B O 1
ATOM 2784 N N . ASP B 1 89 ? 12.883 -17.312 -3.426 1 98.81 89 ASP B N 1
ATOM 2785 C CA . ASP B 1 89 ? 12.406 -18.688 -3.531 1 98.81 89 ASP B CA 1
ATOM 2786 C C . ASP B 1 89 ? 11.195 -18.781 -4.453 1 98.81 89 ASP B C 1
ATOM 2788 O O . ASP B 1 89 ? 11 -19.797 -5.133 1 98.81 89 ASP B O 1
ATOM 2792 N N . ALA B 1 90 ? 10.359 -17.75 -4.461 1 98.88 90 ALA B N 1
ATOM 2793 C CA . ALA B 1 90 ? 9.266 -17.688 -5.434 1 98.88 90 ALA B CA 1
ATOM 2794 C C . ALA B 1 90 ? 9.805 -17.719 -6.859 1 98.88 90 ALA B C 1
ATOM 2796 O O . ALA B 1 90 ? 9.289 -18.453 -7.711 1 98.88 90 ALA B O 1
ATOM 2797 N N . ARG B 1 91 ? 10.867 -16.938 -7.117 1 98.88 91 ARG B N 1
ATOM 2798 C CA . ARG B 1 91 ? 11.508 -16.922 -8.43 1 98.88 91 ARG B CA 1
ATOM 2799 C C . ARG B 1 91 ? 11.969 -18.312 -8.828 1 98.88 91 ARG B C 1
ATOM 2801 O O . ARG B 1 91 ? 11.648 -18.797 -9.922 1 98.88 91 ARG B O 1
ATOM 2808 N N . ASP B 1 92 ? 12.68 -18.953 -7.941 1 98.81 92 ASP B N 1
ATOM 2809 C CA . ASP B 1 92 ? 13.242 -20.266 -8.242 1 98.81 92 ASP B CA 1
ATOM 2810 C C . ASP B 1 92 ? 12.141 -21.297 -8.477 1 98.81 92 ASP B C 1
ATOM 2812 O O . ASP B 1 92 ? 12.227 -22.109 -9.391 1 98.81 92 ASP B O 1
ATOM 2816 N N . CYS B 1 93 ? 11.172 -21.281 -7.645 1 98.88 93 CYS B N 1
ATOM 2817 C CA . CYS B 1 93 ? 10.047 -22.203 -7.742 1 98.88 93 CYS B CA 1
ATOM 2818 C C . CYS B 1 93 ? 9.32 -22.047 -9.078 1 98.88 93 CYS B C 1
ATOM 2820 O O . CYS B 1 93 ? 9.031 -23.031 -9.75 1 98.88 93 CYS B O 1
ATOM 2822 N N . LEU B 1 94 ? 9.023 -20.781 -9.469 1 98.88 94 LEU B N 1
ATOM 2823 C CA . LEU B 1 94 ? 8.344 -20.516 -10.727 1 98.88 94 LEU B CA 1
ATOM 2824 C C . LEU B 1 94 ? 9.211 -20.922 -11.914 1 98.88 94 LEU B C 1
ATOM 2826 O O . LEU B 1 94 ? 8.742 -21.594 -12.836 1 98.88 94 LEU B O 1
ATOM 2830 N N . ARG B 1 95 ? 10.461 -20.562 -11.859 1 98.75 95 ARG B N 1
ATOM 2831 C CA . ARG B 1 95 ? 11.398 -20.781 -12.961 1 98.75 95 ARG B CA 1
ATOM 2832 C C . ARG B 1 95 ? 11.703 -22.266 -13.148 1 98.75 95 ARG B C 1
ATOM 2834 O O . ARG B 1 95 ? 11.758 -22.75 -14.273 1 98.75 95 ARG B O 1
ATOM 2841 N N . ASP B 1 96 ? 11.844 -22.969 -12.07 1 98.69 96 ASP B N 1
ATOM 2842 C CA . ASP B 1 96 ? 12.43 -24.312 -12.148 1 98.69 96 ASP B CA 1
ATOM 2843 C C . ASP B 1 96 ? 11.352 -25.375 -12.109 1 98.69 96 ASP B C 1
ATOM 2845 O O . ASP B 1 96 ? 11.594 -26.531 -12.5 1 98.69 96 ASP B O 1
ATOM 2849 N N . LEU B 1 97 ? 10.188 -25.016 -11.664 1 98.69 97 LEU B N 1
ATOM 2850 C CA . LEU B 1 97 ? 9.227 -26.078 -11.438 1 98.69 97 LEU B CA 1
ATOM 2851 C C . LEU B 1 97 ? 7.855 -25.719 -12 1 98.69 97 LEU B C 1
ATOM 2853 O O . LEU B 1 97 ? 7.375 -26.344 -12.938 1 98.69 97 LEU B O 1
ATOM 2857 N N . VAL B 1 98 ? 7.258 -24.609 -11.57 1 98.75 98 VAL B N 1
ATOM 2858 C CA . VAL B 1 98 ? 5.84 -24.375 -11.797 1 98.75 98 VAL B CA 1
ATOM 2859 C C . VAL B 1 98 ? 5.602 -24.047 -13.273 1 98.75 98 VAL B C 1
ATOM 2861 O O . VAL B 1 98 ? 4.785 -24.688 -13.93 1 98.75 98 VAL B O 1
ATOM 2864 N N . VAL B 1 99 ? 6.332 -23.062 -13.781 1 98.69 99 VAL B N 1
ATOM 2865 C CA . VAL B 1 99 ? 6.066 -22.594 -15.133 1 98.69 99 VAL B CA 1
ATOM 2866 C C . VAL B 1 99 ? 6.391 -23.688 -16.141 1 98.69 99 VAL B C 1
ATOM 2868 O O . VAL B 1 99 ? 5.562 -24.031 -17 1 98.69 99 VAL B O 1
ATOM 2871 N N . PRO B 1 100 ? 7.555 -24.375 -16.078 1 98.62 100 PRO B N 1
ATOM 2872 C CA . PRO B 1 100 ? 7.809 -25.469 -17.031 1 98.62 100 PRO B CA 1
ATOM 2873 C C . PRO B 1 100 ? 6.812 -26.609 -16.891 1 98.62 100 PRO B C 1
ATOM 2875 O O . PRO B 1 100 ? 6.469 -27.25 -17.875 1 98.62 100 PRO B O 1
ATOM 2878 N N . ALA B 1 101 ? 6.367 -26.906 -15.68 1 98.56 101 ALA B N 1
ATOM 2879 C CA . ALA B 1 101 ? 5.387 -27.984 -15.492 1 98.56 101 ALA B CA 1
ATOM 2880 C C . ALA B 1 101 ? 4.055 -27.625 -16.141 1 98.56 101 ALA B C 1
ATOM 2882 O O . ALA B 1 101 ? 3.441 -28.453 -16.812 1 98.56 101 ALA B O 1
ATOM 2883 N N . ILE B 1 102 ? 3.613 -26.438 -15.93 1 98.19 102 ILE B N 1
ATOM 2884 C CA . ILE B 1 102 ? 2.328 -25.969 -16.453 1 98.19 102 ILE B CA 1
ATOM 2885 C C . ILE B 1 102 ? 2.326 -26.078 -17.984 1 98.19 102 ILE B C 1
ATOM 2887 O O . ILE B 1 102 ? 1.302 -26.406 -18.578 1 98.19 102 ILE B O 1
ATOM 2891 N N . GLU B 1 103 ? 3.439 -25.84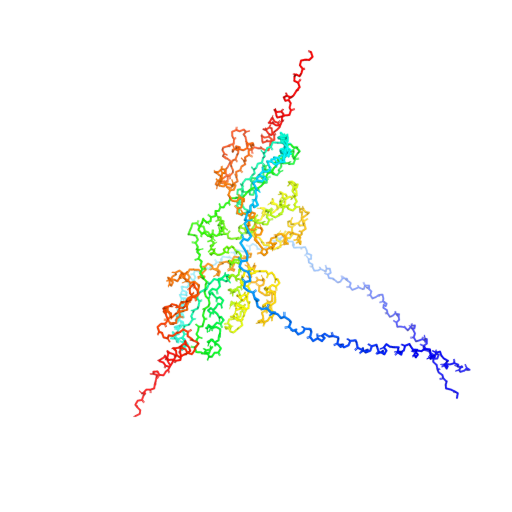4 -18.609 1 96.69 103 GLU B N 1
ATOM 2892 C CA . GLU B 1 103 ? 3.545 -25.953 -20.062 1 96.69 103 GLU B CA 1
ATOM 2893 C C . GLU B 1 103 ? 3.184 -27.359 -20.531 1 96.69 103 GLU B C 1
ATOM 2895 O O . GLU B 1 103 ? 2.629 -27.516 -21.625 1 96.69 103 GLU B O 1
ATOM 2900 N N . LYS B 1 104 ? 3.361 -28.297 -19.734 1 97.69 104 LYS B N 1
ATOM 2901 C CA . LYS B 1 104 ? 3.174 -29.688 -20.125 1 97.69 104 LYS B CA 1
ATOM 2902 C C . LYS B 1 104 ? 1.8 -30.203 -19.703 1 97.69 104 LYS B C 1
ATOM 2904 O O . LYS B 1 104 ? 1.29 -31.172 -20.266 1 97.69 104 LYS B O 1
ATOM 2909 N N . ILE B 1 105 ? 1.204 -29.547 -18.703 1 97.38 105 ILE B N 1
ATOM 2910 C CA . ILE B 1 105 ? 0.008 -30.141 -18.109 1 97.38 105 ILE B CA 1
ATOM 2911 C C . ILE B 1 105 ? -1.117 -29.109 -18.078 1 97.38 105 ILE B C 1
ATOM 2913 O O . ILE B 1 105 ? -2.076 -29.25 -17.312 1 97.38 105 ILE B O 1
ATOM 2917 N N . LYS B 1 106 ? -1.016 -28.047 -18.844 1 95.44 106 LYS B N 1
ATOM 2918 C CA . LYS B 1 106 ? -1.94 -26.922 -18.781 1 95.44 106 LYS B CA 1
ATOM 2919 C C . LYS B 1 106 ? -3.383 -27.391 -18.969 1 95.44 106 LYS B C 1
ATOM 2921 O O . LYS B 1 106 ? -4.305 -26.812 -18.375 1 95.44 106 LYS B O 1
ATOM 2926 N N . ASP B 1 107 ? -3.67 -28.484 -19.703 1 94.5 107 ASP B N 1
ATOM 2927 C CA . ASP B 1 107 ? -5.023 -28.938 -20 1 94.5 107 ASP B CA 1
ATOM 2928 C C . ASP B 1 107 ? -5.527 -29.891 -18.906 1 94.5 107 ASP B C 1
ATOM 2930 O O . ASP B 1 107 ? -6.715 -30.219 -18.875 1 94.5 107 ASP B O 1
ATOM 2934 N N . LYS B 1 108 ? -4.688 -30.281 -18.016 1 96.56 108 LYS B N 1
ATOM 2935 C CA . LYS B 1 108 ? -5.043 -31.297 -17.031 1 96.56 108 LYS B CA 1
ATOM 2936 C C . LYS B 1 108 ? -5.188 -30.688 -15.648 1 96.56 108 LYS B C 1
ATOM 2938 O O . LYS B 1 108 ? -5.629 -31.359 -14.711 1 96.56 108 LYS B O 1
ATOM 2943 N N . VAL B 1 109 ? -4.875 -29.344 -15.539 1 97.5 109 VAL B N 1
ATOM 2944 C CA . VAL B 1 109 ? -4.859 -28.766 -14.195 1 97.5 109 VAL B CA 1
ATOM 2945 C C . VAL B 1 109 ? -5.762 -27.531 -14.148 1 97.5 109 VAL B C 1
ATOM 2947 O O . VAL B 1 109 ? -5.988 -26.891 -15.18 1 97.5 109 VAL B O 1
ATOM 2950 N N . ASP B 1 110 ? -6.371 -27.344 -13.047 1 97 110 ASP B N 1
ATOM 2951 C CA . ASP B 1 110 ? -6.918 -26.062 -12.633 1 97 110 ASP B CA 1
ATOM 2952 C C . ASP B 1 110 ? -5.938 -25.312 -11.734 1 97 110 ASP B C 1
ATOM 2954 O O . ASP B 1 110 ? -5.91 -25.516 -10.523 1 97 110 ASP B O 1
ATOM 2958 N N . PHE B 1 111 ? -5.23 -24.453 -12.383 1 98.12 111 PHE B N 1
ATOM 2959 C CA . PHE B 1 111 ? -4.129 -23.797 -11.68 1 98.12 111 PHE B CA 1
ATOM 2960 C C . PHE B 1 111 ? -4.598 -22.516 -11 1 98.12 111 PHE B C 1
ATOM 2962 O O . PHE B 1 111 ? -5.395 -21.766 -11.562 1 98.12 111 PHE B O 1
ATOM 2969 N N . ARG B 1 112 ? -4.07 -22.281 -9.812 1 97.81 112 ARG B N 1
ATOM 2970 C CA . ARG B 1 112 ? -4.34 -21.062 -9.055 1 97.81 112 ARG B CA 1
ATOM 2971 C C . ARG B 1 112 ? -3.055 -20.5 -8.461 1 97.81 112 ARG B C 1
ATOM 2973 O O . ARG B 1 112 ? -2.223 -21.234 -7.938 1 97.81 112 ARG B O 1
ATOM 2980 N N . LEU B 1 113 ? -2.861 -19.219 -8.648 1 98.69 113 LEU B N 1
ATOM 2981 C CA . LEU B 1 113 ? -1.77 -18.5 -8.008 1 98.69 113 LEU B CA 1
ATOM 2982 C C . LEU B 1 113 ? -2.264 -17.734 -6.785 1 98.69 113 LEU B C 1
ATOM 2984 O O . LEU B 1 113 ? -3.215 -16.953 -6.871 1 98.69 113 LEU B O 1
ATOM 2988 N N . SER B 1 114 ? -1.7 -17.984 -5.625 1 98.81 114 SER B N 1
ATOM 2989 C CA . SER B 1 114 ? -2.062 -17.328 -4.375 1 98.81 114 SER B CA 1
ATOM 2990 C C . SER B 1 114 ? -0.85 -16.672 -3.729 1 98.81 114 SER B C 1
ATOM 2992 O O . SER B 1 114 ? 0.292 -17.016 -4.043 1 98.81 114 SER B O 1
ATOM 2994 N N . PHE B 1 115 ? -1.156 -15.75 -2.846 1 98.88 115 PHE B N 1
ATOM 2995 C CA . PHE B 1 115 ? -0.077 -14.977 -2.244 1 98.88 115 PHE B CA 1
ATOM 2996 C C . PHE B 1 115 ? -0.112 -15.086 -0.724 1 98.88 115 PHE B C 1
ATOM 2998 O O . PHE B 1 115 ? -1.185 -15.227 -0.132 1 98.88 115 PHE B O 1
ATOM 3005 N N . ILE B 1 116 ? 1.082 -15.008 -0.187 1 97.75 116 ILE B N 1
ATOM 3006 C CA . ILE B 1 116 ? 1.25 -15.094 1.26 1 97.75 116 ILE B CA 1
ATOM 3007 C C . ILE B 1 116 ? 1.449 -13.695 1.844 1 97.75 116 ILE B C 1
ATOM 3009 O O . ILE B 1 116 ? 2.236 -12.906 1.319 1 97.75 116 ILE B O 1
ATOM 3013 N N . GLY B 1 117 ? 0.785 -13.375 2.865 1 94.06 117 GLY B N 1
ATOM 3014 C CA . GLY B 1 117 ? 0.828 -12.156 3.645 1 94.06 117 GLY B CA 1
ATOM 3015 C C . GLY B 1 117 ? -0.091 -12.18 4.852 1 94.06 117 GLY B C 1
ATOM 3016 O O . GLY B 1 117 ? -0.57 -13.242 5.25 1 94.06 117 GLY B O 1
ATOM 3017 N N . TRP B 1 118 ? -0.215 -10.977 5.441 1 90.31 118 TRP B N 1
ATOM 3018 C CA . TRP B 1 118 ? -1.013 -10.93 6.664 1 90.31 118 TRP B CA 1
ATOM 3019 C C . TRP B 1 118 ? -2.062 -9.828 6.586 1 90.31 118 TRP B C 1
ATOM 3021 O O . TRP B 1 118 ? -1.808 -8.758 6.027 1 90.31 118 TRP B O 1
ATOM 3031 N N . THR B 1 119 ? -3.223 -10.164 7.094 1 85.69 119 THR B N 1
ATOM 3032 C CA . THR B 1 119 ? -4.281 -9.172 7.254 1 85.69 119 THR B CA 1
ATOM 3033 C C . THR B 1 119 ? -4.445 -8.789 8.719 1 85.69 119 THR B C 1
ATOM 3035 O O . THR B 1 119 ? -4.188 -9.602 9.617 1 85.69 119 THR B O 1
ATOM 3038 N N . ASP B 1 120 ? -4.637 -7.566 8.945 1 76.88 120 ASP B N 1
ATOM 3039 C CA . ASP B 1 120 ? -4.934 -7.102 10.297 1 76.88 120 ASP B CA 1
ATOM 3040 C C . ASP B 1 120 ? -6.434 -7.164 10.586 1 76.88 120 ASP B C 1
ATOM 3042 O O . ASP B 1 120 ? -7.227 -6.496 9.922 1 76.88 120 ASP B O 1
ATOM 3046 N N . PRO B 1 121 ? -6.84 -7.922 11.609 1 75.5 121 PRO B N 1
ATOM 3047 C CA . PRO B 1 121 ? -8.273 -8.07 11.891 1 75.5 121 PRO B CA 1
ATOM 3048 C C . PRO B 1 121 ? -8.906 -6.785 12.414 1 75.5 121 PRO B C 1
ATOM 3050 O O . PRO B 1 121 ? -10.133 -6.645 12.391 1 75.5 121 PRO B O 1
ATOM 3053 N N . HIS B 1 122 ? -8.117 -5.895 12.938 1 73.69 122 HIS B N 1
ATOM 3054 C CA . HIS B 1 122 ? -8.664 -4.707 13.586 1 73.69 122 HIS B CA 1
ATOM 3055 C C . HIS B 1 122 ? -8.75 -3.537 12.617 1 73.69 122 HIS B C 1
ATOM 3057 O O . HIS B 1 122 ? -9.375 -2.52 12.914 1 73.69 122 HIS B O 1
ATOM 3063 N N . ASN B 1 123 ? -8.07 -3.773 11.594 1 70.5 123 ASN B N 1
ATOM 3064 C CA . ASN B 1 123 ? -8.109 -2.754 10.555 1 70.5 123 ASN B CA 1
ATOM 3065 C C . ASN B 1 123 ? -8.148 -3.379 9.164 1 70.5 123 ASN B C 1
ATOM 3067 O O . ASN B 1 123 ? -8.242 -4.602 9.023 1 70.5 123 ASN B O 1
ATOM 3071 N N . ASP B 1 124 ? -8.484 -2.721 8.078 1 74 124 ASP B N 1
ATOM 3072 C CA . ASP B 1 124 ? -8.531 -3.215 6.703 1 74 124 ASP B CA 1
ATOM 3073 C C . ASP B 1 124 ? -7.148 -3.184 6.059 1 74 124 ASP B C 1
ATOM 3075 O O . ASP B 1 124 ? -7.027 -3.129 4.832 1 74 124 ASP B O 1
ATOM 3079 N N . GLY B 1 125 ? -6.102 -3.354 6.91 1 79.44 125 GLY B N 1
ATOM 3080 C CA . GLY B 1 125 ? -4.738 -3.238 6.414 1 79.44 125 GLY B CA 1
ATOM 3081 C C . GLY B 1 125 ? -4.129 -4.574 6.031 1 79.44 125 GLY B C 1
ATOM 3082 O O . GLY B 1 125 ? -4.598 -5.625 6.469 1 79.44 125 GLY B O 1
ATOM 3083 N N . VAL B 1 126 ? -3.217 -4.586 5.098 1 87.25 126 VAL B N 1
ATOM 3084 C CA . VAL B 1 126 ? -2.445 -5.758 4.695 1 87.25 126 VAL B CA 1
ATOM 3085 C C . VAL B 1 126 ? -0.958 -5.5 4.922 1 87.25 126 VAL B C 1
ATOM 3087 O O . VAL B 1 126 ? -0.505 -4.352 4.867 1 87.25 126 VAL B O 1
ATOM 3090 N N . THR B 1 127 ? -0.271 -6.637 5.246 1 88.75 127 THR B N 1
ATOM 3091 C CA . THR B 1 127 ? 1.171 -6.555 5.453 1 88.75 127 THR B CA 1
ATOM 3092 C C . THR B 1 127 ? 1.897 -7.598 4.609 1 88.75 127 THR B C 1
ATOM 3094 O O . THR B 1 127 ? 1.454 -8.742 4.516 1 88.75 127 THR B O 1
ATOM 3097 N N . CYS B 1 128 ? 2.938 -7.18 3.986 1 92.88 128 CYS B N 1
ATOM 3098 C CA . CYS B 1 128 ? 3.795 -8.062 3.203 1 92.88 128 CYS B CA 1
ATOM 3099 C C . CYS B 1 128 ? 5.172 -8.188 3.842 1 92.88 128 CYS B C 1
ATOM 3101 O O . CYS B 1 128 ? 5.707 -7.219 4.383 1 92.88 128 CYS B O 1
ATOM 3103 N N . MET B 1 129 ? 5.758 -9.375 3.719 1 91.75 129 MET B N 1
ATOM 3104 C CA . MET B 1 129 ? 7.02 -9.711 4.371 1 91.75 129 MET B CA 1
ATOM 3105 C C . MET B 1 129 ? 8.133 -8.773 3.928 1 91.75 129 MET B C 1
ATOM 3107 O O . MET B 1 129 ? 8.945 -8.328 4.746 1 91.75 129 MET B O 1
ATOM 3111 N N . HIS B 1 130 ? 8.156 -8.43 2.656 1 91.31 130 HIS B N 1
ATOM 3112 C CA . HIS B 1 130 ? 9.242 -7.625 2.107 1 91.31 130 HIS B CA 1
ATOM 3113 C C . HIS B 1 130 ? 8.789 -6.191 1.841 1 91.31 130 HIS B C 1
ATOM 3115 O O . HIS B 1 130 ? 9.242 -5.562 0.882 1 91.31 130 HIS B O 1
ATOM 3121 N N . GLY B 1 131 ? 7.863 -5.77 2.572 1 88.69 131 GLY B N 1
ATOM 3122 C CA . GLY B 1 131 ? 7.453 -4.375 2.52 1 88.69 131 GLY B CA 1
ATOM 3123 C C . GLY B 1 131 ? 6.309 -4.125 1.556 1 88.69 131 GLY B C 1
ATOM 3124 O O . GLY B 1 131 ? 5.844 -5.047 0.882 1 88.69 131 GLY B O 1
ATOM 3125 N N . GLN B 1 132 ? 5.953 -2.873 1.411 1 90.44 132 GLN B N 1
ATOM 3126 C CA . GLN B 1 132 ? 4.75 -2.488 0.677 1 90.44 132 GLN B CA 1
ATOM 3127 C C . GLN B 1 132 ? 4.945 -2.658 -0.827 1 90.44 132 GLN B C 1
ATOM 3129 O O . GLN B 1 132 ? 3.988 -2.922 -1.557 1 90.44 132 GLN B O 1
ATOM 3134 N N . THR B 1 133 ? 6.184 -2.465 -1.261 1 93.56 133 THR B N 1
ATOM 3135 C CA . THR B 1 133 ? 6.426 -2.65 -2.688 1 93.56 133 THR B CA 1
ATOM 3136 C C . THR B 1 133 ? 6.152 -4.094 -3.1 1 93.56 133 THR B C 1
ATOM 3138 O O . THR B 1 133 ? 5.75 -4.355 -4.234 1 93.56 133 THR B O 1
ATOM 3141 N N . GLU B 1 134 ? 6.324 -5.02 -2.182 1 96.31 134 GLU B N 1
ATOM 3142 C CA . GLU B 1 134 ? 5.934 -6.402 -2.434 1 96.31 134 GLU B CA 1
ATOM 3143 C C . GLU B 1 134 ? 4.418 -6.531 -2.58 1 96.31 134 GLU B C 1
ATOM 3145 O O . GLU B 1 134 ? 3.932 -7.25 -3.455 1 96.31 134 GLU B O 1
ATOM 3150 N N . CYS B 1 135 ? 3.686 -5.887 -1.669 1 95.19 135 CYS B N 1
ATOM 3151 C CA . CYS B 1 135 ? 2.23 -5.922 -1.758 1 95.19 135 CYS B CA 1
ATOM 3152 C C . CYS B 1 135 ? 1.754 -5.414 -3.115 1 95.19 135 CYS B C 1
ATOM 3154 O O . CYS B 1 135 ? 0.823 -5.973 -3.697 1 95.19 135 CYS B O 1
ATOM 3156 N N . LEU B 1 136 ? 2.434 -4.391 -3.574 1 95.25 136 LEU B N 1
ATOM 3157 C CA . LEU B 1 136 ? 2.082 -3.863 -4.887 1 95.25 136 LEU B CA 1
ATOM 3158 C C . LEU B 1 136 ? 2.402 -4.875 -5.98 1 95.25 136 LEU B C 1
ATOM 3160 O O . LEU B 1 136 ? 1.625 -5.043 -6.926 1 95.25 136 LEU B O 1
ATOM 3164 N N . GLY B 1 137 ? 3.543 -5.52 -5.855 1 98.12 137 GLY B N 1
ATOM 3165 C CA . GLY B 1 137 ? 3.854 -6.59 -6.785 1 98.12 137 GLY B CA 1
ATOM 3166 C C . GLY B 1 137 ? 2.82 -7.703 -6.781 1 98.12 137 GLY B C 1
ATOM 3167 O O . GLY B 1 137 ? 2.387 -8.156 -7.844 1 98.12 137 GLY B O 1
ATOM 3168 N N . ASN B 1 138 ? 2.412 -8.109 -5.57 1 98.5 138 ASN B N 1
ATOM 3169 C CA . ASN B 1 138 ? 1.372 -9.125 -5.438 1 98.5 138 ASN B CA 1
ATOM 3170 C C . ASN B 1 138 ? 0.087 -8.703 -6.145 1 98.5 138 ASN B C 1
ATOM 3172 O O . ASN B 1 138 ? -0.528 -9.508 -6.852 1 98.5 138 ASN B O 1
ATOM 3176 N N . LEU B 1 139 ? -0.244 -7.508 -5.941 1 97.56 139 LEU B N 1
ATOM 3177 C CA . LEU B 1 139 ? -1.457 -6.953 -6.531 1 97.56 139 LEU B CA 1
ATOM 3178 C C . LEU B 1 139 ? -1.39 -6.992 -8.055 1 97.56 139 LEU B C 1
ATOM 3180 O O . LEU B 1 139 ? -2.357 -7.375 -8.711 1 97.56 139 LEU B O 1
ATOM 3184 N N . LEU B 1 140 ? -0.313 -6.566 -8.57 1 98.19 140 LEU B N 1
ATOM 3185 C CA . LEU B 1 140 ? -0.117 -6.539 -10.016 1 98.19 140 LEU B CA 1
ATOM 3186 C C . LEU B 1 140 ? -0.266 -7.934 -10.609 1 98.19 140 LEU B C 1
ATOM 3188 O O . LEU B 1 140 ? -0.936 -8.109 -11.633 1 98.19 140 LEU B O 1
ATOM 3192 N N . GLU B 1 141 ? 0.308 -8.859 -9.977 1 98.81 141 GLU B N 1
ATOM 3193 C CA . GLU B 1 141 ? 0.271 -10.234 -10.453 1 98.81 141 GLU B CA 1
ATOM 3194 C C . GLU B 1 141 ? -1.135 -10.82 -10.344 1 98.81 141 GLU B C 1
ATOM 3196 O O . GLU B 1 141 ? -1.576 -11.555 -11.234 1 98.81 141 GLU B O 1
ATOM 3201 N N . LEU B 1 142 ? -1.854 -10.484 -9.305 1 98.75 142 LEU B N 1
ATOM 3202 C CA . LEU B 1 142 ? -3.236 -10.93 -9.148 1 98.75 142 LEU B CA 1
ATOM 3203 C C . LEU B 1 142 ? -4.125 -10.297 -10.219 1 98.75 142 LEU B C 1
ATOM 3205 O O . LEU B 1 142 ? -5.023 -10.953 -10.75 1 98.75 142 LEU B O 1
ATOM 3209 N N . CYS B 1 143 ? -3.863 -9.031 -10.5 1 98.62 143 CYS B N 1
ATOM 3210 C CA . CYS B 1 143 ? -4.605 -8.375 -11.57 1 98.62 143 CYS B CA 1
ATOM 3211 C C . CYS B 1 143 ? -4.352 -9.055 -12.906 1 98.62 143 CYS B C 1
ATOM 3213 O O . CYS B 1 143 ? -5.273 -9.234 -13.703 1 98.62 143 CYS B O 1
ATOM 3215 N N . ALA B 1 144 ? -3.117 -9.414 -13.156 1 98.75 144 ALA B N 1
ATOM 3216 C CA . ALA B 1 144 ? -2.797 -10.125 -14.391 1 98.75 144 ALA B CA 1
ATOM 3217 C C . ALA B 1 144 ? -3.564 -11.445 -14.484 1 98.75 144 ALA B C 1
ATOM 3219 O O . ALA B 1 144 ? -4.113 -11.773 -15.539 1 98.75 144 ALA B O 1
ATOM 3220 N N . ALA B 1 145 ? -3.633 -12.148 -13.398 1 98.44 145 ALA B N 1
ATOM 3221 C CA . ALA B 1 145 ? -4.344 -13.43 -13.367 1 98.44 145 ALA B CA 1
ATOM 3222 C C . ALA B 1 145 ? -5.84 -13.227 -13.594 1 98.44 145 ALA B C 1
ATOM 3224 O O . ALA B 1 145 ? -6.488 -14.047 -14.242 1 98.44 145 ALA B O 1
ATOM 3225 N N . LYS B 1 146 ? -6.363 -12.18 -13.016 1 98.25 146 LYS B N 1
ATOM 3226 C CA . LYS B 1 146 ? -7.785 -11.875 -13.172 1 98.25 146 LYS B CA 1
ATOM 3227 C C . LYS B 1 146 ? -8.117 -11.508 -14.609 1 98.25 146 LYS B C 1
ATOM 3229 O O . LYS B 1 146 ? -9.125 -11.953 -15.156 1 98.25 146 LYS B O 1
ATOM 3234 N N . LEU B 1 147 ? -7.293 -10.742 -15.234 1 98.19 147 LEU B N 1
ATOM 3235 C CA . LEU B 1 147 ? -7.535 -10.203 -16.578 1 98.19 147 LEU B CA 1
ATOM 3236 C C . LEU B 1 147 ? -7.27 -11.258 -17.641 1 98.19 147 LEU B C 1
ATOM 3238 O O . LEU B 1 147 ? -7.938 -11.281 -18.672 1 98.19 147 LEU B O 1
ATOM 3242 N N . TYR B 1 148 ? -6.285 -12.117 -17.375 1 97.94 148 TYR B N 1
ATOM 3243 C CA . TYR B 1 148 ? -5.84 -13.148 -18.312 1 97.94 148 TYR B CA 1
ATOM 3244 C C . TYR B 1 148 ? -5.789 -14.516 -17.641 1 97.94 148 TYR B C 1
ATOM 3246 O O . TYR B 1 148 ? -4.707 -15.023 -17.344 1 97.94 148 TYR B O 1
ATOM 3254 N N . PRO B 1 149 ? -6.922 -15.164 -17.578 1 96.06 149 PRO B N 1
ATOM 3255 C CA . PRO B 1 149 ? -7.039 -16.344 -16.719 1 96.06 149 PRO B CA 1
ATOM 3256 C C . PRO B 1 149 ? -6.34 -17.578 -17.297 1 96.06 149 PRO B C 1
ATOM 3258 O O . PRO B 1 149 ? -6.234 -18.609 -16.625 1 96.06 149 PRO B O 1
ATOM 3261 N N . GLN B 1 150 ? -5.82 -17.453 -18.453 1 94.19 150 GLN B N 1
ATOM 3262 C CA . GLN B 1 150 ? -4.98 -18.531 -18.969 1 94.19 150 GLN B CA 1
ATOM 3263 C C . GLN B 1 150 ? -3.609 -18.531 -18.297 1 94.19 150 GLN B C 1
ATOM 3265 O O . GLN B 1 150 ? -2.869 -17.547 -18.391 1 94.19 150 GLN B O 1
ATOM 3270 N N . PRO B 1 151 ? -3.207 -19.625 -17.734 1 96 151 PRO B N 1
ATOM 3271 C CA . PRO B 1 151 ? -2.016 -19.625 -16.891 1 96 151 PRO B CA 1
ATOM 3272 C C . PRO B 1 151 ? -0.75 -19.219 -17.641 1 96 151 PRO B C 1
ATOM 3274 O O . PRO B 1 151 ? 0.109 -18.531 -17.078 1 96 151 PRO B O 1
ATOM 3277 N N . LYS B 1 152 ? -0.676 -19.578 -18.812 1 94.31 152 LYS B N 1
ATOM 3278 C CA . LYS B 1 152 ? 0.535 -19.25 -19.562 1 94.31 152 LYS B CA 1
ATOM 3279 C C . LYS B 1 152 ? 0.815 -17.75 -19.547 1 94.31 152 LYS B C 1
ATOM 3281 O O . LYS B 1 152 ? 1.961 -17.328 -19.375 1 94.31 152 LYS B O 1
ATOM 3286 N N . THR B 1 153 ? -0.212 -17.016 -19.719 1 97 153 THR B N 1
ATOM 3287 C CA . THR B 1 153 ? -0.049 -15.578 -19.844 1 97 153 THR B CA 1
ATOM 3288 C C . THR B 1 153 ? 0.312 -14.961 -18.484 1 97 153 THR B C 1
ATOM 3290 O O . THR B 1 153 ? 1.367 -14.336 -18.344 1 97 153 THR B O 1
ATOM 3293 N N . TYR B 1 154 ? -0.536 -15.148 -17.484 1 98.25 154 TYR B N 1
ATOM 3294 C CA . TYR B 1 154 ? -0.293 -14.445 -16.234 1 98.25 154 TYR B CA 1
ATOM 3295 C C . TYR B 1 154 ? 0.893 -15.047 -15.484 1 98.25 154 TYR B C 1
ATOM 3297 O O . TYR B 1 154 ? 1.6 -14.344 -14.758 1 98.25 154 TYR B O 1
ATOM 3305 N N . LEU B 1 155 ? 1.19 -16.312 -15.664 1 98.5 155 LEU B N 1
ATOM 3306 C CA . LEU B 1 155 ? 2.371 -16.906 -15.039 1 98.5 155 LEU B CA 1
ATOM 3307 C C . LEU B 1 155 ? 3.645 -16.438 -15.734 1 98.5 155 LEU B C 1
ATOM 3309 O O . LEU B 1 155 ? 4.688 -16.281 -15.094 1 98.5 155 LEU B O 1
ATOM 3313 N N . GLY B 1 156 ? 3.523 -16.297 -17.094 1 98.31 156 GLY B N 1
ATOM 3314 C CA . GLY B 1 156 ? 4.645 -15.68 -17.781 1 98.31 156 GLY B CA 1
ATOM 3315 C C . GLY B 1 156 ? 4.992 -14.297 -17.25 1 98.31 156 GLY B C 1
ATOM 3316 O O . GLY B 1 156 ? 6.168 -13.984 -17.047 1 98.31 156 GLY B O 1
ATOM 3317 N N . PHE B 1 157 ? 4.008 -13.484 -17.016 1 98.88 157 PHE B N 1
ATOM 3318 C CA . PHE B 1 157 ? 4.172 -12.156 -16.438 1 98.88 157 PHE B CA 1
ATOM 3319 C C . PHE B 1 157 ? 4.793 -12.242 -15.047 1 98.88 157 PHE B C 1
ATOM 3321 O O . PHE B 1 157 ? 5.742 -11.516 -14.734 1 98.88 157 PHE B O 1
ATOM 3328 N N . THR B 1 158 ? 4.277 -13.148 -14.227 1 98.94 158 THR B N 1
ATOM 3329 C CA . THR B 1 158 ? 4.75 -13.336 -12.859 1 98.94 158 THR B CA 1
ATOM 3330 C C . THR B 1 158 ? 6.207 -13.797 -12.852 1 98.94 158 THR B C 1
ATOM 3332 O O . THR B 1 158 ? 7.012 -13.305 -12.055 1 98.94 158 THR B O 1
ATOM 3335 N N . LEU B 1 159 ? 6.516 -14.719 -13.727 1 98.88 159 LEU B N 1
ATOM 3336 C CA . LEU B 1 159 ? 7.895 -15.18 -13.828 1 98.88 159 LEU B CA 1
ATOM 3337 C C . LEU B 1 159 ? 8.812 -14.055 -14.297 1 98.88 159 LEU B C 1
ATOM 3339 O O . LEU B 1 159 ? 9.906 -13.875 -13.75 1 98.88 159 LEU B O 1
ATOM 3343 N N . CYS B 1 160 ? 8.406 -13.312 -15.281 1 98.94 160 CYS B N 1
ATOM 3344 C CA . CYS B 1 160 ? 9.188 -12.188 -15.781 1 98.94 160 CYS B CA 1
ATOM 3345 C C . CYS B 1 160 ? 9.531 -11.219 -14.648 1 98.94 160 CYS B C 1
ATOM 3347 O O . CYS B 1 160 ? 10.688 -10.836 -14.492 1 98.94 160 CYS B O 1
ATOM 3349 N N . LEU B 1 161 ? 8.555 -10.812 -13.852 1 98.88 161 LEU B N 1
ATOM 3350 C CA . LEU B 1 161 ? 8.781 -9.93 -12.711 1 98.88 161 LEU B CA 1
ATOM 3351 C C . LEU B 1 161 ? 9.734 -10.562 -11.711 1 98.88 161 LEU B C 1
ATOM 3353 O O . LEU B 1 161 ? 10.648 -9.898 -11.219 1 98.88 161 LEU B O 1
ATOM 3357 N N . SER B 1 162 ? 9.547 -11.836 -11.477 1 98.88 162 SER B N 1
ATOM 3358 C CA . SER B 1 162 ? 10.297 -12.523 -10.422 1 98.88 162 SER B CA 1
ATOM 3359 C C . SER B 1 162 ? 11.781 -12.586 -10.758 1 98.88 162 SER B C 1
ATOM 3361 O O . SER B 1 162 ? 12.625 -12.617 -9.859 1 98.88 162 SER B O 1
ATOM 3363 N N . LEU B 1 163 ? 12.102 -12.578 -12.008 1 98.75 163 LEU B N 1
ATOM 3364 C CA . LEU B 1 163 ? 13.5 -12.641 -12.422 1 98.75 163 LEU B CA 1
ATOM 3365 C C . LEU B 1 163 ? 14.25 -11.375 -12 1 98.75 163 LEU B C 1
ATOM 3367 O O . LEU B 1 163 ? 15.477 -11.375 -11.922 1 98.75 163 LEU B O 1
ATOM 3371 N N . SER B 1 164 ? 13.57 -10.32 -11.781 1 98.56 164 SER B N 1
ATOM 3372 C CA . SER B 1 164 ? 14.094 -9.078 -11.242 1 98.56 164 SER B CA 1
ATOM 3373 C C . SER B 1 164 ? 13.336 -8.648 -9.984 1 98.56 164 SER B C 1
ATOM 3375 O O . SER B 1 164 ? 12.969 -7.48 -9.844 1 98.56 164 SER B O 1
ATOM 3377 N N . TYR B 1 165 ? 13.133 -9.578 -9.078 1 98.31 165 TYR B N 1
ATOM 3378 C CA . TYR B 1 165 ? 12.211 -9.422 -7.961 1 98.31 165 TYR B CA 1
ATOM 3379 C C . TYR B 1 165 ? 12.602 -8.234 -7.094 1 98.31 165 TYR B C 1
ATOM 3381 O O . TYR B 1 165 ? 11.742 -7.535 -6.555 1 98.31 165 TYR B O 1
ATOM 3389 N N . PRO B 1 166 ? 13.93 -7.812 -6.883 1 97.06 166 PRO B N 1
ATOM 3390 C CA . PRO B 1 166 ? 14.219 -6.66 -6.027 1 97.06 166 PRO B CA 1
ATOM 3391 C C . PRO B 1 166 ? 13.648 -5.355 -6.582 1 97.06 166 PRO B C 1
ATOM 3393 O O . PRO B 1 166 ? 13.398 -4.414 -5.824 1 97.06 166 PRO B O 1
ATOM 3396 N N . ASP B 1 167 ? 13.422 -5.359 -7.914 1 97.38 167 ASP B N 1
ATOM 3397 C CA . ASP B 1 167 ? 13.023 -4.125 -8.586 1 97.38 167 ASP B CA 1
ATOM 3398 C C . ASP B 1 167 ? 11.508 -4 -8.648 1 97.38 167 ASP B C 1
ATOM 3400 O O . ASP B 1 167 ? 10.977 -2.982 -9.102 1 97.38 167 ASP B O 1
ATOM 3404 N N . ILE B 1 168 ? 10.805 -5.027 -8.258 1 97.5 168 ILE B N 1
ATOM 3405 C CA . ILE B 1 168 ? 9.352 -4.934 -8.188 1 97.5 168 ILE B CA 1
ATOM 3406 C C . ILE B 1 168 ? 8.953 -3.836 -7.207 1 97.5 168 ILE B C 1
ATOM 3408 O O . ILE B 1 168 ? 9.477 -3.771 -6.09 1 97.5 168 ILE B O 1
ATOM 3412 N N . PRO B 1 169 ? 8.07 -2.938 -7.629 1 96.94 169 PRO B N 1
ATOM 3413 C CA . PRO B 1 169 ? 7.25 -2.871 -8.844 1 96.94 169 PRO B CA 1
ATOM 3414 C C . PRO B 1 169 ? 7.695 -1.768 -9.797 1 96.94 169 PRO B C 1
ATOM 3416 O O . PRO B 1 169 ? 6.855 -1.088 -10.391 1 96.94 169 PRO B O 1
ATOM 3419 N N . ALA B 1 170 ? 8.953 -1.572 -10.07 1 96.25 170 ALA B N 1
ATOM 3420 C CA . ALA B 1 170 ? 9.422 -0.51 -10.953 1 96.25 170 ALA B CA 1
ATOM 3421 C C . ALA B 1 170 ? 8.594 -0.45 -12.234 1 96.25 170 ALA B C 1
ATOM 3423 O O . ALA B 1 170 ? 8.297 -1.483 -12.836 1 96.25 170 ALA B O 1
ATOM 3424 N N . ARG B 1 171 ? 8.25 0.762 -12.656 1 93.5 171 ARG B N 1
ATOM 3425 C CA . ARG B 1 171 ? 7.383 0.981 -13.812 1 93.5 171 ARG B CA 1
ATOM 3426 C C . ARG B 1 171 ? 7.977 0.35 -15.07 1 93.5 171 ARG B C 1
ATOM 3428 O O . ARG B 1 171 ? 7.281 -0.344 -15.812 1 93.5 171 ARG B O 1
ATOM 3435 N N . GLU B 1 172 ? 9.258 0.613 -15.266 1 95.88 172 GLU B N 1
ATOM 3436 C CA . GLU B 1 172 ? 9.906 0.089 -16.453 1 95.88 172 GLU B CA 1
ATOM 3437 C C . GLU B 1 172 ? 9.891 -1.438 -16.484 1 95.88 172 GLU B C 1
ATOM 3439 O O . GLU B 1 172 ? 9.703 -2.049 -17.531 1 95.88 172 GLU B O 1
ATOM 3444 N N . LEU B 1 173 ? 10.078 -2.018 -15.328 1 98.06 173 LEU B N 1
ATOM 3445 C CA . LEU B 1 173 ? 10.047 -3.471 -15.211 1 98.06 173 LEU B CA 1
ATOM 3446 C C . LEU B 1 173 ? 8.648 -4.008 -15.531 1 98.06 173 LEU B C 1
ATOM 3448 O O . LEU B 1 173 ? 8.508 -4.953 -16.312 1 98.06 173 LEU B O 1
ATOM 3452 N N . VAL B 1 174 ? 7.629 -3.43 -14.961 1 98.31 174 VAL B N 1
ATOM 3453 C CA . VAL B 1 174 ? 6.246 -3.854 -15.164 1 98.31 174 VAL B CA 1
ATOM 3454 C C . VAL B 1 174 ? 5.871 -3.711 -16.641 1 98.31 174 VAL B C 1
ATOM 3456 O O . VAL B 1 174 ? 5.254 -4.609 -17.219 1 98.31 174 VAL B O 1
ATOM 3459 N N . GLU B 1 175 ? 6.293 -2.623 -17.203 1 97.75 175 GLU B N 1
ATOM 3460 C CA . GLU B 1 175 ? 5.969 -2.375 -18.609 1 97.75 175 GLU B CA 1
ATOM 3461 C C . GLU B 1 175 ? 6.645 -3.395 -19.516 1 97.75 175 GLU B C 1
ATOM 3463 O O . GLU B 1 175 ? 6.016 -3.934 -20.438 1 97.75 175 GLU B O 1
ATOM 3468 N N . SER B 1 176 ? 7.891 -3.65 -19.312 1 98.44 176 SER B N 1
ATOM 3469 C CA . SER B 1 176 ? 8.625 -4.609 -20.125 1 98.44 176 SER B CA 1
ATOM 3470 C C . SER B 1 176 ? 8.055 -6.012 -19.984 1 98.44 176 SER B C 1
ATOM 3472 O O . SER B 1 176 ? 7.898 -6.727 -20.984 1 98.44 176 SER B O 1
ATOM 3474 N N . CYS B 1 177 ? 7.688 -6.387 -18.766 1 98.88 177 CYS B N 1
ATOM 3475 C CA . CYS B 1 177 ? 7.152 -7.723 -18.516 1 98.88 177 CYS B CA 1
ATOM 3476 C C . CYS B 1 177 ? 5.742 -7.852 -19.078 1 98.88 177 CYS B C 1
ATOM 3478 O O . CYS B 1 177 ? 5.352 -8.922 -19.547 1 98.88 177 CYS B O 1
ATOM 3480 N N . ALA B 1 178 ? 4.965 -6.742 -18.984 1 98.75 178 ALA B N 1
ATOM 3481 C CA . ALA B 1 178 ? 3.639 -6.758 -19.594 1 98.75 178 ALA B CA 1
ATOM 3482 C C . ALA B 1 178 ? 3.734 -6.984 -21.109 1 98.75 178 ALA B C 1
ATOM 3484 O O . ALA B 1 178 ? 3.029 -7.828 -21.656 1 98.75 178 ALA B O 1
ATOM 3485 N N . LEU B 1 179 ? 4.625 -6.238 -21.688 1 98.06 179 LEU B N 1
ATOM 3486 C CA . LEU B 1 179 ? 4.832 -6.371 -23.125 1 98.06 179 LEU B CA 1
ATOM 3487 C C . LEU B 1 179 ? 5.285 -7.785 -23.469 1 98.06 179 LEU B C 1
ATOM 3489 O O . LEU B 1 179 ? 4.746 -8.398 -24.391 1 98.06 179 LEU B O 1
ATOM 3493 N N . GLU B 1 180 ? 6.195 -8.336 -22.797 1 98.06 180 GLU B N 1
ATOM 3494 C CA . GLU B 1 180 ? 6.758 -9.656 -23.062 1 98.06 180 GLU B CA 1
ATOM 3495 C C . GLU B 1 180 ? 5.695 -10.742 -22.922 1 98.06 180 GLU B C 1
ATOM 3497 O O . GLU B 1 180 ? 5.73 -11.742 -23.641 1 98.06 180 GLU B O 1
ATOM 3502 N N . SER B 1 181 ? 4.766 -10.547 -22.062 1 98.12 181 SER B N 1
ATOM 3503 C CA . SER B 1 181 ? 3.818 -11.609 -21.734 1 98.12 181 SER B CA 1
ATOM 3504 C C . SER B 1 181 ? 2.477 -11.383 -22.422 1 98.12 181 SER B C 1
ATOM 3506 O O . SER B 1 181 ? 1.509 -12.102 -22.172 1 98.12 181 SER B O 1
ATOM 3508 N N . GLY B 1 182 ? 2.385 -10.367 -23.219 1 97.62 182 GLY B N 1
ATOM 3509 C CA . GLY B 1 182 ? 1.149 -10.102 -23.953 1 97.62 182 GLY B CA 1
ATOM 3510 C C . GLY B 1 182 ? 0.069 -9.484 -23.078 1 97.62 182 GLY B C 1
ATOM 3511 O O . GLY B 1 182 ? -1.12 -9.734 -23.281 1 97.62 182 GLY B O 1
ATOM 3512 N N . ILE B 1 183 ? 0.434 -8.797 -22.078 1 98.25 183 ILE B N 1
ATOM 3513 C CA . ILE B 1 183 ? -0.494 -8.133 -21.172 1 98.25 183 ILE B CA 1
ATOM 3514 C C . ILE B 1 183 ? -0.608 -6.652 -21.531 1 98.25 183 ILE B C 1
ATOM 3516 O O . ILE B 1 183 ? 0.398 -5.996 -21.812 1 98.25 183 ILE B O 1
ATOM 3520 N N . ASP B 1 184 ? -1.818 -6.199 -21.594 1 98.25 184 ASP B N 1
ATOM 3521 C CA . ASP B 1 184 ? -2.084 -4.785 -21.844 1 98.25 184 ASP B CA 1
ATOM 3522 C C . ASP B 1 184 ? -1.82 -3.945 -20.594 1 98.25 184 ASP B C 1
ATOM 3524 O O . ASP B 1 184 ? -2.557 -4.039 -19.609 1 98.25 184 ASP B O 1
ATOM 3528 N N . LYS B 1 185 ? -0.902 -3.125 -20.797 1 97.19 185 LYS B N 1
ATOM 3529 C CA . LYS B 1 185 ? -0.475 -2.322 -19.656 1 97.19 185 LYS B CA 1
ATOM 3530 C C . LYS B 1 185 ? -1.615 -1.445 -19.141 1 97.19 185 LYS B C 1
ATOM 3532 O O . LYS B 1 185 ? -1.788 -1.288 -17.922 1 97.19 185 LYS B O 1
ATOM 3537 N N . ALA B 1 186 ? -2.344 -0.845 -20.016 1 96.75 186 ALA B N 1
ATOM 3538 C CA . ALA B 1 186 ? -3.438 0.039 -19.625 1 96.75 186 ALA B CA 1
ATOM 3539 C C . ALA B 1 186 ? -4.516 -0.725 -18.859 1 96.75 186 ALA B C 1
ATOM 3541 O O . ALA B 1 186 ? -5.066 -0.218 -17.875 1 96.75 186 ALA B O 1
ATOM 3542 N N . LYS B 1 187 ? -4.82 -1.875 -19.328 1 98.06 187 LYS B N 1
ATOM 3543 C CA . LYS B 1 187 ? -5.797 -2.709 -18.625 1 98.06 187 LYS B CA 1
ATOM 3544 C C . LYS B 1 187 ? -5.285 -3.113 -17.25 1 98.06 187 LYS B C 1
ATOM 3546 O O . LYS B 1 187 ? -6.055 -3.16 -16.281 1 98.06 187 LYS B O 1
ATOM 3551 N N . LEU B 1 188 ? -4.012 -3.426 -17.203 1 98.12 188 LEU B N 1
ATOM 3552 C CA . LEU B 1 188 ? -3.398 -3.783 -15.922 1 98.12 188 LEU B CA 1
ATOM 3553 C C . LEU B 1 188 ? -3.484 -2.623 -14.938 1 98.12 188 LEU B C 1
ATOM 3555 O O . LEU B 1 188 ? -3.861 -2.814 -13.773 1 98.12 188 LEU B O 1
ATOM 3559 N N . GLU B 1 189 ? -3.146 -1.448 -15.367 1 94.25 189 GLU B N 1
ATOM 3560 C CA . GLU B 1 189 ? -3.213 -0.249 -14.539 1 94.25 189 GLU B CA 1
ATOM 3561 C C . GLU B 1 189 ? -4.648 0.045 -14.109 1 94.25 189 GLU B C 1
ATOM 3563 O O . GLU B 1 189 ? -4.891 0.432 -12.961 1 94.25 189 GLU B O 1
ATOM 3568 N N . ALA B 1 190 ? -5.562 -0.114 -15.023 1 96.25 190 ALA B N 1
ATOM 3569 C CA . ALA B 1 190 ? -6.977 0.099 -14.719 1 96.25 190 ALA B CA 1
ATOM 3570 C C . ALA B 1 190 ? -7.457 -0.879 -13.648 1 96.25 190 ALA B C 1
ATOM 3572 O O . ALA B 1 190 ? -8.25 -0.517 -12.773 1 96.25 190 ALA B O 1
ATOM 3573 N N . CYS B 1 191 ? -7.016 -2.061 -13.711 1 97.81 191 CYS B N 1
ATOM 3574 C CA . CYS B 1 191 ? -7.379 -3.07 -12.727 1 97.81 191 CYS B CA 1
ATOM 3575 C C . CYS B 1 191 ? -6.898 -2.668 -11.336 1 97.81 191 CYS B C 1
ATOM 3577 O O . CYS B 1 191 ? -7.637 -2.791 -10.359 1 97.81 191 CYS B O 1
ATOM 3579 N N . THR B 1 192 ? -5.668 -2.164 -11.234 1 95.31 192 THR B N 1
ATOM 3580 C CA . THR B 1 192 ? -5.09 -1.8 -9.945 1 95.31 192 THR B CA 1
ATOM 3581 C C . THR B 1 192 ? -5.797 -0.579 -9.367 1 95.31 192 THR B C 1
ATOM 3583 O O . THR B 1 192 ? -5.828 -0.392 -8.148 1 95.31 192 THR B O 1
ATOM 3586 N N . ALA B 1 193 ? -6.406 0.166 -10.18 1 92.56 193 ALA B N 1
ATOM 3587 C CA . ALA B 1 193 ? -7.02 1.417 -9.742 1 92.56 193 ALA B CA 1
ATOM 3588 C C . ALA B 1 193 ? -8.539 1.28 -9.648 1 92.56 193 ALA B C 1
ATOM 3590 O O . ALA B 1 193 ? -9.227 2.209 -9.219 1 92.56 193 ALA B O 1
ATOM 3591 N N . ASP B 1 194 ? -9.07 0.13 -10.078 1 94.88 194 ASP B N 1
ATOM 3592 C CA . ASP B 1 194 ? -10.516 -0.061 -10.141 1 94.88 194 ASP B CA 1
ATOM 3593 C C . ASP B 1 194 ? -11.156 0.2 -8.781 1 94.88 194 ASP B C 1
ATOM 3595 O O . ASP B 1 194 ? -10.68 -0.285 -7.754 1 94.88 194 ASP B O 1
ATOM 3599 N N . ASP B 1 195 ? -12.297 0.981 -8.812 1 94.75 195 ASP B N 1
ATOM 3600 C CA . ASP B 1 195 ? -12.984 1.379 -7.59 1 94.75 195 ASP B CA 1
ATOM 3601 C C . ASP B 1 195 ? -12.016 2.02 -6.598 1 94.75 195 ASP B C 1
ATOM 3603 O O . ASP B 1 195 ? -11.961 1.623 -5.434 1 94.75 195 ASP B O 1
ATOM 3607 N N . ASN B 1 196 ? -11.195 2.887 -7.098 1 91 196 ASN B N 1
ATOM 3608 C CA . ASN B 1 196 ? -10.211 3.633 -6.324 1 91 196 ASN B CA 1
ATOM 3609 C C . ASN B 1 196 ? -9.219 2.699 -5.633 1 91 196 ASN B C 1
ATOM 3611 O O . ASN B 1 196 ? -8.781 2.975 -4.512 1 91 196 ASN B O 1
ATOM 3615 N N . GLY B 1 197 ? -9.016 1.55 -6.234 1 92.5 197 GLY B N 1
ATOM 3616 C CA . GLY B 1 197 ? -8.047 0.593 -5.727 1 92.5 197 GLY B CA 1
ATOM 3617 C C . GLY B 1 197 ? -8.664 -0.475 -4.848 1 92.5 197 GLY B C 1
ATOM 3618 O O . GLY B 1 197 ? -8.039 -1.502 -4.574 1 92.5 197 GLY B O 1
ATOM 3619 N N . HIS B 1 198 ? -9.898 -0.327 -4.41 1 92.38 198 HIS B N 1
ATOM 3620 C CA . HIS B 1 198 ? -10.531 -1.224 -3.445 1 92.38 198 HIS B CA 1
ATOM 3621 C C . HIS B 1 198 ? -10.648 -2.639 -4.004 1 92.38 198 HIS B C 1
ATOM 3623 O O . HIS B 1 198 ? -10.484 -3.615 -3.268 1 92.38 198 HIS B O 1
ATOM 3629 N N . LEU B 1 199 ? -10.891 -2.725 -5.23 1 94.5 199 LEU B N 1
ATOM 3630 C CA . LEU B 1 199 ? -11.062 -4.043 -5.828 1 94.5 199 LEU B CA 1
ATOM 3631 C C . LEU B 1 199 ? -9.75 -4.832 -5.793 1 94.5 199 LEU B C 1
ATOM 3633 O O . LEU B 1 199 ? -9.734 -5.984 -5.363 1 94.5 199 LEU B O 1
ATOM 3637 N N . ALA B 1 200 ? -8.672 -4.234 -6.238 1 95.5 200 ALA B N 1
ATOM 3638 C CA . ALA B 1 200 ? -7.379 -4.914 -6.289 1 95.5 200 ALA B CA 1
ATOM 3639 C C . ALA B 1 200 ? -6.902 -5.285 -4.887 1 95.5 200 ALA B C 1
ATOM 3641 O O . ALA B 1 200 ? -6.379 -6.383 -4.672 1 95.5 200 ALA B O 1
ATOM 3642 N N . TRP B 1 201 ? -7.094 -4.402 -3.973 1 93.44 201 TRP B N 1
ATOM 3643 C CA . TRP B 1 201 ? -6.676 -4.688 -2.605 1 93.44 201 TRP B CA 1
ATOM 3644 C C . TRP B 1 201 ? -7.555 -5.766 -1.979 1 93.44 201 TRP B C 1
ATOM 3646 O O . TRP B 1 201 ? -7.086 -6.566 -1.17 1 93.44 201 TRP B O 1
ATOM 3656 N N . GLY B 1 202 ? -8.82 -5.719 -2.371 1 93.62 202 GLY B N 1
ATOM 3657 C CA . GLY B 1 202 ? -9.695 -6.801 -1.956 1 93.62 202 GLY B CA 1
ATOM 3658 C C . GLY B 1 202 ? -9.242 -8.156 -2.461 1 93.62 202 GLY B C 1
ATOM 3659 O O . GLY B 1 202 ? -9.281 -9.148 -1.724 1 93.62 202 GLY B O 1
ATOM 3660 N N . LEU B 1 203 ? -8.828 -8.203 -3.715 1 96.5 203 LEU B N 1
ATOM 3661 C CA . LEU B 1 203 ? -8.289 -9.43 -4.293 1 96.5 203 LEU B CA 1
ATOM 3662 C C . LEU B 1 203 ? -7.07 -9.906 -3.508 1 96.5 203 LEU B C 1
ATOM 3664 O O . LEU B 1 203 ? -6.926 -11.109 -3.258 1 96.5 203 LEU B O 1
ATOM 3668 N N . LEU B 1 204 ? -6.215 -8.984 -3.156 1 96.94 204 LEU B N 1
ATOM 3669 C CA . LEU B 1 204 ? -5.012 -9.305 -2.398 1 96.94 204 LEU B CA 1
ATOM 3670 C C . LEU B 1 204 ? -5.371 -9.883 -1.032 1 96.94 204 LEU B C 1
ATOM 3672 O O . LEU B 1 204 ? -4.82 -10.906 -0.623 1 96.94 204 LEU B O 1
ATOM 3676 N N . LYS B 1 205 ? -6.293 -9.266 -0.342 1 94.75 205 LYS B N 1
ATOM 3677 C CA . LYS B 1 205 ? -6.73 -9.734 0.972 1 94.75 205 LYS B CA 1
ATOM 3678 C C . LYS B 1 205 ? -7.305 -11.141 0.892 1 94.75 205 LYS B C 1
ATOM 3680 O O . LYS B 1 205 ? -7.008 -11.992 1.736 1 94.75 205 LYS B O 1
ATOM 3685 N N . LYS B 1 206 ? -8.133 -11.336 -0.089 1 96.5 206 LYS B N 1
ATOM 3686 C CA . LYS B 1 206 ? -8.703 -12.664 -0.279 1 96.5 206 LYS B CA 1
ATOM 3687 C C . LYS B 1 206 ? -7.617 -13.703 -0.541 1 96.5 206 LYS B C 1
ATOM 3689 O O . LYS B 1 206 ? -7.703 -14.836 -0.066 1 96.5 206 LYS B O 1
ATOM 3694 N N . SER B 1 207 ? -6.66 -13.336 -1.294 1 98.25 207 SER B N 1
ATOM 3695 C CA . SER B 1 207 ? -5.551 -14.234 -1.582 1 98.25 207 SER B CA 1
ATOM 3696 C C . SER B 1 207 ? -4.766 -14.57 -0.317 1 98.25 207 SER B C 1
ATOM 3698 O O . SER B 1 207 ? -4.367 -15.719 -0.109 1 98.25 207 SER B O 1
ATOM 3700 N N . PHE B 1 208 ? -4.523 -13.547 0.53 1 96.75 208 PHE B N 1
ATOM 3701 C CA . PHE B 1 208 ? -3.863 -13.773 1.811 1 96.75 208 PHE B CA 1
ATOM 3702 C C . PHE B 1 208 ? -4.672 -14.727 2.68 1 96.75 208 PHE B C 1
ATOM 3704 O O . PHE B 1 208 ? -4.117 -15.648 3.287 1 96.75 208 PHE B O 1
ATOM 3711 N N . GLN B 1 209 ? -5.953 -14.523 2.713 1 96.19 209 GLN B N 1
ATOM 3712 C CA . GLN B 1 209 ? -6.832 -15.375 3.504 1 96.19 209 GLN B CA 1
ATOM 3713 C C . GLN B 1 209 ? -6.793 -16.812 3.008 1 96.19 209 GLN B C 1
ATOM 3715 O O . GLN B 1 209 ? -6.801 -17.75 3.807 1 96.19 209 GLN B O 1
ATOM 3720 N N . ARG B 1 210 ? -6.734 -16.969 1.771 1 97.62 210 ARG B N 1
ATOM 3721 C CA . ARG B 1 210 ? -6.648 -18.312 1.186 1 97.62 210 ARG B CA 1
ATOM 3722 C C . ARG B 1 210 ? -5.398 -19.031 1.669 1 97.62 210 ARG B C 1
ATOM 3724 O O . ARG B 1 210 ? -5.465 -20.203 2.047 1 97.62 210 ARG B O 1
ATOM 3731 N N . SER B 1 211 ? -4.27 -18.344 1.57 1 98.38 211 SER B N 1
ATOM 3732 C CA . SER B 1 211 ? -3.021 -18.953 2.023 1 98.38 211 SER B CA 1
ATOM 3733 C C . SER B 1 211 ? -3.059 -19.25 3.52 1 98.38 211 SER B C 1
ATOM 3735 O O . SER B 1 211 ? -2.564 -20.281 3.969 1 98.38 211 SER B O 1
ATOM 3737 N N . GLU B 1 212 ? -3.646 -18.312 4.238 1 96.31 212 GLU B N 1
ATOM 3738 C CA . GLU B 1 212 ? -3.803 -18.531 5.672 1 96.31 212 GLU B CA 1
ATOM 3739 C C . GLU B 1 212 ? -4.684 -19.75 5.953 1 96.31 212 GLU B C 1
ATOM 3741 O O . GLU B 1 212 ? -4.344 -20.578 6.789 1 96.31 212 GLU B O 1
ATOM 3746 N N . ASP B 1 213 ? -5.816 -19.859 5.301 1 97.12 213 ASP B N 1
ATOM 3747 C CA . ASP B 1 213 ? -6.746 -20.969 5.477 1 97.12 213 ASP B CA 1
ATOM 3748 C C . ASP B 1 213 ? -6.086 -22.297 5.141 1 97.12 213 ASP B C 1
ATOM 3750 O O . ASP B 1 213 ? -6.422 -23.328 5.723 1 97.12 213 ASP B O 1
ATOM 3754 N N . ALA B 1 214 ? -5.156 -22.281 4.23 1 98.19 214 ALA B N 1
ATOM 3755 C CA . ALA B 1 214 ? -4.445 -23.5 3.82 1 98.19 214 ALA B CA 1
ATOM 3756 C C . ALA B 1 214 ? -3.24 -23.75 4.723 1 98.19 214 ALA B C 1
ATOM 3758 O O . ALA B 1 214 ? -2.482 -24.703 4.496 1 98.19 214 ALA B O 1
ATOM 3759 N N . ASN B 1 215 ? -2.979 -22.906 5.707 1 97.56 215 ASN B N 1
ATOM 3760 C CA . ASN B 1 215 ? -1.872 -23 6.652 1 97.56 215 ASN B CA 1
ATOM 3761 C C . ASN B 1 215 ? -0.522 -22.938 5.941 1 97.56 215 ASN B C 1
ATOM 3763 O O . ASN B 1 215 ? 0.398 -23.688 6.285 1 97.56 215 ASN B O 1
ATOM 3767 N N . VAL B 1 216 ? -0.451 -22.125 4.887 1 98.38 216 VAL B N 1
ATOM 3768 C CA . VAL B 1 216 ? 0.781 -21.953 4.121 1 98.38 216 VAL B CA 1
ATOM 3769 C C . VAL B 1 216 ? 1.493 -20.688 4.562 1 98.38 216 VAL B C 1
ATOM 3771 O O . VAL B 1 216 ? 0.908 -19.594 4.535 1 98.38 216 VAL B O 1
ATOM 3774 N N . THR B 1 217 ? 2.803 -20.828 4.898 1 95.94 217 THR B N 1
ATOM 3775 C CA . THR B 1 217 ? 3.529 -19.672 5.402 1 95.94 217 THR B CA 1
ATOM 3776 C C . THR B 1 217 ? 4.836 -19.469 4.637 1 95.94 217 THR B C 1
ATOM 3778 O O . THR B 1 217 ? 5.477 -18.422 4.75 1 95.94 217 THR B O 1
ATOM 3781 N N . ALA B 1 218 ? 5.125 -20.438 3.801 1 97.75 218 ALA B N 1
ATOM 3782 C CA . ALA B 1 218 ? 6.418 -20.375 3.121 1 97.75 218 ALA B CA 1
ATOM 3783 C C . ALA B 1 218 ? 6.238 -20.078 1.632 1 97.75 218 ALA B C 1
ATOM 3785 O O . ALA B 1 218 ? 5.43 -20.734 0.962 1 97.75 218 ALA B O 1
ATOM 3786 N N . SER B 1 219 ? 6.852 -19.062 1.174 1 97.81 219 SER B N 1
ATOM 3787 C CA . SER B 1 219 ? 6.992 -18.812 -0.255 1 97.81 219 SER B CA 1
ATOM 3788 C C . SER B 1 219 ? 8.305 -19.359 -0.793 1 97.81 219 SER B C 1
ATOM 3790 O O . SER B 1 219 ? 9.383 -18.938 -0.379 1 97.81 219 SER B O 1
ATOM 3792 N N . CYS B 1 220 ? 8.109 -20.391 -1.584 1 98.56 220 CYS B N 1
ATOM 3793 C CA . CYS B 1 220 ? 7.035 -20.891 -2.432 1 98.56 220 CYS B CA 1
ATOM 3794 C C . CYS B 1 220 ? 6.527 -22.234 -1.925 1 98.56 220 CYS B C 1
ATOM 3796 O O . CYS B 1 220 ? 7.32 -23.125 -1.602 1 98.56 220 CYS B O 1
ATOM 3798 N N . THR B 1 221 ? 5.242 -22.359 -1.788 1 98.94 221 THR B N 1
ATOM 3799 C CA . THR B 1 221 ? 4.594 -23.641 -1.502 1 98.94 221 THR B CA 1
ATOM 3800 C C . THR B 1 221 ? 3.707 -24.062 -2.668 1 98.94 221 THR B C 1
ATOM 3802 O O . THR B 1 221 ? 2.848 -23.312 -3.115 1 98.94 221 THR B O 1
ATOM 3805 N N . VAL B 1 222 ? 3.951 -25.281 -3.156 1 98.88 222 VAL B N 1
ATOM 3806 C CA . VAL B 1 222 ? 3.137 -25.875 -4.215 1 98.88 222 VAL B CA 1
ATOM 3807 C C . VAL B 1 222 ? 2.188 -26.906 -3.621 1 98.88 222 VAL B C 1
ATOM 3809 O O . VAL B 1 222 ? 2.613 -27.797 -2.873 1 98.88 222 VAL B O 1
ATOM 3812 N N . ARG B 1 223 ? 0.936 -26.734 -3.938 1 98.69 223 ARG B N 1
ATOM 3813 C CA . ARG B 1 223 ? -0.076 -27.672 -3.479 1 98.69 223 ARG B CA 1
ATOM 3814 C C . ARG B 1 223 ? -0.726 -28.391 -4.656 1 98.69 223 ARG B C 1
ATOM 3816 O O . ARG B 1 223 ? -1.017 -27.781 -5.684 1 98.69 223 ARG B O 1
ATOM 3823 N N . LEU B 1 224 ? -0.87 -29.625 -4.539 1 98.31 224 LEU B N 1
ATOM 3824 C CA . LEU B 1 224 ? -1.519 -30.5 -5.516 1 98.31 224 LEU B CA 1
ATOM 3825 C C . LEU B 1 224 ? -2.715 -31.203 -4.898 1 98.31 224 LEU B C 1
ATOM 3827 O O . LEU B 1 224 ? -2.58 -31.875 -3.869 1 98.31 224 LEU B O 1
ATOM 3831 N N . ALA B 1 225 ? -3.953 -31.016 -5.523 1 97.06 225 ALA B N 1
ATOM 3832 C CA . ALA B 1 225 ? -5.188 -31.578 -4.992 1 97.06 225 ALA B CA 1
ATOM 3833 C C . ALA B 1 225 ? -5.375 -31.219 -3.523 1 97.06 225 ALA B C 1
ATOM 3835 O O . ALA B 1 225 ? -5.648 -32.094 -2.689 1 97.06 225 ALA B O 1
ATOM 3836 N N . GLU B 1 226 ? -4.984 -30 -3.176 1 96.81 226 GLU B N 1
ATOM 3837 C CA . GLU B 1 226 ? -5.262 -29.344 -1.904 1 96.81 226 GLU B CA 1
ATOM 3838 C C . GLU B 1 226 ? -4.309 -29.812 -0.812 1 96.81 226 GLU B C 1
ATOM 3840 O O . GLU B 1 226 ? -4.496 -29.5 0.364 1 96.81 226 GLU B O 1
ATOM 3845 N N . GLU B 1 227 ? -3.303 -30.516 -1.248 1 97.25 227 GLU B N 1
ATOM 3846 C CA . GLU B 1 227 ? -2.275 -30.953 -0.308 1 97.25 227 GLU B CA 1
ATOM 3847 C C . GLU B 1 227 ? -0.91 -30.375 -0.676 1 97.25 227 GLU B C 1
ATOM 3849 O O . GLU B 1 227 ? -0.575 -30.266 -1.856 1 97.25 227 GLU B O 1
ATOM 3854 N N . VAL B 1 228 ? -0.131 -30.125 0.363 1 98.38 228 VAL B N 1
ATOM 3855 C CA . VAL B 1 228 ? 1.218 -29.641 0.111 1 98.38 228 VAL B CA 1
ATOM 3856 C C . VAL B 1 228 ? 2.023 -30.688 -0.647 1 98.38 228 VAL B C 1
ATOM 3858 O O . VAL B 1 228 ? 2.096 -31.844 -0.227 1 98.38 228 VAL B O 1
ATOM 3861 N N . ARG B 1 229 ? 2.57 -30.281 -1.735 1 98.31 229 ARG B N 1
ATOM 3862 C CA . ARG B 1 229 ? 3.318 -31.203 -2.592 1 98.31 229 ARG B CA 1
ATOM 3863 C C . ARG B 1 229 ? 4.809 -30.891 -2.557 1 98.31 229 ARG B C 1
ATOM 3865 O O . ARG B 1 229 ? 5.641 -31.797 -2.682 1 98.31 229 ARG B O 1
ATOM 3872 N N . CYS B 1 230 ? 5.164 -29.703 -2.486 1 98.56 230 CYS B N 1
ATOM 3873 C CA . CYS B 1 230 ? 6.562 -29.281 -2.432 1 98.56 230 CYS B CA 1
ATOM 3874 C C . CYS B 1 230 ? 6.691 -27.859 -1.9 1 98.56 230 CYS B C 1
ATOM 3876 O O . CYS B 1 230 ? 5.879 -27 -2.229 1 98.56 230 CYS B O 1
ATOM 3878 N N . ILE B 1 231 ? 7.781 -27.656 -1.17 1 98.75 231 ILE B N 1
ATOM 3879 C CA . ILE B 1 231 ? 8.078 -26.328 -0.627 1 98.75 231 ILE B CA 1
ATOM 3880 C C . ILE B 1 231 ? 9.5 -25.922 -1.027 1 98.75 231 ILE B C 1
ATOM 3882 O O . ILE B 1 231 ? 10.43 -26.719 -0.933 1 98.75 231 ILE B O 1
ATOM 3886 N N . ARG B 1 232 ? 9.672 -24.75 -1.589 1 98.62 232 ARG B N 1
ATOM 3887 C CA . ARG B 1 232 ? 10.977 -24.125 -1.806 1 98.62 232 ARG B CA 1
ATOM 3888 C C . ARG B 1 232 ? 11.242 -23.031 -0.767 1 98.62 232 ARG B C 1
ATOM 3890 O O . ARG B 1 232 ? 10.57 -22 -0.758 1 98.62 232 ARG B O 1
ATOM 3897 N N . ASP B 1 233 ? 12.172 -23.25 0.108 1 97.75 233 ASP B N 1
ATOM 3898 C CA . ASP B 1 233 ? 12.445 -22.344 1.222 1 97.75 233 ASP B CA 1
ATOM 3899 C C . ASP B 1 233 ? 13.938 -22.328 1.557 1 97.75 233 ASP B C 1
ATOM 3901 O O . ASP B 1 233 ? 14.57 -23.375 1.659 1 97.75 233 ASP B O 1
ATOM 3905 N N . ALA B 1 234 ? 14.438 -21.141 1.636 1 97.25 234 ALA B N 1
ATOM 3906 C CA . ALA B 1 234 ? 15.844 -20.938 1.975 1 97.25 234 ALA B CA 1
ATOM 3907 C C . ALA B 1 234 ? 16.75 -21.641 0.977 1 97.25 234 ALA B C 1
ATOM 3909 O O . ALA B 1 234 ? 17.75 -22.281 1.364 1 97.25 234 ALA B O 1
ATOM 3910 N N . GLY B 1 235 ? 16.297 -21.625 -0.202 1 97.25 235 GLY B N 1
ATOM 3911 C CA . GLY B 1 235 ? 17.141 -22.172 -1.26 1 97.25 235 GLY B CA 1
ATOM 3912 C C . GLY B 1 235 ? 17.062 -23.672 -1.374 1 97.25 235 GLY B C 1
ATOM 3913 O O . GLY B 1 235 ? 17.781 -24.281 -2.182 1 97.25 235 GLY B O 1
ATOM 3914 N N . GLU B 1 236 ? 16.188 -24.25 -0.585 1 97.94 236 GLU B N 1
ATOM 3915 C CA . GLU B 1 236 ? 16.109 -25.703 -0.575 1 97.94 236 GLU B CA 1
ATOM 3916 C C . GLU B 1 236 ? 14.672 -26.172 -0.824 1 97.94 236 GLU B C 1
ATOM 3918 O O . GLU B 1 236 ? 13.719 -25.531 -0.396 1 97.94 236 GLU B O 1
ATOM 3923 N N . TRP B 1 237 ? 14.594 -27.328 -1.524 1 98.19 237 TRP B N 1
ATOM 3924 C CA . TRP B 1 237 ? 13.312 -28 -1.678 1 98.19 237 TRP B CA 1
ATOM 3925 C C . TRP B 1 237 ? 13.016 -28.891 -0.478 1 98.19 237 TRP B C 1
ATOM 3927 O O . TRP B 1 237 ? 13.875 -29.672 -0.045 1 98.19 237 TRP B O 1
ATOM 3937 N N . LYS B 1 238 ? 11.859 -28.703 0.069 1 98 238 LYS B N 1
ATOM 3938 C CA . LYS B 1 238 ? 11.406 -29.469 1.23 1 98 238 LYS B CA 1
ATOM 3939 C C . LYS B 1 238 ? 10.031 -30.062 0.99 1 98 238 LYS B C 1
ATOM 3941 O O . LYS B 1 238 ? 9.242 -29.531 0.203 1 98 238 LYS B O 1
ATOM 3946 N N . ASP B 1 239 ? 9.703 -31.234 1.667 1 97.25 239 ASP B N 1
ATOM 3947 C CA . ASP B 1 239 ? 8.391 -31.875 1.63 1 97.25 239 ASP B CA 1
ATOM 3948 C C . ASP B 1 239 ? 7.992 -32.219 0.199 1 97.25 239 ASP B C 1
ATOM 3950 O O . ASP B 1 239 ? 6.871 -31.953 -0.227 1 97.25 239 ASP B O 1
ATOM 3954 N N . CYS B 1 240 ? 9.016 -32.719 -0.531 1 97.69 240 CYS B N 1
ATOM 3955 C CA . CYS B 1 240 ? 8.805 -33.094 -1.919 1 97.69 240 CYS B CA 1
ATOM 3956 C C . CYS B 1 240 ? 8.922 -34.625 -2.08 1 97.69 240 CYS B C 1
ATOM 3958 O O . CYS B 1 240 ? 9.727 -35.094 -2.879 1 97.69 240 CYS B O 1
ATOM 3960 N N . GLU B 1 241 ? 8.086 -35.375 -1.406 1 91.69 241 GLU B N 1
ATOM 3961 C CA . GLU B 1 241 ? 8.172 -36.844 -1.364 1 91.69 241 GLU B CA 1
ATOM 3962 C C . GLU B 1 241 ? 8.117 -37.438 -2.768 1 91.69 241 GLU B C 1
ATOM 3964 O O . GLU B 1 241 ? 8.797 -38.438 -3.057 1 91.69 241 GLU B O 1
ATOM 3969 N N . GLY B 1 242 ? 7.508 -36.938 -3.701 1 91 242 GLY B N 1
ATOM 3970 C CA . GLY B 1 242 ? 7.434 -37.469 -5.059 1 91 242 GLY B CA 1
ATOM 3971 C C . GLY B 1 242 ? 8.5 -36.875 -5.973 1 91 242 GLY B C 1
ATOM 3972 O O . GLY B 1 242 ? 8.492 -37.125 -7.18 1 91 242 GLY B O 1
ATOM 3973 N N . GLY B 1 243 ? 9.492 -36.156 -5.398 1 96.56 243 GLY B N 1
ATOM 3974 C CA . GLY B 1 243 ? 10.5 -35.5 -6.199 1 96.56 243 GLY B CA 1
ATOM 3975 C C . GLY B 1 243 ? 10.219 -34.031 -6.402 1 96.56 243 GLY B C 1
ATOM 3976 O O . GLY B 1 243 ? 9.07 -33.594 -6.273 1 96.56 243 GLY B O 1
ATOM 3977 N N . SER B 1 244 ? 11.273 -33.281 -6.715 1 97 244 SER B N 1
ATOM 3978 C CA . SER B 1 244 ? 11.125 -31.828 -6.832 1 97 244 SER B CA 1
ATOM 3979 C C . SER B 1 244 ? 11.312 -31.375 -8.273 1 97 244 SER B C 1
ATOM 3981 O O . SER B 1 244 ? 11.375 -30.172 -8.547 1 97 244 SER B O 1
ATOM 3983 N N . GLY B 1 245 ? 11.422 -32.25 -9.164 1 97.81 245 GLY B N 1
ATOM 3984 C CA . GLY B 1 245 ? 11.641 -31.906 -10.562 1 97.81 245 GLY B CA 1
ATOM 3985 C C . GLY B 1 245 ? 10.352 -31.766 -11.352 1 97.81 245 GLY B C 1
ATOM 3986 O O . GLY B 1 245 ? 9.289 -32.188 -10.898 1 97.81 245 GLY B O 1
ATOM 3987 N N . VAL B 1 246 ? 10.438 -31.203 -12.492 1 98.75 246 VAL B N 1
ATOM 3988 C CA . VAL B 1 246 ? 9.305 -30.984 -13.391 1 98.75 246 VAL B CA 1
ATOM 3989 C C . VAL B 1 246 ? 8.664 -32.344 -13.742 1 98.75 246 VAL B C 1
ATOM 3991 O O . VAL B 1 246 ? 7.438 -32.469 -13.695 1 98.75 246 VAL B O 1
ATOM 3994 N N . LYS B 1 247 ? 9.469 -33.281 -14.086 1 98.38 247 LYS B N 1
ATOM 3995 C CA . LYS B 1 247 ? 8.961 -34.594 -14.453 1 98.38 247 LYS B CA 1
ATOM 3996 C C . LYS B 1 247 ? 8.18 -35.25 -13.305 1 98.38 247 LYS B C 1
ATOM 3998 O O . LYS B 1 247 ? 7.191 -35.938 -13.531 1 98.38 247 LYS B O 1
ATOM 4003 N N . ASP B 1 248 ? 8.648 -35 -12.117 1 98.5 248 ASP B N 1
ATOM 4004 C CA . ASP B 1 248 ? 7.988 -35.562 -10.938 1 98.5 248 ASP B CA 1
ATOM 4005 C C . ASP B 1 248 ? 6.602 -34.938 -10.742 1 98.5 248 ASP B C 1
ATOM 4007 O O . ASP B 1 248 ? 5.621 -35.656 -10.547 1 98.5 248 ASP B O 1
ATOM 4011 N N . LEU B 1 249 ? 6.527 -33.625 -10.797 1 98.5 249 LEU B N 1
ATOM 4012 C CA . LEU B 1 249 ? 5.246 -32.938 -10.625 1 98.5 249 LEU B CA 1
ATOM 4013 C C . LEU B 1 249 ? 4.289 -33.312 -11.758 1 98.5 249 LEU B C 1
ATOM 4015 O O . LEU B 1 249 ? 3.113 -33.594 -11.523 1 98.5 249 LEU B O 1
ATOM 4019 N N . VAL B 1 250 ? 4.773 -33.312 -12.977 1 98.56 250 VAL B N 1
ATOM 4020 C CA . VAL B 1 250 ? 3.963 -33.688 -14.141 1 98.56 250 VAL B CA 1
ATOM 4021 C C . VAL B 1 250 ? 3.43 -35.094 -13.984 1 98.56 250 VAL B C 1
ATOM 4023 O O . VAL B 1 250 ? 2.254 -35.344 -14.25 1 98.56 250 VAL B O 1
ATOM 4026 N N . GLY B 1 251 ? 4.297 -36 -13.578 1 98.06 251 GLY B N 1
ATOM 4027 C CA . GLY B 1 251 ? 3.879 -37.375 -13.352 1 98.06 251 GLY B CA 1
ATOM 4028 C C . GLY B 1 251 ? 2.768 -37.5 -12.328 1 98.06 251 GLY B C 1
ATOM 4029 O O . GLY B 1 251 ? 1.812 -38.25 -12.523 1 98.06 251 GLY B O 1
ATOM 4030 N N . ASP B 1 252 ? 2.916 -36.781 -11.25 1 97.75 252 ASP B N 1
ATOM 4031 C CA . ASP B 1 252 ? 1.889 -36.812 -10.211 1 97.75 252 ASP B CA 1
ATOM 4032 C C . ASP B 1 252 ? 0.556 -36.281 -10.75 1 97.75 252 ASP B C 1
ATOM 4034 O O . ASP B 1 252 ? -0.5 -36.844 -10.453 1 97.75 252 ASP B O 1
ATOM 4038 N N . VAL B 1 253 ? 0.576 -35.219 -11.508 1 98 253 VAL B N 1
ATOM 4039 C CA . VAL B 1 253 ? -0.638 -34.625 -12.062 1 98 253 VAL B CA 1
ATOM 4040 C C . VAL B 1 253 ? -1.293 -35.625 -13.031 1 98 253 VAL B C 1
ATOM 4042 O O . VAL B 1 253 ? -2.51 -35.812 -12.992 1 98 253 VAL B O 1
ATOM 4045 N N . GLU B 1 254 ? -0.439 -36.219 -13.906 1 97.06 254 GLU B N 1
ATOM 4046 C CA . GLU B 1 254 ? -0.972 -37.188 -14.867 1 97.06 254 GLU B CA 1
ATOM 4047 C C . GLU B 1 254 ? -1.629 -38.344 -14.164 1 97.06 254 GLU B C 1
ATOM 4049 O O . GLU B 1 254 ? -2.691 -38.812 -14.586 1 97.06 254 GLU B O 1
ATOM 4054 N N . ARG B 1 255 ? -1.037 -38.844 -13.188 1 96.19 255 ARG B N 1
ATOM 4055 C CA . ARG B 1 255 ? -1.597 -39.938 -12.422 1 96.19 255 ARG B CA 1
ATOM 4056 C C . ARG B 1 255 ? -2.951 -39.562 -11.828 1 96.19 255 ARG B C 1
ATOM 4058 O O . ARG B 1 255 ? -3.93 -40.281 -11.992 1 96.19 255 ARG B O 1
ATOM 4065 N N . LEU B 1 256 ? -3.01 -38.438 -11.164 1 96.25 256 LEU B N 1
ATOM 4066 C CA . LEU B 1 256 ? -4.242 -38 -10.531 1 96.25 256 LEU B CA 1
ATOM 4067 C C . LEU B 1 256 ? -5.324 -37.719 -11.57 1 96.25 256 LEU B C 1
ATOM 4069 O O . LEU B 1 256 ? -6.5 -38.031 -11.344 1 96.25 256 LEU B O 1
ATOM 4073 N N . TYR B 1 257 ? -4.926 -37.125 -12.648 1 96.44 257 TYR B N 1
ATOM 4074 C CA . TYR B 1 257 ? -5.859 -36.875 -13.742 1 96.44 257 TYR B CA 1
ATOM 4075 C C . TYR B 1 257 ? -6.449 -38.188 -14.266 1 96.44 257 TYR B C 1
ATOM 4077 O O . TYR B 1 257 ? -7.648 -38.25 -14.539 1 96.44 257 TYR B O 1
ATOM 4085 N N . GLY B 1 258 ? -5.609 -39.188 -14.484 1 94.19 258 GLY B N 1
ATOM 4086 C CA . GLY B 1 258 ? -6.07 -40.5 -14.906 1 94.19 258 GLY B CA 1
ATOM 4087 C C . GLY B 1 258 ? -7.062 -41.125 -13.938 1 94.19 258 GLY B C 1
ATOM 4088 O O . GLY B 1 258 ? -8.07 -41.688 -14.359 1 94.19 258 GLY B O 1
ATOM 4089 N N . GLU B 1 259 ? -6.785 -41 -12.688 1 93.25 259 GLU B N 1
ATOM 4090 C CA . GLU B 1 259 ? -7.66 -41.562 -11.664 1 93.25 259 GLU B CA 1
ATOM 4091 C C . GLU B 1 259 ? -9.023 -40.875 -11.664 1 93.25 259 GLU B C 1
ATOM 4093 O O . GLU B 1 259 ? -10.047 -41.5 -11.453 1 93.25 259 GLU B O 1
ATOM 4098 N N . ARG B 1 260 ? -8.984 -39.594 -11.93 1 90.62 260 ARG B N 1
ATOM 4099 C CA . ARG B 1 260 ? -10.195 -38.781 -11.898 1 90.62 260 ARG B CA 1
ATOM 4100 C C . ARG B 1 260 ? -11.047 -39 -13.148 1 90.62 260 ARG B C 1
ATOM 4102 O O . ARG B 1 260 ? -12.266 -38.906 -13.102 1 90.62 260 ARG B O 1
ATOM 4109 N N . ASN B 1 261 ? -10.391 -39.406 -14.25 1 88.31 261 ASN B N 1
ATOM 4110 C CA . ASN B 1 261 ? -11.109 -39.469 -15.523 1 88.31 261 ASN B CA 1
ATOM 4111 C C . ASN B 1 261 ? -11.195 -40.906 -16.047 1 88.31 261 ASN B C 1
ATOM 4113 O O . ASN B 1 261 ? -11.914 -41.188 -17.016 1 88.31 261 ASN B O 1
ATOM 4117 N N . GLY B 1 262 ? -10.336 -41.812 -15.805 1 72.25 262 GLY B N 1
ATOM 4118 C CA . GLY B 1 262 ? -10.375 -43.219 -16.203 1 72.25 262 GLY B CA 1
ATOM 4119 C C . GLY B 1 262 ? -11.312 -44.062 -15.352 1 72.25 262 GLY B C 1
ATOM 4120 O O . GLY B 1 262 ? -11.641 -45.188 -15.719 1 72.25 262 GLY B O 1
ATOM 4121 N N . GLY B 1 263 ? -11.656 -43.719 -14.203 1 56.81 263 GLY B N 1
ATOM 4122 C CA . GLY B 1 263 ? -12.492 -44.688 -13.508 1 56.81 263 GLY B CA 1
ATOM 4123 C C . GLY B 1 263 ? -13.789 -44.969 -14.234 1 56.81 263 GLY B C 1
ATOM 4124 O O . GLY B 1 263 ? -14.656 -45.656 -13.703 1 56.81 263 GLY B O 1
ATOM 4125 N N . GLY B 1 264 ? -14.148 -44.312 -15.281 1 47.31 264 GLY B N 1
ATOM 4126 C CA . GLY B 1 264 ? -15.359 -44.812 -15.914 1 47.31 264 GLY B CA 1
ATOM 4127 C C . GLY B 1 264 ? -15.117 -46.062 -16.75 1 47.31 264 GLY B C 1
ATOM 4128 O O . GLY B 1 264 ? -15.945 -46.438 -17.578 1 47.31 264 GLY B O 1
ATOM 4129 N N . LYS B 1 265 ? -13.992 -46.719 -16.906 1 44.59 265 LYS B N 1
ATOM 4130 C CA . LYS B 1 265 ? -13.93 -47.844 -17.828 1 44.59 265 LYS B CA 1
ATOM 4131 C C . LYS B 1 265 ? -14.961 -48.906 -17.438 1 44.59 265 LYS B C 1
ATOM 4133 O O . LYS B 1 265 ? -15.672 -49.438 -18.312 1 44.59 265 LYS B O 1
ATOM 4138 N N . LYS B 1 266 ? -14.656 -49.875 -16.5 1 42.22 266 LYS B N 1
ATOM 4139 C CA . LYS B 1 266 ? -14.961 -51.281 -16.719 1 42.22 266 LYS B CA 1
ATOM 4140 C C . LYS B 1 266 ? -16.469 -51.531 -16.734 1 42.22 266 LYS B C 1
ATOM 4142 O O . LYS B 1 266 ? -17.094 -51.625 -15.672 1 42.22 266 LYS B O 1
ATOM 4147 N N . GLU B 1 267 ? -17.094 -50.75 -17.516 1 36.22 267 GLU B N 1
ATOM 4148 C CA . GLU B 1 267 ? -18.328 -51.469 -17.828 1 36.22 267 GLU B CA 1
ATOM 4149 C C . GLU B 1 267 ? -18.016 -52.812 -18.484 1 36.22 267 GLU B C 1
ATOM 4151 O O . GLU B 1 267 ? -17.219 -52.906 -19.422 1 36.22 267 GLU B O 1
ATOM 4156 N N . ASP B 1 268 ? -18.031 -53.969 -17.75 1 33.5 268 ASP B N 1
ATOM 4157 C CA . ASP B 1 268 ? -18.219 -55.344 -18.219 1 33.5 268 ASP B CA 1
ATOM 4158 C C . ASP B 1 268 ? -19.188 -55.375 -19.391 1 33.5 268 ASP B C 1
ATOM 4160 O O . ASP B 1 268 ? -20.328 -54.938 -19.281 1 33.5 268 ASP B O 1
ATOM 4164 N N . VAL B 1 269 ? -18.703 -55.312 -20.625 1 29.2 269 VAL B N 1
ATOM 4165 C CA . VAL B 1 269 ? -19.484 -56.125 -21.562 1 29.2 269 VAL B CA 1
ATOM 4166 C C . VAL B 1 269 ? -19.438 -57.594 -21.141 1 29.2 269 VAL B C 1
ATOM 4168 O O . VAL B 1 269 ? -18.391 -58.094 -20.75 1 29.2 269 VAL B O 1
#

Organism: Zymoseptoria tritici (strain CBS 115943 / IPO323) (NCBI:txid336722)

Foldseek 3Di:
DDDDPPDDPDDPDDDPDDPDDDPDDDDDDPDDPDDDPDPDDPPDPPDPPPDDCVPCCVVCPVPPDPPCPVCPPPLAWEKEKEAFLLDLLLLCCLVFAVLVLCVVCVVRYDYYYFYAWDADPVDRDTDDPVGVLRVVSLLLLLLQCVVPVRCQQSSQLSNQCSVVSVCGPPPVSSVVSCVVSVHDPVSSVCSCCPPHRVRSSVSNVVRNVVCVVLVHHAGTFMDINSHTQWGRHPNDIDNNVQDSGSVSVNVVRVVSSCVSPVPPPPPDD/DDPDDPDPPPDPDDDPDDPDDPPDDDPPPDPPPDDDPDDDDDPDPPPPPVDPCVPCCVVPPVPPPPPPPVCPPPLAWEKEKEAFLLDLLLLCLLVFAVLVLCVVCVVRYDYYYFYAWDADPVDRDTDDPVGVLRVVSLLLLLLQCVVPVRCQQSSQLSNQCSVVSVCGPPPVSSVVSCVVSVHDPVSSVCSCCPPHRVRSSVSNVVRNVVCVVLVHHAGTFMDINSHTQWGRHPNDIDNNVQDSGSVSVNVVRVVSSCVSPVPVPPPPD

Sequence (538 aa):
MKPSDEVLIQSRRAQRRRLAVRFTLLAAFVFVCLRAFGPTFLRSSCSTHLDTFSRSWRTDVTSQAPLASSNTKSKRVPLEAHIMSKCPDARDCLRDLVVPAIEKIKDKVDFRLSFIGWTDPHNDGVTCMHGQTECLGNLLELCAAKLYPQPKTYLGFTLCLSLSYPDIPARELVESCALESGIDKAKLEACTADDNGHLAWGLLKKSFQRSEDANVTASCTVRLAEEVRCIRDAGEWKDCEGGSGVKDLVGDVERLYGERNGGGKKEDVMKPSDEVLIQSRRAQRRRLAVRFTLLAAFVFVCLRAFGPTFLRSSCSTHLDTFSRSWRTDVTSQAPLASSNTKSKRVPLEAHIMSKCPDARDCLRDLVVPAIEKIKDKVDFRLSFIGWTDPHNDGVTCMHGQTECLGNLLELCAAKLYPQPKTYLGFTLCLSLSYPDIPARELVESCALESGIDKAKLEACTADDNGHLAWGLLKKSFQRSEDANVTASCTVRLAEEVRCIRDAGEWKDCEGGSGVKDLVGDVERLYGERNGGGKKEDV

Radius of gyration: 39.07 Å; Cα contacts (8 Å, |Δi|>4): 750; chains: 2; bounding box: 136×108×110 Å

Solvent-accessible surface area (backbone atoms only — not comparable to full-atom values): 31051 Å² total; per-residue (Å²): 140,71,76,88,48,73,74,91,78,71,87,80,78,70,96,75,76,78,88,70,76,93,75,83,76,98,76,77,84,79,71,74,94,72,76,82,74,75,81,78,77,81,74,76,72,79,72,70,66,80,72,70,85,70,72,66,79,69,68,72,68,67,66,70,61,70,73,69,68,67,73,68,64,68,67,37,38,45,31,35,39,33,26,37,51,58,35,69,30,23,29,49,40,35,68,64,26,50,53,63,28,41,74,75,40,57,88,46,39,46,74,45,85,36,34,54,51,44,73,42,93,90,34,64,16,57,36,22,76,77,11,58,40,25,46,52,31,42,35,53,44,51,42,38,35,70,77,37,72,52,60,70,40,27,48,42,29,44,47,50,47,25,77,47,24,89,50,41,53,25,66,70,58,51,51,52,26,24,58,74,34,73,42,58,59,68,59,50,53,47,43,52,43,31,79,44,25,51,54,31,53,48,53,44,52,52,28,19,48,50,27,52,76,67,72,52,86,56,43,17,29,34,26,47,72,87,34,82,44,32,30,29,48,94,87,37,82,40,71,30,87,71,46,79,46,37,68,33,52,45,50,53,51,52,51,53,27,44,61,66,63,52,72,74,58,84,64,81,124,142,78,79,48,76,74,88,79,80,73,89,77,82,72,91,71,76,78,82,68,88,75,77,75,74,76,77,70,69,78,72,70,73,77,69,84,82,74,86,77,82,81,82,77,74,79,75,75,71,78,70,74,81,71,73,76,73,71,68,73,71,68,69,69,64,72,73,67,69,68,73,68,67,71,67,38,38,45,32,35,40,32,25,35,49,58,36,70,29,24,29,50,40,35,68,64,26,50,54,64,27,41,75,76,40,57,89,46,39,46,75,46,83,37,34,54,50,46,72,42,92,90,33,63,17,58,36,24,75,76,10,58,37,25,46,51,32,42,34,52,45,51,43,37,37,68,76,36,74,51,59,71,41,28,48,44,30,46,46,50,46,25,75,46,21,89,52,42,54,24,65,71,58,53,50,52,25,23,58,74,34,74,42,58,60,67,60,50,53,48,43,53,43,32,79,45,24,52,54,33,53,48,52,43,51,53,27,19,49,51,27,52,76,67,72,51,86,56,44,17,31,34,27,49,70,89,33,83,42,32,30,29,49,93,86,37,81,40,70,31,88,71,47,79,45,36,68,33,52,44,48,53,50,52,51,52,26,44,61,66,62,50,72,74,57,87,67,80,125

Nearest PDB structures (foldseek):
  6nwx-assembly1_A  TM=7.470E-01  e=6.119E-07  Mus musculus
  3rpp-assembly1_A  TM=5.962E-01  e=2.144E-03  Homo sapiens
  3rpp-assembly2_B  TM=5.763E-01  e=2.144E-03  Homo sapiens
  1yzx-assembly1_B  TM=5.583E-01  e=1.004E-02  Homo sapiens
  1r4w-assembly2_D  TM=5.719E-01  e=1.650E-02  Rattus norvegicus

Secondary structure (DSSP, 8-state):
-----------TT-------------------------------------------------------------SSEEEEEEE-TT-HHHHHHIIIIIHHHHHHHTTTEEEEEEE--EE-TTSS-EE-TT-HHHHHHHHHHHHHHHH--SHHHHHHHHHHHHTTGGGTT-HHHHHHHHHHTT--HHHHHHHHHGGGGHHHHHHHHHHHHHHHHTT--SSSEEEETTEEEEEEETTEEES-TT-SSHHHHHHHHHHHHHHHHHTT-----/----S-------S-TTTT-----SSGGGGGGGTT----S-----------------------------------SSEEEEEEE-TT-HHHHHHIIIIIHHHHHHHTTTEEEEEEE--EE-TTSS-EE-TT-HHHHHHHHHHHHHHHH--SHHHHHHHHHHHHTTGGGTT-HHHHHHHHHHTT--HHHHHHHHHGGGGHHHHHHHHHHHHHHHHTT--SSSEEEETTEEEEEEETTEEES-TT-SSHHHHHHHHHHHHHHHHHTT-----

pLDDT: mean 75.6, std 31.59, range [19.48, 98.94]